Protein AF-A0AAD1SFL9-F1 (afdb_monomer)

Sequence (562 aa):
MEVSSLGTFNTQLDIILHGLECCTQVNVMVIGTYFSQTYTLQKGEMVNVTMPTNTILSGTSTFTAGTILVTSDKNICVISRVSANNGFDSSYVYPTDILGKQYYILTPTSAIPGFAQFAVVNLNTTTSLTVTLKNGPIMFNGSYMSAGSSVTVNLAPYGCAQFQLDGDLSGSTVSANQPVAVLSGHQITQKYPLYNYGYTYEQLIPTSVWGSSFLVPPLSISQRKNDTVEVIAAEKTRVRVYNKSFLLIDVNLAQGEVLQQSVSTYGLRIYTDHDVMVIYLCAGTSTSANLSLQPYMSMVIPTDMFPLSQVVNAPPGLSTRFLMMTYSDKPIIVAVDGVQLNVTWDNNLFMDWKYSWVEISINEGSHYIELLADENIWVMTYSIYGNMMNSSQIAGNNSLSFFGIHSDCSCGLISTNYITMSSVFTTSKTSISKLISNVTSTTVPGDQDDIHLVMTPLSWWDALHYCRHNYSDLLSIPNSKTQELAARVSRNITAQGLWIGLRRHQVWGYLYWTDGEAVNYINWGDGEPSDPVSDMCTIMSQTNNFTWNDACCDTKLGFICY

Mean predicted aligned error: 15.04 Å

Nearest PDB structures (foldseek):
  6inu-assembly2_B  TM=9.314E-01  e=1.088E-05  Homo sapiens
  5xts-assembly1_A  TM=9.290E-01  e=1.143E-05  Homo sapiens
  5xtw-assembly6_F  TM=9.305E-01  e=3.216E-05  Homo sapiens
  6inn-assembly3_C  TM=9.337E-01  e=1.049E-04  Homo sapiens
  5e4k-assembly1_A  TM=6.632E-01  e=4.946E-06  Homo sapiens

Structure (mmCIF, N/CA/C/O backbone):
data_AF-A0AAD1SFL9-F1
#
_entry.id   AF-A0AAD1SFL9-F1
#
loop_
_atom_site.group_PDB
_atom_site.id
_atom_site.type_symbol
_atom_site.label_atom_id
_atom_site.label_alt_id
_atom_site.label_comp_id
_atom_site.label_asym_id
_atom_site.label_entity_id
_atom_site.label_seq_id
_atom_site.pdbx_PDB_ins_code
_atom_site.Cartn_x
_atom_site.Cartn_y
_atom_site.Cartn_z
_atom_site.occupancy
_atom_site.B_iso_or_equiv
_atom_site.auth_seq_id
_atom_site.auth_comp_id
_atom_site.auth_asym_id
_atom_site.auth_atom_id
_atom_site.pdbx_PDB_model_num
ATOM 1 N N . MET A 1 1 ? 14.591 4.142 -3.130 1.00 57.34 1 MET A N 1
ATOM 2 C CA . MET A 1 1 ? 14.963 3.951 -4.549 1.00 57.34 1 MET A CA 1
ATOM 3 C C . MET A 1 1 ? 15.464 5.294 -5.049 1.00 57.34 1 MET A C 1
ATOM 5 O O . MET A 1 1 ? 14.756 6.271 -4.868 1.00 57.34 1 MET A O 1
ATOM 9 N N . GLU A 1 2 ? 16.670 5.400 -5.587 1.00 57.56 2 GLU A N 1
ATOM 10 C CA . GLU A 1 2 ? 17.321 6.692 -5.849 1.00 57.56 2 GLU A CA 1
ATOM 11 C C . GLU A 1 2 ? 18.012 6.719 -7.228 1.00 57.56 2 GLU A C 1
ATOM 13 O O . GLU A 1 2 ? 18.047 5.722 -7.952 1.00 57.56 2 GLU A O 1
ATOM 18 N N . VAL A 1 3 ? 18.541 7.885 -7.600 1.00 46.72 3 VAL A N 1
ATOM 19 C CA . VAL A 1 3 ? 19.575 8.080 -8.625 1.00 46.72 3 VAL A CA 1
ATOM 20 C C . VAL A 1 3 ? 20.539 9.120 -8.068 1.00 46.72 3 VAL A C 1
ATOM 22 O O . VAL A 1 3 ? 20.111 10.161 -7.572 1.00 46.72 3 VAL A O 1
ATOM 25 N N . SER A 1 4 ? 21.840 8.873 -8.194 1.00 38.19 4 SER A N 1
ATOM 26 C CA . SER A 1 4 ? 22.923 9.740 -7.702 1.00 38.19 4 SER A CA 1
ATOM 27 C C . SER A 1 4 ? 23.019 11.128 -8.368 1.00 38.19 4 SER A C 1
ATOM 29 O O . SER A 1 4 ? 23.897 11.918 -8.026 1.00 38.19 4 SER A O 1
ATOM 31 N N . SER A 1 5 ? 22.133 11.448 -9.315 1.00 37.06 5 SER A N 1
ATOM 32 C CA . SER A 1 5 ? 22.151 12.668 -10.131 1.00 37.06 5 SER A CA 1
ATOM 33 C C . SER A 1 5 ? 21.718 13.941 -9.395 1.00 37.06 5 SER A C 1
ATOM 35 O O . SER A 1 5 ? 22.080 15.032 -9.831 1.00 37.06 5 SER A O 1
ATOM 37 N N . LEU A 1 6 ? 20.976 13.830 -8.286 1.00 38.22 6 LEU A N 1
ATOM 38 C CA . LEU A 1 6 ? 20.440 14.980 -7.537 1.00 38.22 6 LEU A CA 1
ATOM 39 C C . LEU A 1 6 ? 21.357 15.485 -6.403 1.00 38.22 6 LEU A C 1
ATOM 41 O O . LEU A 1 6 ? 20.956 16.358 -5.636 1.00 38.22 6 LEU A O 1
ATOM 45 N N . GLY A 1 7 ? 22.587 14.967 -6.281 1.00 41.06 7 GLY A N 1
ATOM 46 C CA . GLY A 1 7 ? 23.553 15.422 -5.266 1.00 41.06 7 GLY A CA 1
ATOM 47 C C . GLY A 1 7 ? 23.124 15.132 -3.821 1.00 41.06 7 GLY A C 1
ATOM 48 O O . GLY A 1 7 ? 23.456 15.881 -2.902 1.00 41.06 7 GLY A O 1
ATOM 49 N N . THR A 1 8 ? 22.353 14.066 -3.616 1.00 46.16 8 THR A N 1
ATOM 50 C CA . THR A 1 8 ? 21.658 13.721 -2.372 1.00 46.16 8 THR A CA 1
ATOM 51 C C . THR A 1 8 ? 22.564 13.076 -1.314 1.00 46.16 8 THR A C 1
ATOM 53 O O . THR A 1 8 ? 22.331 11.970 -0.841 1.00 46.16 8 THR A O 1
ATOM 56 N N . PHE A 1 9 ? 23.578 13.812 -0.850 1.00 48.84 9 PHE A N 1
ATOM 57 C CA . PHE A 1 9 ? 24.485 13.379 0.231 1.00 48.84 9 PHE A CA 1
ATOM 58 C C . PHE A 1 9 ? 23.812 13.164 1.610 1.00 48.84 9 PHE A C 1
ATOM 60 O O . PHE A 1 9 ? 24.492 12.780 2.558 1.00 48.84 9 PHE A O 1
ATOM 67 N N . ASN A 1 10 ? 22.496 13.395 1.719 1.00 63.16 10 ASN A N 1
ATOM 68 C CA . ASN A 1 10 ? 21.718 13.403 2.962 1.00 63.16 10 ASN A CA 1
ATOM 69 C C . ASN A 1 10 ? 20.480 12.475 2.941 1.00 63.16 10 ASN A C 1
ATOM 71 O O . ASN A 1 10 ? 19.648 12.583 3.841 1.00 63.16 10 ASN A O 1
ATOM 75 N N . THR A 1 11 ? 20.281 11.617 1.930 1.00 73.94 11 THR A N 1
ATOM 76 C CA . THR A 1 11 ? 19.116 10.709 1.934 1.00 73.94 11 THR A CA 1
ATOM 77 C C . THR A 1 11 ? 19.293 9.634 3.010 1.00 73.94 11 THR A C 1
ATOM 79 O O . THR A 1 11 ? 20.276 8.894 3.004 1.00 73.94 11 THR A O 1
ATOM 82 N N . GLN A 1 12 ? 18.329 9.535 3.925 1.00 80.94 12 GLN A N 1
ATOM 83 C CA . GLN A 1 12 ? 18.308 8.567 5.018 1.00 80.94 12 GLN A CA 1
ATOM 84 C C . GLN A 1 12 ? 17.114 7.622 4.864 1.00 80.94 12 GLN A C 1
ATOM 86 O O . GLN A 1 12 ? 15.981 8.064 4.681 1.00 80.94 12 GLN A O 1
ATOM 91 N N . LEU A 1 13 ? 17.372 6.319 4.974 1.00 85.88 13 LEU A N 1
ATOM 92 C CA . LEU A 1 13 ? 16.346 5.286 5.078 1.00 85.88 13 LEU A CA 1
ATOM 93 C C . LEU A 1 13 ? 16.281 4.806 6.532 1.00 85.88 13 LEU A C 1
ATOM 95 O O . LEU A 1 13 ? 17.286 4.400 7.113 1.00 85.88 13 LEU A O 1
ATOM 99 N N . ASP A 1 14 ? 15.089 4.872 7.104 1.00 86.44 14 ASP A N 1
ATOM 100 C CA . ASP A 1 14 ? 14.749 4.387 8.435 1.00 86.44 14 ASP A CA 1
ATOM 101 C C . ASP A 1 14 ? 13.739 3.234 8.309 1.00 86.44 14 ASP A C 1
ATOM 103 O O . ASP A 1 14 ? 12.812 3.302 7.497 1.00 86.44 14 ASP A O 1
ATOM 107 N N . ILE A 1 15 ? 13.882 2.199 9.138 1.00 87.94 15 ILE A N 1
ATOM 108 C CA . ILE A 1 15 ? 12.818 1.225 9.408 1.00 87.94 15 ILE A CA 1
ATOM 109 C C . ILE A 1 15 ? 12.281 1.494 10.810 1.00 87.94 15 ILE A C 1
ATOM 111 O O . ILE A 1 15 ? 13.002 1.353 11.796 1.00 87.94 15 ILE A O 1
ATOM 115 N N . ILE A 1 16 ? 11.008 1.862 10.903 1.00 83.75 16 ILE A N 1
ATOM 116 C CA . ILE A 1 16 ? 10.300 2.033 12.167 1.00 83.75 16 ILE A CA 1
ATOM 117 C C . ILE A 1 16 ? 9.598 0.713 12.482 1.00 83.75 16 ILE A C 1
ATOM 119 O O . ILE A 1 16 ? 8.761 0.238 11.713 1.00 83.75 16 ILE A O 1
ATOM 123 N N . LEU A 1 17 ? 9.953 0.127 13.619 1.00 83.94 17 LEU A N 1
ATOM 124 C CA . LEU A 1 17 ? 9.305 -1.048 14.189 1.00 83.94 17 LEU A CA 1
ATOM 125 C C . LEU A 1 17 ? 8.285 -0.601 15.235 1.00 83.94 17 LEU A C 1
ATOM 127 O O . LEU A 1 17 ? 8.576 0.324 15.994 1.00 83.94 17 LEU A O 1
ATOM 131 N N . HIS A 1 18 ? 7.149 -1.290 15.334 1.00 75.44 18 HIS A N 1
ATOM 132 C CA . HIS A 1 18 ? 6.193 -1.108 16.426 1.00 75.44 18 HIS A CA 1
ATOM 133 C C . HIS A 1 18 ? 5.670 -2.449 16.965 1.00 75.44 18 HIS A C 1
ATOM 135 O O . HIS A 1 18 ? 5.102 -3.251 16.216 1.00 75.44 18 HIS A O 1
ATOM 141 N N . GLY A 1 19 ? 5.796 -2.667 18.277 1.00 69.62 19 GLY A N 1
ATOM 142 C CA . GLY A 1 19 ? 5.324 -3.878 18.953 1.00 69.62 19 GLY A CA 1
ATOM 143 C C . GLY A 1 19 ? 3.807 -3.892 19.168 1.00 69.62 19 GLY A C 1
ATOM 144 O O . GLY A 1 19 ? 3.261 -3.018 19.839 1.00 69.62 19 GLY A O 1
ATOM 145 N N . LEU A 1 20 ? 3.106 -4.899 18.634 1.00 68.88 20 LEU A N 1
ATOM 146 C CA . LEU A 1 20 ? 1.668 -5.098 18.895 1.00 68.88 20 LEU A CA 1
ATOM 147 C C . LEU A 1 20 ? 1.420 -5.877 20.202 1.00 68.88 20 LEU A C 1
ATOM 149 O O . LEU A 1 20 ? 0.353 -5.769 20.810 1.00 68.88 20 LEU A O 1
ATOM 153 N N . GLU A 1 21 ? 2.435 -6.601 20.673 1.00 68.12 21 GLU A N 1
ATOM 154 C CA . GLU A 1 21 ? 2.433 -7.419 21.884 1.00 68.12 21 GLU A CA 1
ATOM 155 C C . GLU A 1 21 ? 3.623 -7.099 22.799 1.00 68.12 21 GLU A C 1
ATOM 157 O O . GLU A 1 21 ? 4.655 -6.598 22.349 1.00 68.12 21 GLU A O 1
ATOM 162 N N . CYS A 1 22 ? 3.521 -7.465 24.085 1.00 73.19 22 CYS A N 1
ATOM 163 C CA . CYS A 1 22 ? 4.687 -7.436 24.968 1.00 73.19 22 CYS A CA 1
ATOM 164 C C . CYS A 1 22 ? 5.784 -8.384 24.499 1.00 73.19 22 CYS A C 1
ATOM 166 O O . CYS A 1 22 ? 5.514 -9.518 24.078 1.00 73.19 22 CYS A O 1
ATOM 168 N N . CYS A 1 23 ? 7.008 -7.954 24.805 1.00 85.81 23 CYS A N 1
ATOM 169 C CA . CYS A 1 23 ? 8.165 -8.810 24.962 1.00 85.81 23 CYS A CA 1
ATOM 170 C C . CYS A 1 23 ? 8.651 -9.395 23.618 1.00 85.81 23 CYS A C 1
ATOM 172 O O . CYS A 1 23 ? 9.354 -10.403 23.599 1.00 85.81 23 CYS A O 1
ATOM 174 N N . THR A 1 24 ? 8.252 -8.753 22.518 1.00 79.69 24 THR A N 1
ATOM 175 C CA . THR A 1 24 ? 8.362 -9.212 21.132 1.00 79.69 24 THR A CA 1
ATOM 176 C C . THR A 1 24 ? 9.790 -9.073 20.627 1.00 79.69 24 THR A C 1
ATOM 178 O O . THR A 1 24 ? 10.312 -7.960 20.553 1.00 79.69 24 THR A O 1
ATOM 181 N N . GLN A 1 25 ? 10.433 -10.181 20.270 1.00 87.12 25 GLN A N 1
ATOM 182 C CA . GLN A 1 25 ? 11.770 -10.159 19.688 1.00 87.12 25 GLN A CA 1
ATOM 183 C C . GLN A 1 25 ? 11.688 -9.768 18.216 1.00 87.12 25 GLN A C 1
ATOM 185 O O . GLN A 1 25 ? 10.890 -10.315 17.455 1.00 87.12 25 GLN A O 1
ATOM 190 N N . VAL A 1 26 ? 12.539 -8.834 17.795 1.00 90.56 26 VAL A N 1
ATOM 191 C CA . VAL A 1 26 ? 12.653 -8.409 16.396 1.00 90.56 26 VAL A CA 1
ATOM 192 C C . VAL A 1 26 ? 14.122 -8.336 16.009 1.00 90.56 26 VAL A C 1
ATOM 194 O O . VAL A 1 26 ? 14.885 -7.632 16.667 1.00 90.56 26 VAL A O 1
ATOM 197 N N . ASN A 1 27 ? 14.529 -9.019 14.938 1.00 94.12 27 ASN A N 1
ATOM 198 C CA . ASN A 1 27 ? 15.866 -8.866 14.357 1.00 94.12 27 ASN A CA 1
ATOM 199 C C . ASN A 1 27 ? 15.789 -8.159 13.000 1.00 94.12 27 ASN A C 1
ATOM 201 O O . ASN A 1 27 ? 15.013 -8.564 12.133 1.00 94.12 27 ASN A O 1
ATOM 205 N N . VAL A 1 28 ? 16.621 -7.127 12.829 1.00 94.81 28 VAL A N 1
ATOM 206 C CA . VAL A 1 28 ? 16.754 -6.328 11.607 1.00 94.81 28 VAL A CA 1
ATOM 207 C C . VAL A 1 28 ? 18.170 -6.462 11.047 1.00 94.81 28 VAL A C 1
ATOM 209 O O . VAL A 1 28 ? 19.122 -6.088 11.731 1.00 94.81 28 VAL A O 1
ATOM 212 N N . MET A 1 29 ? 18.347 -6.953 9.816 1.00 93.44 29 MET A N 1
ATOM 213 C CA . MET A 1 29 ? 19.682 -7.174 9.226 1.00 93.44 29 MET A CA 1
ATOM 214 C C . MET A 1 29 ? 19.771 -6.899 7.720 1.00 93.44 29 MET A C 1
ATOM 216 O O . MET A 1 29 ? 18.816 -7.113 6.987 1.00 93.44 29 MET A O 1
ATOM 220 N N . VAL A 1 30 ? 20.930 -6.471 7.213 1.00 92.12 30 VAL A N 1
ATOM 221 C CA . VAL A 1 30 ? 21.108 -6.124 5.786 1.00 92.12 30 VAL A CA 1
ATOM 222 C C . VAL A 1 30 ? 21.968 -7.173 5.072 1.00 92.12 30 VAL A C 1
ATOM 224 O O . VAL A 1 30 ? 23.165 -7.298 5.346 1.00 92.12 30 VAL A O 1
ATOM 227 N N . ILE A 1 31 ? 21.374 -7.920 4.133 1.00 88.94 31 ILE A N 1
ATOM 228 C CA . ILE A 1 31 ? 22.050 -9.006 3.394 1.00 88.94 31 ILE A CA 1
ATOM 229 C C . ILE A 1 31 ? 23.198 -8.444 2.552 1.00 88.94 31 ILE A C 1
ATOM 231 O O . ILE A 1 31 ? 23.116 -7.361 1.969 1.00 88.94 31 ILE A O 1
ATOM 235 N N . GLY A 1 32 ? 24.295 -9.205 2.516 1.00 86.81 32 GLY A N 1
ATOM 236 C CA . GLY A 1 32 ? 25.561 -8.789 1.914 1.00 86.81 32 GLY A CA 1
ATOM 237 C C . GLY A 1 32 ? 26.378 -7.827 2.785 1.00 86.81 32 GLY A C 1
ATOM 238 O O . GLY A 1 32 ? 27.405 -7.334 2.328 1.00 86.81 32 GLY A O 1
ATOM 239 N N . THR A 1 33 ? 25.958 -7.563 4.027 1.00 88.31 33 THR A N 1
ATOM 240 C CA . THR A 1 33 ? 26.675 -6.704 4.984 1.00 88.31 33 THR A CA 1
ATOM 241 C C . THR A 1 33 ? 26.772 -7.360 6.367 1.00 88.31 33 THR A C 1
ATOM 243 O O . THR A 1 33 ? 26.197 -8.419 6.607 1.00 88.31 33 THR A O 1
ATOM 246 N N . TYR A 1 34 ? 27.478 -6.704 7.293 1.00 91.69 34 TYR A N 1
ATOM 247 C CA . TYR A 1 34 ? 27.550 -7.091 8.707 1.00 91.69 34 TYR A CA 1
ATOM 248 C C . TYR A 1 34 ? 26.498 -6.405 9.600 1.00 91.69 34 TYR A C 1
ATOM 250 O O . TYR A 1 34 ? 26.540 -6.570 10.817 1.00 91.69 34 TYR A O 1
ATOM 258 N N . PHE A 1 35 ? 25.579 -5.609 9.042 1.00 94.19 35 PHE A N 1
ATOM 259 C CA . PHE A 1 35 ? 24.543 -4.946 9.835 1.00 94.19 35 PHE A CA 1
ATOM 260 C C . PHE A 1 35 ? 23.488 -5.965 10.279 1.00 94.19 35 PHE A C 1
ATOM 262 O O . PHE A 1 35 ? 22.778 -6.528 9.446 1.00 94.19 35 PHE A O 1
ATOM 269 N N . SER A 1 36 ? 23.383 -6.176 11.589 1.00 95.44 36 SER A N 1
ATOM 270 C CA . SER A 1 36 ? 22.305 -6.905 12.257 1.00 95.44 36 SER A CA 1
ATOM 271 C C . SER A 1 36 ? 22.088 -6.288 13.638 1.00 95.44 36 SER A C 1
ATOM 273 O O . SER A 1 36 ? 23.056 -6.058 14.364 1.00 95.44 36 SER A O 1
ATOM 275 N N . GLN A 1 37 ? 20.841 -5.985 13.987 1.00 96.81 37 GLN A N 1
ATOM 276 C CA . GLN A 1 37 ? 20.431 -5.449 15.285 1.00 96.81 37 GLN A CA 1
ATOM 277 C C . GLN A 1 37 ? 19.197 -6.205 15.782 1.00 96.81 37 GLN A C 1
ATOM 279 O O . GLN A 1 37 ? 18.356 -6.608 14.982 1.00 96.81 37 GLN A O 1
ATOM 284 N N . THR A 1 38 ? 19.080 -6.395 17.096 1.00 96.50 38 THR A N 1
ATOM 285 C CA . THR A 1 38 ? 17.952 -7.105 17.717 1.00 96.50 38 THR A CA 1
ATOM 286 C C . THR A 1 38 ? 17.337 -6.248 18.815 1.00 96.50 38 THR A C 1
ATOM 288 O O . THR A 1 38 ? 18.064 -5.639 19.600 1.00 96.50 38 THR A O 1
ATOM 291 N N . TYR A 1 39 ? 16.009 -6.229 18.872 1.00 95.06 39 TYR A N 1
ATOM 292 C CA . TYR A 1 39 ? 15.201 -5.440 19.798 1.00 95.06 39 TYR A CA 1
ATOM 293 C C . TYR A 1 39 ? 14.172 -6.328 20.503 1.00 95.06 39 TYR A C 1
ATOM 295 O O . TYR A 1 39 ? 13.750 -7.343 19.953 1.00 95.06 39 TYR A O 1
ATOM 303 N N . THR A 1 40 ? 13.741 -5.920 21.697 1.00 94.50 40 THR A N 1
ATOM 304 C CA . THR A 1 40 ? 12.649 -6.561 22.442 1.00 94.50 40 THR A CA 1
ATOM 305 C C . THR A 1 40 ? 11.561 -5.523 22.708 1.00 94.50 40 THR A C 1
ATOM 307 O O . THR A 1 40 ? 11.669 -4.758 23.663 1.00 94.50 40 THR A O 1
ATOM 310 N N . LEU A 1 41 ? 10.538 -5.479 21.855 1.00 81.62 41 LEU A N 1
ATOM 311 C CA . LEU A 1 41 ? 9.498 -4.449 21.875 1.00 81.62 41 LEU A CA 1
ATOM 312 C C . LEU A 1 41 ? 8.393 -4.767 22.891 1.00 81.62 41 LEU A C 1
ATOM 314 O O . LEU A 1 41 ? 7.915 -5.901 22.972 1.00 81.62 41 LEU A O 1
ATOM 318 N N . GLN A 1 42 ? 7.939 -3.758 23.629 1.00 82.75 42 GLN A N 1
ATOM 319 C CA . GLN A 1 42 ? 6.679 -3.792 24.375 1.00 82.75 42 GLN A CA 1
ATOM 320 C C . GLN A 1 42 ? 5.474 -3.512 23.455 1.00 82.75 42 GLN A C 1
ATOM 322 O O . GLN A 1 42 ? 5.626 -2.973 22.356 1.00 82.75 42 GLN A O 1
ATOM 327 N N . LYS A 1 43 ? 4.251 -3.808 23.924 1.00 71.94 43 LYS A N 1
ATOM 328 C CA . LYS A 1 43 ? 3.030 -3.351 23.237 1.00 71.94 43 LYS A CA 1
ATOM 329 C C . LYS A 1 43 ? 3.002 -1.818 23.247 1.00 71.94 43 LYS A C 1
ATOM 331 O O . LYS A 1 43 ? 3.063 -1.227 24.322 1.00 71.94 43 LYS A O 1
ATOM 336 N N . GLY A 1 44 ? 2.885 -1.197 22.074 1.00 68.62 44 GLY A N 1
ATOM 337 C CA . GLY A 1 44 ? 2.913 0.262 21.917 1.00 68.62 44 GLY A CA 1
ATOM 338 C C . GLY A 1 44 ? 4.318 0.864 21.769 1.00 68.62 44 GLY A C 1
ATOM 339 O O . GLY A 1 44 ? 4.448 2.067 21.554 1.00 68.62 44 GLY A O 1
ATOM 340 N N . GLU A 1 45 ? 5.386 0.069 21.896 1.00 76.81 45 GLU A N 1
ATOM 341 C CA . GLU A 1 45 ? 6.753 0.580 21.774 1.00 76.81 45 GLU A CA 1
ATOM 342 C C . GLU A 1 45 ? 7.160 0.734 20.307 1.00 76.81 45 GLU A C 1
ATOM 344 O O . GLU A 1 45 ? 7.028 -0.205 19.518 1.00 76.81 45 GLU A O 1
ATOM 349 N N . MET A 1 46 ? 7.722 1.900 19.970 1.00 77.06 46 MET A N 1
ATOM 350 C CA . MET A 1 46 ? 8.388 2.138 18.691 1.00 77.06 46 MET A CA 1
ATOM 351 C C . MET A 1 46 ? 9.904 2.163 18.828 1.00 77.06 46 MET A C 1
ATOM 353 O O . MET A 1 46 ? 10.447 2.840 19.700 1.00 77.06 46 MET A O 1
ATOM 357 N N . VAL A 1 47 ? 10.585 1.543 17.866 1.00 86.12 47 VAL A N 1
ATOM 358 C CA . VAL A 1 47 ? 12.032 1.682 17.667 1.00 86.12 47 VAL A CA 1
ATOM 359 C C . VAL A 1 47 ? 12.293 2.169 16.246 1.00 86.12 47 VAL A C 1
ATOM 361 O O . VAL A 1 47 ? 11.850 1.549 15.281 1.00 86.12 47 VAL A O 1
ATOM 364 N N . ASN A 1 48 ? 13.038 3.269 16.114 1.00 88.50 48 ASN A N 1
ATOM 365 C CA . ASN A 1 48 ? 13.543 3.732 14.823 1.00 88.50 48 ASN A CA 1
ATOM 366 C C . ASN A 1 48 ? 14.916 3.109 14.544 1.00 88.50 48 ASN A C 1
ATOM 368 O O . ASN A 1 48 ? 15.869 3.357 15.284 1.00 88.50 48 ASN A O 1
ATOM 372 N N . VAL A 1 49 ? 15.025 2.331 13.470 1.00 92.69 49 VAL A N 1
ATOM 373 C CA . VAL A 1 49 ? 16.256 1.662 13.048 1.00 92.69 49 VAL A CA 1
ATOM 374 C C . VAL A 1 49 ? 16.792 2.354 11.797 1.00 92.69 49 VAL A C 1
ATOM 376 O O . VAL A 1 49 ? 16.329 2.106 10.684 1.00 92.69 49 VAL A O 1
ATOM 379 N N . THR A 1 50 ? 17.784 3.226 11.968 1.00 91.50 50 THR A N 1
ATOM 380 C CA . THR A 1 50 ? 18.446 3.902 10.842 1.00 91.50 50 THR A CA 1
ATOM 381 C C . THR A 1 50 ? 19.344 2.945 10.067 1.00 91.50 50 THR A C 1
ATOM 383 O O . THR A 1 50 ? 20.129 2.191 10.650 1.00 91.50 50 THR A O 1
ATOM 386 N N . MET A 1 51 ? 19.227 2.975 8.739 1.00 90.25 51 MET A N 1
ATOM 387 C CA . MET A 1 51 ? 19.900 2.036 7.849 1.00 90.25 51 MET A CA 1
ATOM 388 C C . MET A 1 51 ? 21.273 2.513 7.368 1.00 90.25 51 MET A C 1
ATOM 390 O O . MET A 1 51 ? 21.500 3.714 7.208 1.00 90.25 51 MET A O 1
ATOM 394 N N . PRO A 1 52 ? 22.190 1.579 7.045 1.00 86.50 52 PRO A N 1
ATOM 395 C CA . PRO A 1 52 ? 23.392 1.888 6.280 1.00 86.50 52 PRO A CA 1
ATOM 396 C C . PRO A 1 52 ? 23.046 2.549 4.941 1.00 86.50 52 PRO A C 1
ATOM 398 O O . PRO A 1 52 ? 22.116 2.127 4.252 1.00 86.50 52 PRO A O 1
ATOM 401 N N . THR A 1 53 ? 23.829 3.541 4.517 1.00 76.06 53 THR A N 1
ATOM 402 C CA . THR A 1 53 ? 23.575 4.299 3.275 1.00 76.06 53 THR A CA 1
ATOM 403 C C . THR A 1 53 ? 23.587 3.431 2.012 1.00 76.06 53 THR A C 1
ATOM 405 O O . THR A 1 53 ? 22.909 3.746 1.040 1.00 76.06 53 THR A O 1
ATOM 408 N N . ASN A 1 54 ? 24.279 2.287 2.030 1.00 73.00 54 ASN A N 1
ATOM 409 C CA . ASN A 1 54 ? 24.307 1.323 0.926 1.00 73.00 54 ASN A CA 1
ATOM 410 C C . ASN A 1 54 ? 23.052 0.425 0.821 1.00 73.00 54 ASN A C 1
ATOM 412 O O . ASN A 1 54 ? 23.068 -0.543 0.062 1.00 73.00 54 ASN A O 1
ATOM 416 N N . THR A 1 55 ? 21.993 0.707 1.588 1.00 80.50 55 THR A N 1
ATOM 417 C CA . THR A 1 55 ? 20.677 0.050 1.452 1.00 80.50 55 THR A CA 1
ATOM 418 C C . THR A 1 55 ? 19.792 0.691 0.381 1.00 80.50 55 THR A C 1
ATOM 420 O O . THR A 1 55 ? 18.853 0.069 -0.116 1.00 80.50 55 THR A O 1
ATOM 423 N N . ILE A 1 56 ? 20.093 1.931 -0.016 1.00 82.25 56 ILE A N 1
ATOM 424 C CA . ILE A 1 56 ? 19.302 2.666 -1.000 1.00 82.25 56 ILE A CA 1
ATOM 425 C C . ILE A 1 56 ? 19.732 2.243 -2.412 1.00 82.25 56 ILE A C 1
ATOM 427 O O . ILE A 1 56 ? 20.813 2.591 -2.884 1.00 82.25 56 ILE A O 1
ATOM 431 N N . LEU A 1 57 ? 18.869 1.479 -3.092 1.00 82.62 57 LEU A N 1
ATOM 432 C CA . LEU A 1 57 ? 19.074 1.075 -4.490 1.00 82.62 57 LEU A CA 1
ATOM 433 C C . LEU A 1 57 ? 19.188 2.307 -5.404 1.00 82.62 57 LEU A C 1
ATOM 435 O O . LEU A 1 57 ? 18.403 3.249 -5.252 1.00 82.62 57 LEU A O 1
ATOM 439 N N . SER A 1 58 ? 20.131 2.285 -6.352 1.00 81.56 58 SER A N 1
ATOM 440 C CA . SER A 1 58 ? 20.403 3.398 -7.269 1.00 81.56 58 SER A CA 1
ATOM 441 C C . SER A 1 58 ? 20.715 2.910 -8.688 1.00 81.56 58 SER A C 1
ATOM 443 O O . SER A 1 58 ? 21.595 2.067 -8.876 1.00 81.56 58 SER A O 1
ATOM 445 N N . GLY A 1 59 ? 20.019 3.465 -9.685 1.00 81.75 59 GLY A N 1
ATOM 446 C CA . GLY A 1 59 ? 20.144 3.094 -11.101 1.00 81.75 59 GLY A CA 1
ATOM 447 C C . GLY A 1 59 ? 19.221 1.949 -11.546 1.00 81.75 59 GLY A C 1
ATOM 448 O O . GLY A 1 59 ? 18.271 1.583 -10.858 1.00 81.75 59 GLY A O 1
ATOM 449 N N . THR A 1 60 ? 19.494 1.382 -12.727 1.00 88.75 60 THR A N 1
ATOM 450 C CA . THR A 1 60 ? 18.623 0.389 -13.383 1.00 88.75 60 THR A CA 1
ATOM 451 C C . THR A 1 60 ? 19.301 -0.960 -13.613 1.00 88.75 60 THR A C 1
ATOM 453 O O . THR A 1 60 ? 19.713 -1.320 -14.722 1.00 88.75 60 THR A O 1
ATOM 456 N N . SER A 1 61 ? 19.430 -1.736 -12.542 1.00 91.75 61 SER A N 1
ATOM 457 C CA . SER A 1 61 ? 20.094 -3.038 -12.578 1.00 91.75 61 SER A CA 1
ATOM 458 C C . SER A 1 61 ? 19.498 -4.050 -11.601 1.00 91.75 61 SER A C 1
ATOM 460 O O . SER A 1 61 ? 18.575 -3.763 -10.834 1.00 91.75 61 SER A O 1
ATOM 462 N N . THR A 1 62 ? 20.032 -5.270 -11.653 1.00 94.44 62 THR A N 1
ATOM 463 C CA . THR A 1 62 ? 19.875 -6.282 -10.604 1.00 94.44 62 THR A CA 1
ATOM 464 C C . THR A 1 62 ? 20.904 -6.104 -9.487 1.00 94.44 62 THR A C 1
ATOM 466 O O . THR A 1 62 ? 22.084 -5.891 -9.767 1.00 94.44 62 THR A O 1
ATOM 469 N N . PHE A 1 63 ? 20.480 -6.290 -8.237 1.00 91.44 63 PHE A N 1
ATOM 470 C CA . PHE A 1 63 ? 21.305 -6.206 -7.025 1.00 91.44 63 PHE A CA 1
ATOM 471 C C . PHE A 1 63 ? 21.193 -7.507 -6.217 1.00 91.44 63 PHE A C 1
ATOM 473 O O . PHE A 1 63 ? 20.186 -8.202 -6.319 1.00 91.44 63 PHE A O 1
ATOM 480 N N . THR A 1 64 ? 22.200 -7.835 -5.402 1.00 89.69 64 THR A N 1
ATOM 481 C CA . THR A 1 64 ? 22.242 -9.060 -4.566 1.00 89.69 64 THR A CA 1
ATOM 482 C C . THR A 1 64 ? 22.587 -8.777 -3.094 1.00 89.69 64 THR A C 1
ATOM 484 O O . THR A 1 64 ? 23.061 -9.662 -2.384 1.00 89.69 64 THR A O 1
ATOM 487 N N . ALA A 1 65 ? 22.448 -7.520 -2.666 1.00 84.00 65 ALA A N 1
ATOM 488 C CA . ALA A 1 65 ? 22.784 -7.007 -1.337 1.00 84.00 65 ALA A CA 1
ATOM 489 C C . ALA A 1 65 ? 22.107 -5.638 -1.120 1.00 84.00 65 ALA A C 1
ATOM 491 O O . ALA A 1 65 ? 21.640 -5.026 -2.082 1.00 84.00 65 ALA A O 1
ATOM 492 N N . GLY A 1 66 ? 22.097 -5.137 0.121 1.00 81.38 66 GLY A N 1
ATOM 493 C CA . GLY A 1 66 ? 21.526 -3.824 0.490 1.00 81.38 66 GLY A CA 1
ATOM 494 C C . GLY A 1 66 ? 20.042 -3.867 0.885 1.00 81.38 66 GLY A C 1
ATOM 495 O O . GLY A 1 66 ? 19.549 -2.993 1.588 1.00 81.38 66 GLY A O 1
ATOM 496 N N . THR A 1 67 ? 19.358 -4.942 0.524 1.00 89.44 67 THR A N 1
ATOM 497 C CA . THR A 1 67 ? 18.089 -5.428 1.072 1.00 89.44 67 THR A CA 1
ATOM 498 C C . THR A 1 67 ? 18.119 -5.466 2.638 1.00 89.44 67 THR A C 1
ATOM 500 O O . THR A 1 67 ? 19.069 -6.013 3.196 1.00 89.44 67 THR A O 1
ATOM 503 N N . ILE A 1 68 ? 17.104 -4.926 3.361 1.00 91.06 68 ILE A N 1
ATOM 504 C CA . ILE A 1 68 ? 16.952 -4.841 4.864 1.00 91.06 68 ILE A CA 1
ATOM 505 C C . ILE A 1 68 ? 15.921 -5.818 5.546 1.00 91.06 68 ILE A C 1
ATOM 507 O O . ILE A 1 68 ? 14.741 -5.510 5.609 1.00 91.06 68 ILE A O 1
ATOM 511 N N . LEU A 1 69 ? 16.297 -7.012 6.026 1.00 90.12 69 LEU A N 1
ATOM 512 C CA . LEU A 1 69 ? 15.431 -8.071 6.605 1.00 90.12 69 LEU A CA 1
ATOM 513 C C . LEU A 1 69 ? 14.874 -7.658 7.961 1.00 90.12 69 LEU A C 1
ATOM 515 O O . LEU A 1 69 ? 15.656 -7.217 8.789 1.00 90.12 69 LEU A O 1
ATOM 519 N N . VAL A 1 70 ? 13.587 -7.917 8.210 1.00 88.88 70 VAL A N 1
ATOM 520 C CA . VAL A 1 70 ? 12.954 -7.893 9.535 1.00 88.88 70 VAL A CA 1
ATOM 521 C C . VAL A 1 70 ? 12.320 -9.261 9.834 1.00 88.88 70 VAL A C 1
ATOM 523 O O . VAL A 1 70 ? 11.447 -9.720 9.104 1.00 88.88 70 VAL A O 1
ATOM 526 N N . THR A 1 71 ? 12.736 -9.918 10.918 1.00 87.31 71 THR A N 1
ATOM 527 C CA . THR A 1 71 ? 12.066 -11.116 11.474 1.00 87.31 71 THR A CA 1
ATOM 528 C C . THR A 1 71 ? 11.506 -10.812 12.854 1.00 87.31 71 THR A C 1
ATOM 530 O O . THR A 1 71 ? 12.089 -9.995 13.568 1.00 87.31 71 THR A O 1
ATOM 533 N N . SER A 1 72 ? 10.426 -11.486 13.251 1.00 83.06 72 SER A N 1
ATOM 534 C CA . SER A 1 72 ? 9.926 -11.444 14.625 1.00 83.06 72 SER A CA 1
ATOM 535 C C . SER A 1 72 ? 9.422 -12.812 15.095 1.00 83.06 72 SER A C 1
ATOM 537 O O . SER A 1 72 ? 9.172 -13.707 14.287 1.00 83.06 72 SER A O 1
ATOM 539 N N . ASP A 1 73 ? 9.315 -12.983 16.413 1.00 77.19 73 ASP A N 1
ATOM 540 C CA . ASP A 1 73 ? 8.655 -14.125 17.050 1.00 77.19 73 ASP A CA 1
ATOM 541 C C . ASP A 1 73 ? 7.139 -13.925 17.236 1.00 77.19 73 ASP A C 1
ATOM 543 O O . ASP A 1 73 ? 6.445 -14.877 17.596 1.00 77.19 73 ASP A O 1
ATOM 547 N N . LYS A 1 74 ? 6.628 -12.710 16.986 1.00 77.38 74 LYS A N 1
ATOM 548 C CA . LYS A 1 74 ? 5.220 -12.315 17.152 1.00 77.38 74 LYS A CA 1
ATOM 549 C C . LYS A 1 74 ? 4.775 -11.313 16.081 1.00 77.38 74 LYS A C 1
ATOM 551 O O . LYS A 1 74 ? 5.513 -11.006 15.142 1.00 77.38 74 LYS A O 1
ATOM 556 N N . ASN A 1 75 ? 3.558 -10.791 16.222 1.00 71.00 75 ASN A N 1
ATOM 557 C CA . ASN A 1 75 ? 3.030 -9.760 15.340 1.00 71.00 75 ASN A CA 1
ATOM 558 C C . ASN A 1 75 ? 3.595 -8.364 15.679 1.00 71.00 75 ASN A C 1
ATOM 560 O O . ASN A 1 75 ? 3.524 -7.883 16.812 1.00 71.00 75 ASN A O 1
ATOM 564 N N . ILE A 1 76 ? 4.116 -7.685 14.657 1.00 73.38 76 ILE A N 1
ATOM 565 C CA . ILE A 1 76 ? 4.593 -6.297 14.688 1.00 73.38 76 ILE A CA 1
ATOM 566 C C . ILE A 1 76 ? 4.024 -5.491 13.516 1.00 73.38 76 ILE A C 1
ATOM 568 O O . ILE A 1 76 ? 3.581 -6.039 12.508 1.00 73.38 76 ILE A O 1
ATOM 572 N N . CYS A 1 77 ? 4.074 -4.168 13.636 1.00 75.31 77 CYS A N 1
ATOM 573 C CA . CYS A 1 77 ? 3.952 -3.256 12.504 1.00 75.31 77 CYS A CA 1
ATOM 574 C C . CYS A 1 77 ? 5.360 -2.810 12.072 1.00 75.31 77 CYS A C 1
ATOM 576 O O . CYS A 1 77 ? 6.233 -2.585 12.916 1.00 75.31 77 CYS A O 1
ATOM 578 N N . VAL A 1 78 ? 5.585 -2.703 10.760 1.00 81.38 78 VAL A N 1
ATOM 579 C CA . VAL A 1 78 ? 6.855 -2.270 10.165 1.00 81.38 78 VAL A CA 1
ATOM 580 C C . VAL A 1 78 ? 6.558 -1.207 9.108 1.00 81.38 78 VAL A C 1
ATOM 582 O O . VAL A 1 78 ? 5.767 -1.432 8.192 1.00 81.38 78 VAL A O 1
ATOM 585 N N . ILE A 1 79 ? 7.203 -0.050 9.236 1.00 80.50 79 ILE A N 1
ATOM 586 C CA . ILE A 1 79 ? 7.073 1.089 8.320 1.00 80.50 79 ILE A CA 1
ATOM 587 C C . ILE A 1 79 ? 8.470 1.432 7.808 1.00 80.50 79 ILE A C 1
ATOM 589 O O . ILE A 1 79 ? 9.387 1.642 8.604 1.00 80.50 79 ILE A O 1
ATOM 593 N N . SER A 1 80 ? 8.652 1.525 6.493 1.00 85.06 80 SER A N 1
ATOM 594 C CA . SER A 1 80 ? 9.853 2.139 5.923 1.00 85.06 80 SER A CA 1
ATOM 595 C C . SER A 1 80 ? 9.624 3.635 5.727 1.00 85.06 80 SER A C 1
ATOM 597 O O . SER A 1 80 ? 8.573 4.048 5.237 1.00 85.06 80 SER A O 1
ATOM 599 N N . ARG A 1 81 ? 10.616 4.464 6.058 1.00 83.12 81 ARG A N 1
ATOM 600 C CA . ARG A 1 81 ? 10.587 5.915 5.837 1.00 83.12 81 ARG A CA 1
ATOM 601 C C . ARG A 1 81 ? 11.847 6.358 5.106 1.00 83.12 81 ARG A C 1
ATOM 603 O O . ARG A 1 81 ? 12.955 6.088 5.562 1.00 83.12 81 ARG A O 1
ATOM 610 N N . VAL A 1 82 ? 11.676 7.072 3.996 1.00 79.25 82 VAL A N 1
ATOM 611 C CA . VAL A 1 82 ? 12.776 7.723 3.273 1.00 79.25 82 VAL A CA 1
ATOM 612 C C . VAL A 1 82 ? 12.709 9.215 3.560 1.00 79.25 82 VAL A C 1
ATOM 614 O O . VAL A 1 82 ? 11.749 9.868 3.164 1.00 79.25 82 VAL A O 1
ATOM 617 N N . SER A 1 83 ? 13.736 9.748 4.215 1.00 74.69 83 SER A N 1
ATOM 618 C CA . SER A 1 83 ? 13.903 11.176 4.494 1.00 74.69 83 SER A CA 1
ATOM 619 C C . SER A 1 83 ? 14.962 11.773 3.570 1.00 74.69 83 SER A C 1
ATOM 621 O O . SER A 1 83 ? 16.069 11.245 3.468 1.00 74.69 83 SER A O 1
ATOM 623 N N . ALA A 1 84 ? 14.653 12.895 2.923 1.00 69.69 84 ALA A N 1
ATOM 624 C CA . ALA A 1 84 ? 15.575 13.647 2.074 1.00 69.69 84 ALA A CA 1
ATOM 625 C C . ALA A 1 84 ? 15.419 15.161 2.309 1.00 69.69 84 ALA A C 1
ATOM 627 O O . ALA A 1 84 ? 14.436 15.612 2.890 1.00 69.69 84 ALA A O 1
ATOM 628 N N . ASN A 1 85 ? 16.356 15.972 1.801 1.00 64.06 85 ASN A N 1
ATOM 629 C CA . ASN A 1 85 ? 16.405 17.431 2.025 1.00 64.06 85 ASN A CA 1
ATOM 630 C C . ASN A 1 85 ? 15.103 18.207 1.708 1.00 64.06 85 ASN A C 1
ATOM 632 O O . ASN A 1 85 ? 14.947 19.329 2.178 1.00 64.06 85 ASN A O 1
ATOM 636 N N . ASN A 1 86 ? 14.200 17.648 0.893 1.00 61.72 86 ASN A N 1
ATOM 637 C CA . ASN A 1 86 ? 12.994 18.329 0.404 1.00 61.72 86 ASN A CA 1
ATOM 638 C C . ASN A 1 86 ? 11.684 17.763 0.987 1.00 61.72 86 ASN A C 1
ATOM 640 O O . ASN A 1 86 ? 10.649 18.415 0.906 1.00 61.72 86 ASN A O 1
ATOM 644 N N . GLY A 1 87 ? 11.707 16.556 1.553 1.00 64.50 87 GLY A N 1
ATOM 645 C CA . GLY A 1 87 ? 10.514 15.771 1.871 1.00 64.50 87 GLY A CA 1
ATOM 646 C C . GLY A 1 87 ? 10.895 14.455 2.540 1.00 64.50 87 GLY A C 1
ATOM 647 O O . GLY A 1 87 ? 12.010 13.964 2.347 1.00 64.50 87 GLY A O 1
ATOM 648 N N . PHE A 1 88 ? 9.975 13.879 3.306 1.00 72.81 88 PHE A N 1
ATOM 649 C CA . PHE A 1 88 ? 10.020 12.457 3.617 1.00 72.81 88 PHE A CA 1
ATOM 650 C C . PHE A 1 88 ? 8.748 11.808 3.088 1.00 72.81 88 PHE A C 1
ATOM 652 O O . PHE A 1 88 ? 7.716 12.469 2.984 1.00 72.81 88 PHE A O 1
ATOM 659 N N . ASP A 1 89 ? 8.831 10.526 2.772 1.00 75.69 89 ASP A N 1
ATOM 660 C CA . ASP A 1 89 ? 7.651 9.711 2.509 1.00 75.69 89 ASP A CA 1
ATOM 661 C C . ASP A 1 89 ? 7.790 8.381 3.244 1.00 75.69 89 ASP A C 1
ATOM 663 O O . ASP A 1 89 ? 8.902 7.946 3.584 1.00 75.69 89 ASP A O 1
ATOM 667 N N . SER A 1 90 ? 6.656 7.751 3.511 1.00 79.06 90 SER A N 1
ATOM 668 C CA . SER A 1 90 ? 6.574 6.509 4.274 1.00 79.06 90 SER A CA 1
ATOM 669 C C . SER A 1 90 ? 5.851 5.443 3.460 1.00 79.06 90 SER A C 1
ATOM 671 O O . SER A 1 90 ? 5.120 5.747 2.528 1.00 79.06 90 SER A O 1
ATOM 673 N N . SER A 1 91 ? 6.049 4.182 3.809 1.00 79.44 91 SER A N 1
ATOM 674 C CA . SER A 1 91 ? 5.347 3.057 3.196 1.00 79.44 91 SER A CA 1
ATOM 675 C C . SER A 1 91 ? 5.179 1.973 4.240 1.00 79.44 91 SER A C 1
ATOM 677 O O . SER A 1 91 ? 6.074 1.768 5.072 1.00 79.44 91 SER A O 1
ATOM 679 N N . TYR A 1 92 ? 4.078 1.228 4.165 1.00 75.62 92 TYR A N 1
ATOM 680 C CA . TYR A 1 92 ? 4.041 -0.047 4.868 1.00 75.62 92 TYR A CA 1
ATOM 681 C C . TYR A 1 92 ? 5.080 -0.987 4.298 1.00 75.62 92 TYR A C 1
ATOM 683 O O . TYR A 1 92 ? 5.348 -1.010 3.097 1.00 75.62 92 TYR A O 1
ATOM 691 N N . VAL A 1 93 ? 5.609 -1.802 5.195 1.00 81.06 93 VAL A N 1
ATOM 692 C CA . VAL A 1 93 ? 6.227 -3.061 4.842 1.00 81.06 93 VAL A CA 1
ATOM 693 C C . VAL A 1 93 ? 5.164 -4.136 4.991 1.00 81.06 93 VAL A C 1
ATOM 695 O O . VAL A 1 93 ? 4.731 -4.434 6.107 1.00 81.06 93 VAL A O 1
ATOM 698 N N . TYR A 1 94 ? 4.742 -4.725 3.874 1.00 77.56 94 TYR A N 1
ATOM 699 C CA . TYR A 1 94 ? 3.772 -5.814 3.930 1.00 77.56 94 TYR A CA 1
ATOM 700 C C . TYR A 1 94 ? 4.420 -7.139 4.383 1.00 77.56 94 TYR A C 1
ATOM 702 O O . TYR A 1 94 ? 5.551 -7.446 3.980 1.00 77.56 94 TYR A O 1
ATOM 710 N N . PRO A 1 95 ? 3.736 -7.931 5.233 1.00 74.69 95 PRO A N 1
ATOM 711 C CA . PRO A 1 95 ? 4.181 -9.272 5.622 1.00 74.69 95 PRO A CA 1
ATOM 712 C C . PRO A 1 95 ? 4.269 -10.258 4.444 1.00 74.69 95 PRO A C 1
ATOM 714 O O . PRO A 1 95 ? 3.858 -9.960 3.327 1.00 74.69 95 PRO A O 1
ATOM 717 N N . THR A 1 96 ? 4.884 -11.418 4.691 1.00 75.75 96 THR A N 1
ATOM 718 C CA . THR A 1 96 ? 5.267 -12.440 3.688 1.00 75.75 96 THR A CA 1
ATOM 719 C C . THR A 1 96 ? 4.120 -13.010 2.864 1.00 75.75 96 THR A C 1
ATOM 721 O O . THR A 1 96 ? 4.271 -13.278 1.673 1.00 75.75 96 THR A O 1
ATOM 724 N N . ASP A 1 97 ? 3.030 -13.279 3.557 1.00 69.88 97 ASP A N 1
ATOM 725 C CA . ASP A 1 97 ? 1.864 -14.071 3.188 1.00 69.88 97 ASP A CA 1
ATOM 726 C C . ASP A 1 97 ? 0.920 -13.336 2.231 1.00 69.88 97 ASP A C 1
ATOM 728 O O . ASP A 1 97 ? 0.400 -13.955 1.305 1.00 69.88 97 ASP A O 1
ATOM 732 N N . ILE A 1 98 ? 0.775 -12.015 2.378 1.00 72.31 98 ILE A N 1
ATOM 733 C CA . ILE A 1 98 ? 0.008 -11.173 1.440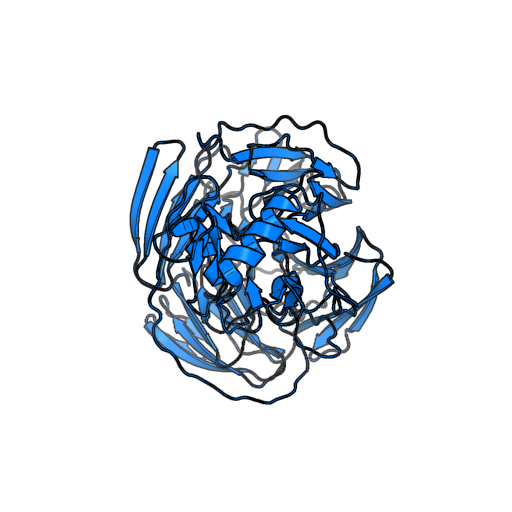 1.00 72.31 98 ILE A CA 1
ATOM 734 C C . ILE A 1 98 ? 0.799 -10.732 0.197 1.00 72.31 98 ILE A C 1
ATOM 736 O O . ILE A 1 98 ? 0.273 -9.999 -0.644 1.00 72.31 98 ILE A O 1
ATOM 740 N N . LEU A 1 99 ? 2.052 -11.170 0.032 1.00 83.00 99 LEU A N 1
ATOM 741 C CA . LEU A 1 99 ? 2.796 -10.944 -1.210 1.00 83.00 99 LEU A CA 1
ATOM 742 C C . LEU A 1 99 ? 2.336 -11.909 -2.296 1.00 83.00 99 LEU A C 1
ATOM 744 O O . LEU A 1 99 ? 2.081 -13.089 -2.060 1.00 83.00 99 LEU A O 1
ATOM 748 N N . GLY A 1 100 ? 2.270 -11.412 -3.528 1.00 85.75 100 GLY A N 1
ATOM 749 C CA . GLY A 1 100 ? 1.702 -12.150 -4.647 1.00 85.75 100 GLY A CA 1
ATOM 750 C C . GLY A 1 100 ? 2.646 -12.267 -5.830 1.00 85.75 100 GLY A C 1
ATOM 751 O O . GLY A 1 100 ? 3.829 -11.939 -5.772 1.00 85.75 100 GLY A O 1
ATOM 752 N N . LYS A 1 101 ? 2.101 -12.791 -6.928 1.00 95.75 101 LYS A N 1
ATOM 753 C CA . LYS A 1 101 ? 2.858 -13.132 -8.142 1.00 95.75 101 LYS A CA 1
ATOM 754 C C . LYS A 1 101 ? 2.599 -12.194 -9.317 1.00 95.75 101 LYS A C 1
ATOM 756 O O . LYS A 1 101 ? 3.286 -12.306 -10.325 1.00 95.75 101 LYS A O 1
ATOM 761 N N . GLN A 1 102 ? 1.602 -11.319 -9.203 1.00 97.31 102 GLN A N 1
ATOM 762 C CA . GLN A 1 102 ? 1.138 -10.426 -10.260 1.00 97.31 102 GLN A CA 1
ATOM 763 C C . GLN A 1 102 ? 0.928 -9.030 -9.680 1.00 97.31 102 GLN A C 1
ATOM 765 O O . GLN A 1 102 ? 0.181 -8.868 -8.714 1.00 97.31 102 GLN A O 1
ATOM 770 N N . TYR A 1 103 ? 1.586 -8.040 -10.276 1.00 98.31 103 TYR A N 1
ATOM 771 C CA . TYR A 1 103 ? 1.485 -6.630 -9.906 1.00 98.31 103 TYR A CA 1
ATOM 772 C C . TYR A 1 103 ? 1.360 -5.764 -11.155 1.00 98.31 103 TYR A C 1
ATOM 774 O O . TYR A 1 103 ? 2.017 -6.022 -12.169 1.00 98.31 103 TYR A O 1
ATOM 782 N N . TYR A 1 104 ? 0.588 -4.688 -11.038 1.00 97.94 104 TYR A N 1
ATOM 783 C CA . TYR A 1 104 ? 0.621 -3.570 -11.973 1.00 97.94 104 TYR A CA 1
ATOM 784 C C . TYR A 1 104 ? 1.358 -2.403 -11.329 1.00 97.94 104 TYR A C 1
ATOM 786 O O . TYR A 1 104 ? 1.117 -2.072 -10.172 1.00 97.94 104 TYR A O 1
ATOM 794 N N . ILE A 1 105 ? 2.253 -1.786 -12.088 1.00 97.50 105 ILE A N 1
ATOM 795 C CA . ILE A 1 105 ? 3.004 -0.605 -11.681 1.00 97.50 105 ILE A CA 1
ATOM 796 C C . ILE A 1 105 ? 2.113 0.631 -11.802 1.00 97.50 105 ILE A C 1
ATOM 798 O O . ILE A 1 105 ? 1.346 0.761 -12.757 1.00 97.50 105 ILE A O 1
ATOM 802 N N . LEU A 1 106 ? 2.254 1.551 -10.852 1.00 94.88 106 LEU A N 1
ATOM 803 C CA . LEU A 1 106 ? 1.648 2.879 -10.864 1.00 94.88 106 LEU A CA 1
ATOM 804 C C . LEU A 1 106 ? 2.672 3.857 -10.278 1.00 94.88 106 LEU A C 1
ATOM 806 O O . LEU A 1 106 ? 3.197 3.622 -9.187 1.00 94.88 106 LEU A O 1
ATOM 810 N N . THR A 1 107 ? 3.018 4.902 -11.025 1.00 92.81 107 THR A N 1
ATOM 811 C CA . THR A 1 107 ? 4.071 5.869 -10.682 1.00 92.81 107 THR A CA 1
ATOM 812 C C . THR A 1 107 ? 3.553 7.296 -10.853 1.00 92.81 107 THR A C 1
ATOM 814 O O . THR A 1 107 ? 3.158 7.640 -11.967 1.00 92.81 107 THR A O 1
ATOM 817 N N . PRO A 1 108 ? 3.586 8.149 -9.813 1.00 87.50 108 PRO A N 1
ATOM 818 C CA . PRO A 1 108 ? 3.076 9.511 -9.916 1.00 87.50 108 PRO A CA 1
ATOM 819 C C . PRO A 1 108 ? 3.860 10.337 -10.940 1.00 87.50 108 PRO A C 1
ATOM 821 O O . PRO A 1 108 ? 5.090 10.382 -10.920 1.00 87.50 108 PRO A O 1
ATOM 824 N N . THR A 1 109 ? 3.134 11.037 -11.812 1.00 83.62 109 THR A N 1
ATOM 825 C CA . THR A 1 109 ? 3.712 11.969 -12.790 1.00 83.62 109 THR A CA 1
ATOM 826 C C . THR A 1 109 ? 4.252 13.228 -12.111 1.00 83.62 109 THR A C 1
ATOM 828 O O . THR A 1 109 ? 3.577 13.788 -11.242 1.00 83.62 109 THR A O 1
ATOM 831 N N . SER A 1 110 ? 5.392 13.749 -12.570 1.00 86.00 110 SER A N 1
ATOM 832 C CA . SER A 1 110 ? 5.964 15.008 -12.074 1.00 86.00 110 SER A CA 1
ATOM 833 C C . SER A 1 110 ? 6.041 16.100 -13.140 1.00 86.00 110 SER A C 1
ATOM 835 O O . SER A 1 110 ? 6.239 15.828 -14.322 1.00 86.00 110 SER A O 1
ATOM 837 N N . ALA A 1 111 ? 5.915 17.358 -12.711 1.00 85.69 111 ALA A N 1
ATOM 838 C CA . ALA A 1 111 ? 6.106 18.538 -13.556 1.00 85.69 111 ALA A CA 1
ATOM 839 C C . ALA A 1 111 ? 7.583 18.961 -13.727 1.00 85.69 111 ALA A C 1
ATOM 841 O O . ALA A 1 111 ? 7.858 19.899 -14.477 1.00 85.69 111 ALA A O 1
ATOM 842 N N . ILE A 1 112 ? 8.524 18.310 -13.029 1.00 82.06 112 ILE A N 1
ATOM 843 C CA . ILE A 1 112 ? 9.964 18.619 -13.061 1.00 82.06 112 ILE A CA 1
ATOM 844 C C . ILE A 1 112 ? 10.808 17.354 -13.296 1.00 82.06 112 ILE A C 1
ATOM 846 O O . ILE A 1 112 ? 10.371 16.272 -12.900 1.00 82.06 112 ILE A O 1
ATOM 850 N N . PRO A 1 113 ? 12.002 17.467 -13.922 1.00 85.50 113 PRO A N 1
ATOM 851 C CA . PRO A 1 113 ? 12.796 16.308 -14.328 1.00 85.50 113 PRO A CA 1
ATOM 852 C C . PRO A 1 113 ? 13.149 15.373 -13.170 1.00 85.50 113 PRO A C 1
ATOM 854 O O . PRO A 1 113 ? 13.649 15.802 -12.127 1.00 85.50 113 PRO A O 1
ATOM 857 N N . GLY A 1 114 ? 12.925 14.083 -13.388 1.00 83.88 114 GLY A N 1
ATOM 858 C CA . GLY A 1 114 ? 13.127 13.021 -12.415 1.00 83.88 114 GLY A CA 1
ATOM 859 C C . GLY A 1 114 ? 12.600 11.704 -12.970 1.00 83.88 114 GLY A C 1
ATOM 860 O O . GLY A 1 114 ? 11.887 11.692 -13.968 1.00 83.88 114 GLY A O 1
ATOM 861 N N . PHE A 1 115 ? 12.968 10.593 -12.339 1.00 88.94 115 PHE A N 1
ATOM 862 C CA . PHE A 1 115 ? 12.579 9.279 -12.834 1.00 88.94 115 PHE A CA 1
ATOM 863 C C . PHE A 1 115 ? 11.374 8.718 -12.065 1.00 88.94 115 PHE A C 1
ATOM 865 O O . PHE A 1 115 ? 11.416 8.580 -10.834 1.00 88.94 115 PHE A O 1
ATOM 872 N N . ALA A 1 116 ? 10.340 8.319 -12.810 1.00 92.75 116 ALA A N 1
ATOM 873 C CA . ALA A 1 116 ? 9.388 7.300 -12.382 1.00 92.75 116 ALA A CA 1
ATOM 874 C C . ALA A 1 116 ? 10.151 5.994 -12.179 1.00 92.75 116 ALA A C 1
ATOM 876 O O . ALA A 1 116 ? 11.049 5.665 -12.960 1.00 92.75 116 ALA A O 1
ATOM 877 N N . GLN A 1 117 ? 9.833 5.256 -11.119 1.00 92.94 117 GLN A N 1
ATOM 878 C CA . GLN A 1 117 ? 10.630 4.100 -10.732 1.00 92.94 117 GLN A CA 1
ATOM 879 C C . GLN A 1 117 ? 9.838 3.049 -9.967 1.00 92.94 117 GLN A C 1
ATOM 881 O O . GLN A 1 117 ? 8.950 3.367 -9.179 1.00 92.94 117 GLN A O 1
ATOM 886 N N . PHE A 1 118 ? 10.235 1.793 -10.142 1.00 96.00 118 PHE A N 1
ATOM 887 C CA . PHE A 1 118 ? 9.826 0.708 -9.260 1.00 96.00 118 PHE A CA 1
ATOM 888 C C . PHE A 1 118 ? 10.986 -0.254 -9.003 1.00 96.00 118 PHE A C 1
ATOM 890 O O . PHE A 1 118 ? 11.909 -0.388 -9.813 1.00 96.00 118 PHE A O 1
ATOM 897 N N . ALA A 1 119 ? 10.927 -0.935 -7.865 1.00 96.06 119 ALA A N 1
ATOM 898 C CA . ALA A 1 119 ? 11.823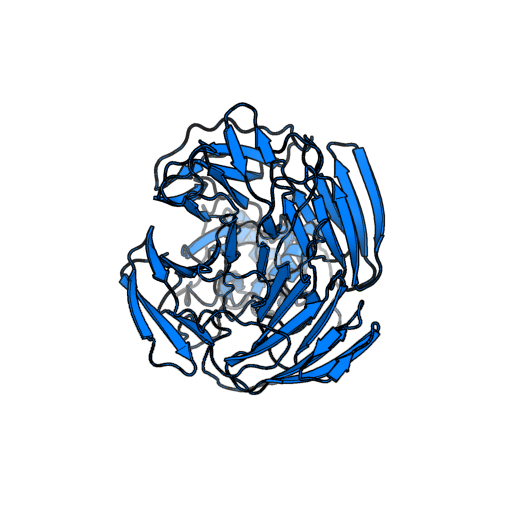 -2.017 -7.504 1.00 96.06 119 ALA A CA 1
ATOM 899 C C . ALA A 1 119 ? 11.005 -3.284 -7.257 1.00 96.06 119 ALA A C 1
ATOM 901 O O . ALA A 1 119 ? 10.067 -3.278 -6.462 1.00 96.06 119 ALA A O 1
ATOM 902 N N . VAL A 1 120 ? 11.383 -4.372 -7.924 1.00 97.44 120 VAL A N 1
ATOM 903 C CA . VAL A 1 120 ? 10.895 -5.720 -7.619 1.00 97.44 120 VAL A CA 1
ATOM 904 C C . VAL A 1 120 ? 11.952 -6.402 -6.774 1.00 97.44 120 VAL A C 1
ATOM 906 O O . VAL A 1 120 ? 13.134 -6.373 -7.125 1.00 97.44 120 VAL A O 1
ATOM 909 N N . VAL A 1 121 ? 11.551 -7.013 -5.666 1.00 94.69 121 VAL A N 1
ATOM 910 C CA . VAL A 1 121 ? 12.496 -7.605 -4.723 1.00 94.69 121 VAL A CA 1
ATOM 911 C C . VAL A 1 121 ? 12.043 -9.007 -4.337 1.00 94.69 121 VAL A C 1
ATOM 913 O O . VAL A 1 121 ? 10.878 -9.264 -4.029 1.00 94.69 121 VAL A O 1
ATOM 916 N N . ASN A 1 122 ? 12.990 -9.934 -4.417 1.00 94.88 122 ASN A N 1
ATOM 917 C CA . ASN A 1 122 ? 12.761 -11.362 -4.306 1.00 94.88 122 ASN A CA 1
ATOM 918 C C . ASN A 1 122 ? 12.941 -11.874 -2.877 1.00 94.88 122 ASN A C 1
ATOM 920 O O . ASN A 1 122 ? 13.857 -11.440 -2.193 1.00 94.88 122 ASN A O 1
ATOM 924 N N . LEU A 1 123 ? 12.130 -12.864 -2.501 1.00 89.44 123 LEU A N 1
ATOM 925 C CA . LEU A 1 123 ? 12.188 -13.572 -1.226 1.00 89.44 123 LEU A CA 1
ATOM 926 C C . LEU A 1 123 ? 13.365 -14.582 -1.174 1.00 89.44 123 LEU A C 1
ATOM 928 O O . LEU A 1 123 ? 14.401 -14.423 -1.820 1.00 89.44 123 LEU A O 1
ATOM 932 N N . ASN A 1 124 ? 13.186 -15.664 -0.413 1.00 84.50 124 ASN A N 1
ATOM 933 C CA . ASN A 1 124 ? 14.183 -16.688 -0.084 1.00 84.50 124 ASN A CA 1
ATOM 934 C C . ASN A 1 124 ? 14.482 -17.767 -1.137 1.00 84.50 124 ASN A C 1
ATOM 936 O O . ASN A 1 124 ? 15.433 -18.535 -0.977 1.00 84.50 124 ASN A O 1
ATOM 940 N N . THR A 1 125 ? 13.720 -17.828 -2.224 1.00 88.38 125 THR A N 1
ATOM 941 C CA . THR A 1 125 ? 13.944 -18.759 -3.339 1.00 88.38 125 THR A CA 1
ATOM 942 C C . THR A 1 125 ? 14.690 -18.096 -4.494 1.00 88.38 125 THR A C 1
ATOM 944 O O . THR A 1 125 ? 14.783 -16.879 -4.568 1.00 88.38 125 THR A O 1
ATOM 947 N N . THR A 1 126 ? 15.210 -18.877 -5.446 1.00 94.31 126 THR A N 1
ATOM 948 C CA . THR A 1 126 ? 15.582 -18.310 -6.757 1.00 94.31 126 THR A CA 1
ATOM 949 C C . THR A 1 126 ? 14.308 -18.091 -7.566 1.00 94.31 126 THR A C 1
ATOM 951 O O . THR A 1 126 ? 13.562 -19.045 -7.800 1.00 94.31 126 THR A O 1
ATOM 954 N N . THR A 1 127 ? 14.066 -16.855 -7.990 1.00 96.44 127 THR A N 1
ATOM 955 C CA . THR A 1 127 ? 12.801 -16.436 -8.607 1.00 96.44 127 THR A CA 1
ATOM 956 C C . THR A 1 127 ? 13.057 -15.894 -10.000 1.00 96.44 127 THR A C 1
ATOM 958 O O . THR A 1 127 ? 13.992 -15.128 -10.227 1.00 96.44 127 THR A O 1
ATOM 961 N N . SER A 1 128 ? 12.211 -16.300 -10.940 1.00 97.88 128 SER A N 1
ATOM 962 C CA . SER A 1 128 ? 12.191 -15.774 -12.299 1.00 97.88 128 SER A CA 1
ATOM 963 C C . SER A 1 128 ? 10.952 -14.904 -12.442 1.00 97.88 128 SER A C 1
ATOM 965 O O . SER A 1 128 ? 9.841 -15.355 -12.143 1.00 97.88 128 SER A O 1
ATOM 967 N N . LEU A 1 129 ? 11.150 -13.655 -12.853 1.00 96.75 129 LEU A N 1
ATOM 968 C CA . LEU A 1 129 ? 10.083 -12.682 -13.040 1.00 96.75 129 LEU A CA 1
ATOM 969 C C . LEU A 1 129 ? 10.165 -12.054 -14.426 1.00 96.75 129 LEU A C 1
ATOM 971 O O . LEU A 1 129 ? 11.244 -11.732 -14.919 1.00 96.75 129 LEU A O 1
ATOM 975 N N . THR A 1 130 ? 9.010 -11.860 -15.045 1.00 98.44 130 THR A N 1
ATOM 976 C CA . THR A 1 130 ? 8.858 -11.144 -16.303 1.00 98.44 130 THR A CA 1
ATOM 977 C C . THR A 1 130 ? 8.300 -9.759 -16.008 1.00 98.44 130 THR A C 1
ATOM 979 O O . THR A 1 130 ? 7.202 -9.633 -15.466 1.00 98.44 130 THR A O 1
ATOM 982 N N . VAL A 1 131 ? 9.053 -8.723 -16.372 1.00 98.12 131 VAL A N 1
ATOM 983 C CA . VAL A 1 131 ? 8.551 -7.347 -16.434 1.00 98.12 131 VAL A CA 1
ATOM 984 C C . VAL A 1 131 ? 8.129 -7.069 -17.866 1.00 98.12 131 VAL A C 1
ATOM 986 O O . VAL A 1 131 ? 8.939 -7.266 -18.770 1.00 98.12 131 VAL A O 1
ATOM 989 N N . THR A 1 132 ? 6.909 -6.579 -18.073 1.00 97.50 132 THR A N 1
ATOM 990 C CA . THR A 1 132 ? 6.444 -6.058 -19.368 1.00 97.50 132 THR A CA 1
ATOM 991 C C . THR A 1 132 ? 6.190 -4.568 -19.232 1.00 97.50 132 THR A C 1
ATOM 993 O O . THR A 1 132 ? 5.410 -4.143 -18.380 1.00 97.50 132 THR A O 1
ATOM 996 N N . LEU A 1 133 ? 6.858 -3.769 -20.059 1.00 96.44 133 LEU A N 1
ATOM 997 C CA . LEU A 1 133 ? 6.734 -2.317 -20.028 1.00 96.44 133 LEU A CA 1
ATOM 998 C C . LEU A 1 133 ? 5.548 -1.854 -20.865 1.00 96.44 133 LEU A C 1
ATOM 1000 O O . LEU A 1 133 ? 5.452 -2.201 -22.042 1.00 96.44 133 LEU A O 1
ATOM 1004 N N . LYS A 1 134 ? 4.701 -0.989 -20.306 1.00 95.06 134 LYS A N 1
ATOM 1005 C CA . LYS A 1 134 ? 3.695 -0.270 -21.098 1.00 95.06 134 LYS A CA 1
ATOM 1006 C C . LYS A 1 134 ? 4.318 0.913 -21.846 1.00 95.06 134 LYS A C 1
ATOM 1008 O O . LYS A 1 134 ? 4.069 1.082 -23.035 1.00 95.06 134 LYS A O 1
ATOM 1013 N N . ASN A 1 135 ? 5.196 1.655 -21.172 1.00 93.25 135 ASN A N 1
ATOM 1014 C CA . ASN A 1 135 ? 5.864 2.860 -21.671 1.00 93.25 135 ASN A CA 1
ATOM 1015 C C . ASN A 1 135 ? 7.396 2.687 -21.695 1.00 93.25 135 ASN A C 1
ATOM 1017 O O . ASN A 1 135 ? 7.939 1.762 -21.097 1.00 93.25 135 ASN A O 1
ATOM 1021 N N . GLY A 1 136 ? 8.114 3.574 -22.385 1.00 89.06 136 GLY A N 1
ATOM 1022 C CA . GLY A 1 136 ? 9.575 3.527 -22.494 1.00 89.06 136 GLY A CA 1
ATOM 1023 C C . GLY A 1 136 ? 10.111 4.458 -23.592 1.00 89.06 136 GLY A C 1
ATOM 1024 O O . GLY A 1 136 ? 9.344 5.263 -24.120 1.00 89.06 136 GLY A O 1
ATOM 1025 N N . PRO A 1 137 ? 11.389 4.329 -23.997 1.00 92.75 137 PRO A N 1
ATOM 1026 C CA . PRO A 1 137 ? 12.317 3.260 -23.629 1.00 92.75 137 PRO A CA 1
ATOM 1027 C C . PRO A 1 137 ? 13.005 3.469 -22.273 1.00 92.75 137 PRO A C 1
ATOM 1029 O O . PRO A 1 137 ? 13.225 4.600 -21.854 1.00 92.75 137 PRO A O 1
ATOM 1032 N N . ILE A 1 138 ? 13.427 2.373 -21.640 1.00 92.88 138 ILE A N 1
ATOM 1033 C CA . ILE A 1 138 ? 14.338 2.398 -20.482 1.00 92.88 138 ILE A CA 1
ATOM 1034 C C . ILE A 1 138 ? 15.678 1.747 -20.830 1.00 92.88 138 ILE A C 1
ATOM 1036 O O . ILE A 1 138 ? 15.789 0.982 -21.791 1.00 92.88 138 ILE A O 1
ATOM 1040 N N . MET A 1 139 ? 16.680 2.005 -19.995 1.00 92.38 139 MET A N 1
ATOM 1041 C CA . MET A 1 139 ? 17.878 1.172 -19.884 1.00 92.38 139 MET A CA 1
ATOM 1042 C C . MET A 1 139 ? 17.730 0.250 -18.677 1.00 92.38 139 MET A C 1
ATOM 1044 O O . MET A 1 139 ? 17.368 0.731 -17.607 1.00 92.38 139 MET A O 1
ATOM 1048 N N . PHE A 1 140 ? 18.053 -1.035 -18.814 1.00 94.00 140 PHE A N 1
ATOM 1049 C CA . PHE A 1 140 ? 18.114 -1.993 -17.705 1.00 94.00 140 PHE A CA 1
ATOM 1050 C C . PHE A 1 140 ? 19.264 -2.986 -17.915 1.00 94.00 140 PHE A C 1
ATOM 1052 O O . PHE A 1 140 ? 19.402 -3.549 -19.001 1.00 94.00 140 PHE A O 1
ATOM 1059 N N . ASN A 1 141 ? 20.121 -3.184 -16.904 1.00 92.31 141 ASN A N 1
ATOM 1060 C CA . ASN A 1 141 ? 21.336 -4.015 -16.993 1.00 92.31 141 ASN A CA 1
ATOM 1061 C C . ASN A 1 141 ? 22.174 -3.724 -18.269 1.00 92.31 141 ASN A C 1
ATOM 1063 O O . ASN A 1 141 ? 22.674 -4.627 -18.939 1.00 92.31 141 ASN A O 1
ATOM 1067 N N . GLY A 1 142 ? 22.297 -2.442 -18.637 1.00 89.81 142 GLY A N 1
ATOM 1068 C CA . GLY A 1 142 ? 23.042 -1.989 -19.821 1.00 89.81 142 GLY A CA 1
ATOM 1069 C C . GLY A 1 142 ? 22.359 -2.229 -21.178 1.00 89.81 142 GLY A C 1
ATOM 1070 O O . GLY A 1 142 ? 22.953 -1.913 -22.205 1.00 89.81 142 GLY A O 1
ATOM 1071 N N . SER A 1 143 ? 21.133 -2.760 -21.200 1.00 91.25 143 SER A N 1
ATOM 1072 C CA . SER A 1 143 ? 20.354 -3.028 -22.416 1.00 91.25 143 SER A CA 1
ATOM 1073 C C . SER A 1 143 ? 19.170 -2.068 -22.549 1.00 91.25 143 SER A C 1
ATOM 1075 O O . SER A 1 143 ? 18.501 -1.768 -21.560 1.00 91.25 143 SER A O 1
ATOM 1077 N N . TYR A 1 144 ? 18.875 -1.621 -23.772 1.00 92.69 144 TYR A N 1
ATOM 1078 C CA . TYR A 1 144 ? 17.668 -0.841 -24.063 1.00 92.69 144 TYR A CA 1
ATOM 1079 C C . TYR A 1 144 ? 16.429 -1.742 -24.128 1.00 92.69 144 TYR A C 1
ATOM 1081 O O . TYR A 1 144 ? 16.445 -2.784 -24.781 1.00 92.69 144 TYR A O 1
ATOM 1089 N N . MET A 1 145 ? 15.337 -1.294 -23.512 1.00 92.62 145 MET A N 1
ATOM 1090 C CA . MET A 1 145 ? 14.007 -1.901 -23.589 1.00 92.62 145 MET A CA 1
ATOM 1091 C C . MET A 1 145 ? 12.998 -0.874 -24.102 1.00 92.62 145 MET A C 1
ATOM 1093 O O . MET A 1 145 ? 12.985 0.263 -23.636 1.00 92.62 145 MET A O 1
ATOM 1097 N N . SER A 1 146 ? 12.139 -1.260 -25.044 1.00 95.00 146 SER A N 1
ATOM 1098 C CA . SER A 1 146 ? 11.103 -0.390 -25.621 1.00 95.00 146 SER A CA 1
ATOM 1099 C C . SER A 1 146 ? 9.746 -0.560 -24.925 1.00 95.00 146 SER A C 1
ATOM 1101 O O . SER A 1 146 ? 9.497 -1.573 -24.269 1.00 95.00 146 SER A O 1
ATOM 1103 N N . ALA A 1 147 ? 8.840 0.402 -25.122 1.00 95.50 147 ALA A N 1
ATOM 1104 C CA . ALA A 1 147 ? 7.422 0.228 -24.802 1.00 95.50 147 ALA A CA 1
ATOM 1105 C C . ALA A 1 147 ? 6.862 -1.045 -25.473 1.00 95.50 147 ALA A C 1
ATOM 1107 O O . ALA A 1 147 ? 7.225 -1.361 -26.608 1.00 95.50 147 ALA A O 1
ATOM 1108 N N . GLY A 1 148 ? 6.020 -1.796 -24.762 1.00 94.38 148 GLY A N 1
ATOM 1109 C CA . GLY A 1 148 ? 5.479 -3.086 -25.197 1.00 94.38 148 GLY A CA 1
ATOM 1110 C C . GLY A 1 148 ? 6.459 -4.268 -25.149 1.00 94.38 148 GLY A C 1
ATOM 1111 O O . GLY A 1 148 ? 6.068 -5.377 -25.502 1.00 94.38 148 GLY A O 1
ATOM 1112 N N . SER A 1 149 ? 7.718 -4.070 -24.733 1.00 95.50 149 SER A N 1
ATOM 1113 C CA . SER A 1 149 ? 8.691 -5.165 -24.594 1.00 95.50 149 SER A CA 1
ATOM 1114 C C . SER A 1 149 ? 8.688 -5.783 -23.193 1.00 95.50 149 SER A C 1
ATOM 1116 O O . SER A 1 149 ? 8.388 -5.116 -22.198 1.00 95.50 149 SER A O 1
ATOM 1118 N N . SER A 1 150 ? 9.065 -7.062 -23.122 1.00 96.00 150 SER A N 1
ATOM 1119 C CA . SER A 1 150 ? 9.215 -7.808 -21.871 1.00 96.00 150 SER A CA 1
ATOM 1120 C C . SER A 1 150 ? 10.664 -8.236 -21.641 1.00 96.00 150 SER A C 1
ATOM 1122 O O . SER A 1 150 ? 11.340 -8.669 -22.573 1.00 96.00 150 SER A O 1
ATOM 1124 N N . VAL A 1 151 ? 11.120 -8.199 -20.387 1.00 95.31 151 VAL A N 1
ATOM 1125 C CA . VAL A 1 151 ? 12.390 -8.799 -19.946 1.00 95.31 151 VAL A CA 1
ATOM 1126 C C . VAL A 1 151 ? 12.123 -9.856 -18.886 1.00 95.31 151 VAL A C 1
ATOM 1128 O O . VAL A 1 151 ? 11.285 -9.664 -18.008 1.00 95.31 151 VAL A O 1
ATOM 1131 N N . THR A 1 152 ? 12.848 -10.972 -18.952 1.00 96.81 152 THR A N 1
ATOM 1132 C CA . THR A 1 152 ? 12.878 -11.960 -17.866 1.00 96.81 152 THR A CA 1
ATOM 1133 C C . THR A 1 152 ? 14.118 -11.724 -17.017 1.00 96.81 152 THR A C 1
ATOM 1135 O O . THR A 1 152 ? 15.236 -11.743 -17.530 1.00 96.81 152 THR A O 1
ATOM 1138 N N . VAL A 1 153 ? 13.919 -11.507 -15.721 1.00 96.62 153 VAL A N 1
ATOM 1139 C CA . VAL A 1 153 ? 14.972 -11.292 -14.730 1.00 96.62 153 VAL A CA 1
ATOM 1140 C C . VAL A 1 153 ? 14.983 -12.473 -13.770 1.00 96.62 153 VAL A C 1
ATOM 1142 O O . VAL A 1 153 ? 13.954 -12.843 -13.208 1.00 96.62 153 VAL A O 1
ATOM 1145 N N . ASN A 1 154 ? 16.158 -13.067 -13.577 1.00 97.00 154 ASN A N 1
ATOM 1146 C CA . ASN A 1 154 ? 16.363 -14.126 -12.597 1.00 97.00 154 ASN A CA 1
ATOM 1147 C C . ASN A 1 154 ? 17.031 -13.518 -11.366 1.00 97.00 154 ASN A C 1
ATOM 1149 O O . ASN A 1 154 ? 18.175 -13.068 -11.442 1.00 97.00 154 ASN A O 1
ATOM 1153 N N . LEU A 1 155 ? 16.313 -13.494 -10.248 1.00 96.44 155 LEU A N 1
ATOM 1154 C CA . LEU A 1 155 ? 16.814 -13.008 -8.971 1.00 96.44 155 LEU A CA 1
ATOM 1155 C C . LEU A 1 155 ? 17.254 -14.192 -8.106 1.00 96.44 155 LEU A C 1
ATOM 1157 O O . LEU A 1 155 ? 16.512 -15.154 -7.895 1.00 96.44 155 LEU A O 1
ATOM 1161 N N . ALA A 1 156 ? 18.476 -14.097 -7.583 1.00 95.62 156 ALA A N 1
ATOM 1162 C CA . ALA A 1 156 ? 18.913 -14.901 -6.447 1.00 95.62 156 ALA A CA 1
ATOM 1163 C C . ALA A 1 156 ? 18.058 -14.560 -5.205 1.00 95.62 156 ALA A C 1
ATOM 1165 O O . ALA A 1 156 ? 17.401 -13.509 -5.203 1.00 95.62 156 ALA A O 1
ATOM 1166 N N . PRO A 1 157 ? 18.060 -15.395 -4.149 1.00 94.38 157 PRO A N 1
ATOM 1167 C CA . PRO A 1 157 ? 17.453 -15.030 -2.872 1.00 94.38 157 PRO A CA 1
ATOM 1168 C C . PRO A 1 157 ? 17.904 -13.634 -2.421 1.00 94.38 157 PRO A C 1
ATOM 1170 O O . PRO A 1 157 ? 19.099 -13.334 -2.471 1.00 94.38 157 PRO A O 1
ATOM 1173 N N . TYR A 1 158 ? 16.955 -12.780 -2.031 1.00 91.75 158 TYR A N 1
ATOM 1174 C CA . TYR A 1 158 ? 17.182 -11.387 -1.582 1.00 91.75 158 TYR A CA 1
ATOM 1175 C C . TYR A 1 158 ? 17.727 -10.441 -2.654 1.00 91.75 158 TYR A C 1
ATOM 1177 O O . TYR A 1 158 ? 18.180 -9.332 -2.350 1.00 91.75 158 TYR A O 1
ATOM 1185 N N . GLY A 1 159 ? 17.688 -10.874 -3.915 1.00 93.88 159 GLY A N 1
ATOM 1186 C CA . GLY A 1 159 ? 17.996 -10.031 -5.052 1.00 93.88 159 GLY A CA 1
ATOM 1187 C C . GLY A 1 159 ? 16.911 -8.983 -5.298 1.00 93.88 159 GLY A C 1
ATOM 1188 O O . GLY A 1 159 ? 15.721 -9.250 -5.124 1.00 93.88 159 GLY A O 1
ATOM 1189 N N . CYS A 1 160 ? 17.325 -7.809 -5.764 1.00 93.75 160 CYS A N 1
ATOM 1190 C CA . CYS A 1 160 ? 16.442 -6.747 -6.248 1.00 93.75 160 CYS A CA 1
ATOM 1191 C C . CYS A 1 160 ? 16.604 -6.576 -7.761 1.00 93.75 160 CYS A C 1
ATOM 1193 O O . CYS A 1 160 ? 17.676 -6.845 -8.303 1.00 93.75 160 CYS A O 1
ATOM 1195 N N . ALA A 1 161 ? 15.601 -6.007 -8.419 1.00 95.50 161 ALA A N 1
ATOM 1196 C CA . ALA A 1 161 ? 15.725 -5.354 -9.717 1.00 95.50 161 ALA A CA 1
ATOM 1197 C C . ALA A 1 161 ? 15.064 -3.972 -9.649 1.00 95.50 161 ALA A C 1
ATOM 1199 O O . ALA A 1 161 ? 13.903 -3.882 -9.254 1.00 95.50 161 ALA A O 1
ATOM 1200 N N . GLN A 1 162 ? 15.782 -2.914 -10.030 1.00 95.19 162 GLN A N 1
ATOM 1201 C CA . GLN A 1 162 ? 15.245 -1.549 -10.105 1.00 95.19 162 GLN A CA 1
ATOM 1202 C C . GLN A 1 162 ? 15.071 -1.128 -11.569 1.00 95.19 162 GLN A C 1
ATOM 1204 O O . GLN A 1 162 ? 15.950 -1.348 -12.402 1.00 95.19 162 GLN A O 1
ATOM 1209 N N . PHE A 1 163 ? 13.935 -0.504 -11.870 1.00 94.75 163 PHE A N 1
ATOM 1210 C CA . PHE A 1 163 ? 13.560 -0.009 -13.192 1.00 94.75 163 PHE A CA 1
ATOM 1211 C C . PHE A 1 163 ? 13.196 1.471 -13.078 1.00 94.75 163 PHE A C 1
ATOM 1213 O O . PHE A 1 163 ? 12.546 1.870 -12.111 1.00 94.75 163 PHE A O 1
ATOM 1220 N N . GLN A 1 164 ? 13.638 2.289 -14.036 1.00 93.88 164 GLN A N 1
ATOM 1221 C CA . GLN A 1 164 ? 13.490 3.747 -13.996 1.00 93.88 164 GLN A CA 1
ATOM 1222 C C . GLN A 1 164 ? 13.250 4.311 -15.403 1.00 93.88 164 GLN A C 1
ATOM 1224 O O . GLN A 1 164 ? 13.850 3.832 -16.367 1.00 93.88 164 GLN A O 1
ATOM 1229 N N . LEU A 1 165 ? 12.402 5.335 -15.508 1.00 92.31 165 LEU A N 1
ATOM 1230 C CA . LEU A 1 165 ? 12.060 6.047 -16.743 1.00 92.31 165 LEU A CA 1
ATOM 1231 C C . LEU A 1 165 ? 11.880 7.543 -16.459 1.00 92.31 165 LEU A C 1
ATOM 1233 O O . LEU A 1 165 ? 11.190 7.908 -15.513 1.00 92.31 165 LEU A O 1
ATOM 1237 N N . ASP A 1 166 ? 12.462 8.396 -17.299 1.00 90.25 166 ASP A N 1
ATOM 1238 C CA . ASP A 1 166 ? 12.118 9.820 -17.380 1.00 90.25 166 ASP A CA 1
ATOM 1239 C C . ASP A 1 166 ? 10.777 9.923 -18.132 1.00 90.25 166 ASP A C 1
ATOM 1241 O O . ASP A 1 166 ? 10.726 9.782 -19.357 1.00 90.25 166 ASP A O 1
ATOM 1245 N N . GLY A 1 167 ? 9.671 9.974 -17.381 1.00 89.56 167 GLY A N 1
ATOM 1246 C CA . GLY A 1 167 ? 8.316 9.751 -17.891 1.00 89.56 167 GLY A CA 1
ATOM 1247 C C . GLY A 1 167 ? 7.417 9.017 -16.889 1.00 89.56 167 GLY A C 1
ATOM 1248 O O . GLY A 1 167 ? 7.482 9.271 -15.693 1.00 89.56 167 GLY A O 1
ATOM 1249 N N . ASP A 1 168 ? 6.569 8.111 -17.382 1.00 91.81 168 ASP A N 1
ATOM 1250 C CA . ASP A 1 168 ? 5.576 7.360 -16.597 1.00 91.81 168 ASP A CA 1
ATOM 1251 C C . ASP A 1 168 ? 5.725 5.847 -16.827 1.00 91.81 168 ASP A C 1
ATOM 1253 O O . ASP A 1 168 ? 5.756 5.412 -17.976 1.00 91.81 168 ASP A O 1
ATOM 1257 N N . LEU A 1 169 ? 5.779 5.032 -15.767 1.00 95.12 169 LEU A N 1
ATOM 1258 C CA . LEU A 1 169 ? 5.823 3.561 -15.849 1.00 95.12 169 LEU A CA 1
ATOM 1259 C C . LEU A 1 169 ? 4.458 2.893 -15.605 1.00 95.12 169 LEU A C 1
ATOM 1261 O O . LEU A 1 169 ? 4.363 1.663 -15.702 1.00 95.12 169 LEU A O 1
ATOM 1265 N N . SER A 1 170 ? 3.414 3.666 -15.305 1.00 96.06 170 SER A N 1
ATOM 1266 C CA . SER A 1 170 ? 2.102 3.163 -14.896 1.00 96.06 170 SER A CA 1
ATOM 1267 C C . SER A 1 170 ? 1.457 2.260 -15.946 1.00 96.06 170 SER A C 1
ATOM 1269 O O . SER A 1 170 ? 1.501 2.529 -17.145 1.00 96.06 170 SER A O 1
ATOM 1271 N N . GLY A 1 171 ? 0.845 1.161 -15.503 1.00 96.25 171 GLY A N 1
ATOM 1272 C CA . GLY A 1 171 ? 0.293 0.120 -16.373 1.00 96.25 171 GLY A CA 1
ATOM 1273 C C . GLY A 1 171 ? 1.311 -0.894 -16.904 1.00 96.25 171 GLY A C 1
ATOM 1274 O O . GLY A 1 171 ? 0.910 -1.834 -17.585 1.00 96.25 171 GLY A O 1
ATOM 1275 N N . SER A 1 172 ? 2.603 -0.753 -16.589 1.00 97.56 172 SER A N 1
ATOM 1276 C CA . SER A 1 172 ? 3.577 -1.847 -16.752 1.00 97.56 172 SER A CA 1
ATOM 1277 C C . SER A 1 172 ? 3.274 -2.979 -15.760 1.00 97.56 172 SER A C 1
ATOM 1279 O O . SER A 1 172 ? 2.711 -2.729 -14.696 1.00 97.56 172 SER A O 1
ATOM 1281 N N . THR A 1 173 ? 3.656 -4.220 -16.068 1.00 98.25 173 THR A N 1
ATOM 1282 C CA . THR A 1 173 ? 3.316 -5.399 -15.245 1.00 98.25 173 THR A CA 1
ATOM 1283 C C . THR A 1 173 ? 4.541 -6.158 -14.758 1.00 98.25 173 THR A C 1
ATOM 1285 O O . THR A 1 173 ? 5.529 -6.277 -15.485 1.00 98.25 173 THR A O 1
ATOM 1288 N N . VAL A 1 174 ? 4.432 -6.764 -13.575 1.00 98.56 174 VAL A N 1
ATOM 1289 C CA . VAL A 1 174 ? 5.415 -7.693 -13.002 1.00 98.56 174 VAL A CA 1
ATOM 1290 C C . VAL A 1 174 ? 4.734 -9.035 -12.737 1.00 98.56 174 VAL A C 1
ATOM 1292 O O . VAL A 1 174 ? 3.807 -9.108 -11.934 1.00 98.56 174 VAL A O 1
ATOM 1295 N N . SER A 1 175 ? 5.220 -10.092 -13.391 1.00 98.25 175 SER A N 1
ATOM 1296 C CA . SER A 1 175 ? 4.726 -11.470 -13.272 1.00 98.25 175 SER A CA 1
ATOM 1297 C C . SER A 1 175 ? 5.848 -12.394 -12.797 1.00 98.25 175 SER A C 1
ATOM 1299 O O . SER A 1 175 ? 6.792 -12.634 -13.547 1.00 98.25 175 SER A O 1
ATOM 1301 N N . ALA A 1 176 ? 5.760 -12.947 -11.588 1.00 97.50 176 ALA A N 1
ATOM 1302 C CA . ALA A 1 176 ? 6.805 -13.773 -10.974 1.00 97.50 176 ALA A CA 1
ATOM 1303 C C . ALA A 1 176 ? 6.376 -15.238 -10.762 1.00 97.50 176 ALA A C 1
ATOM 1305 O O . ALA A 1 176 ? 5.208 -15.543 -10.524 1.00 97.50 176 ALA A O 1
ATOM 1306 N N . ASN A 1 177 ? 7.325 -16.182 -10.827 1.00 96.19 177 ASN A N 1
ATOM 1307 C CA . ASN A 1 177 ? 7.032 -17.600 -10.568 1.00 96.19 177 ASN A CA 1
ATOM 1308 C C . ASN A 1 177 ? 6.849 -17.921 -9.068 1.00 96.19 177 ASN A C 1
ATOM 1310 O O . ASN A 1 177 ? 6.173 -18.895 -8.725 1.00 96.19 177 ASN A O 1
ATOM 1314 N N . GLN A 1 178 ? 7.390 -17.085 -8.183 1.00 94.44 178 GLN A N 1
ATOM 1315 C CA . GLN A 1 178 ? 7.185 -17.079 -6.731 1.00 94.44 178 GLN A CA 1
ATOM 1316 C C . GLN A 1 178 ? 6.667 -15.709 -6.287 1.00 94.44 178 GLN A C 1
ATOM 1318 O O . GLN A 1 178 ? 6.718 -14.779 -7.093 1.00 94.44 178 GLN A O 1
ATOM 1323 N N . PRO A 1 179 ? 6.131 -15.564 -5.062 1.00 93.81 179 PRO A N 1
ATOM 1324 C CA . PRO A 1 179 ? 5.738 -14.250 -4.584 1.00 93.81 179 PRO A CA 1
ATOM 1325 C C . PRO A 1 179 ? 6.946 -13.307 -4.511 1.00 93.81 179 PRO A C 1
ATOM 1327 O O . PRO A 1 179 ? 8.078 -13.763 -4.355 1.00 93.81 179 PRO A O 1
ATOM 1330 N N . VAL A 1 180 ? 6.716 -12.007 -4.666 1.00 96.12 180 VAL A N 1
ATOM 1331 C CA . VAL A 1 180 ? 7.736 -10.942 -4.618 1.00 96.12 180 VAL A CA 1
ATOM 1332 C C . VAL A 1 180 ? 7.125 -9.699 -3.983 1.00 96.12 180 VAL A C 1
ATOM 1334 O O . VAL A 1 180 ? 5.914 -9.527 -4.054 1.00 96.12 180 VAL A O 1
ATOM 1337 N N . ALA A 1 181 ? 7.933 -8.805 -3.416 1.00 95.06 181 ALA A N 1
ATOM 1338 C CA . ALA A 1 181 ? 7.456 -7.454 -3.129 1.00 95.06 181 ALA A CA 1
ATOM 1339 C C . ALA A 1 181 ? 7.721 -6.535 -4.327 1.00 95.06 181 ALA A C 1
ATOM 1341 O O . ALA A 1 181 ? 8.709 -6.703 -5.053 1.00 95.06 181 ALA A O 1
ATOM 1342 N N . VAL A 1 182 ? 6.865 -5.530 -4.502 1.00 96.56 182 VAL A N 1
ATOM 1343 C CA . VAL A 1 182 ? 7.043 -4.462 -5.488 1.00 96.56 182 VAL A CA 1
ATOM 1344 C C . VAL A 1 182 ? 6.855 -3.126 -4.785 1.00 96.56 182 VAL A C 1
ATOM 1346 O O . VAL A 1 182 ? 5.810 -2.893 -4.190 1.00 96.56 182 VAL A O 1
ATOM 1349 N N . LEU A 1 183 ? 7.849 -2.245 -4.862 1.00 93.88 183 LEU A N 1
ATOM 1350 C CA . LEU A 1 183 ? 7.737 -0.855 -4.422 1.00 93.88 183 LEU A CA 1
ATOM 1351 C C . LEU A 1 183 ? 7.733 0.039 -5.656 1.00 93.88 183 LEU A C 1
ATOM 1353 O O . LEU A 1 183 ? 8.532 -0.183 -6.563 1.00 93.88 183 LEU A O 1
ATOM 1357 N N . SER A 1 184 ? 6.868 1.046 -5.695 1.00 94.31 184 SER A N 1
ATOM 1358 C CA . SER A 1 184 ? 6.699 1.943 -6.843 1.00 94.31 184 SER A CA 1
ATOM 1359 C C . SER A 1 184 ? 6.668 3.398 -6.395 1.00 94.31 184 SER A C 1
ATOM 1361 O O . SER A 1 184 ? 6.359 3.681 -5.241 1.00 94.31 184 SER A O 1
ATOM 1363 N N . GLY A 1 185 ? 7.026 4.329 -7.276 1.00 91.38 185 GLY A N 1
ATOM 1364 C CA . GLY A 1 185 ? 7.078 5.746 -6.938 1.00 91.38 185 GLY A CA 1
ATOM 1365 C C . GLY A 1 185 ? 7.767 6.616 -7.985 1.00 91.38 185 GLY A C 1
ATOM 1366 O O . GLY A 1 185 ? 7.919 6.249 -9.149 1.00 91.38 185 GLY A O 1
ATOM 1367 N N . HIS A 1 186 ? 8.212 7.791 -7.551 1.00 88.50 186 HIS A N 1
ATOM 1368 C CA . HIS A 1 186 ? 8.913 8.767 -8.380 1.00 88.50 186 HIS A CA 1
ATOM 1369 C C . HIS A 1 186 ? 9.947 9.505 -7.523 1.00 88.50 186 HIS A C 1
ATOM 1371 O O . HIS A 1 186 ? 9.704 9.805 -6.353 1.00 88.50 186 HIS A O 1
ATOM 1377 N N . GLN A 1 187 ? 11.128 9.781 -8.080 1.00 83.94 187 GLN A N 1
ATOM 1378 C CA . GLN A 1 187 ? 12.227 10.393 -7.318 1.00 83.94 187 GLN A CA 1
ATOM 1379 C C . GLN A 1 187 ? 11.903 11.776 -6.742 1.00 83.94 187 GLN A C 1
ATOM 1381 O O . GLN A 1 187 ? 12.426 12.157 -5.698 1.00 83.94 187 GLN A O 1
ATOM 1386 N N . ILE A 1 188 ? 11.122 12.552 -7.488 1.00 81.06 188 ILE A N 1
ATOM 1387 C CA . ILE A 1 188 ? 10.796 13.943 -7.186 1.00 81.06 188 ILE A CA 1
ATOM 1388 C C . ILE A 1 188 ? 9.446 14.282 -7.819 1.00 81.06 188 ILE A C 1
ATOM 1390 O O . ILE A 1 188 ? 9.360 14.654 -8.985 1.00 81.06 188 ILE A O 1
ATOM 1394 N N . THR A 1 189 ? 8.368 14.066 -7.080 1.00 82.88 189 THR A N 1
ATOM 1395 C CA . THR A 1 189 ? 7.002 14.407 -7.486 1.00 82.88 189 THR A CA 1
ATOM 1396 C C . THR A 1 189 ? 6.750 15.879 -7.202 1.00 82.88 189 THR A C 1
ATOM 1398 O O . THR A 1 189 ? 6.896 16.334 -6.067 1.00 82.88 189 THR A O 1
ATOM 1401 N N . GLN A 1 190 ? 6.345 16.625 -8.228 1.00 82.00 190 GLN A N 1
ATOM 1402 C CA . GLN A 1 190 ? 5.813 17.976 -8.104 1.00 82.00 190 GLN A CA 1
ATOM 1403 C C . GLN A 1 190 ? 4.505 18.093 -8.876 1.00 82.00 190 GLN A C 1
ATOM 1405 O O . GLN A 1 190 ? 4.434 17.769 -10.064 1.00 82.00 190 GLN A O 1
ATOM 1410 N N . LYS A 1 191 ? 3.501 18.657 -8.207 1.00 76.75 191 LYS A N 1
ATOM 1411 C CA . LYS A 1 191 ? 2.228 19.068 -8.793 1.00 76.75 191 LYS A CA 1
ATOM 1412 C C . LYS A 1 191 ? 1.980 20.543 -8.466 1.00 76.75 191 LYS A C 1
ATOM 1414 O O . LYS A 1 191 ? 2.696 21.143 -7.672 1.00 76.75 191 LYS A O 1
ATOM 1419 N N . TYR A 1 192 ? 1.024 21.170 -9.144 1.00 65.81 192 TYR A N 1
ATOM 1420 C CA . TYR A 1 192 ? 0.828 22.624 -9.071 1.00 65.81 192 TYR A CA 1
ATOM 1421 C C . TYR A 1 192 ? 0.447 23.081 -7.640 1.00 65.81 192 TYR A C 1
ATOM 1423 O O . TYR A 1 192 ? -0.409 22.437 -7.032 1.00 65.81 192 TYR A O 1
ATOM 1431 N N . PRO A 1 193 ? 0.956 24.214 -7.110 1.00 59.72 193 PRO A N 1
ATOM 1432 C CA . PRO A 1 193 ? 1.944 25.128 -7.688 1.00 59.72 193 PRO A CA 1
ATOM 1433 C C . PRO A 1 193 ? 3.392 24.629 -7.540 1.00 59.72 193 PRO A C 1
ATOM 1435 O O . PRO A 1 193 ? 3.717 23.902 -6.608 1.00 59.72 193 PRO A O 1
ATOM 1438 N N . LEU A 1 194 ? 4.271 25.107 -8.427 1.00 62.78 194 LEU A N 1
ATOM 1439 C CA . LEU A 1 194 ? 5.642 24.619 -8.667 1.00 62.78 194 LEU A CA 1
ATOM 1440 C C . LEU A 1 194 ? 6.681 24.902 -7.547 1.00 62.78 194 LEU A C 1
ATOM 1442 O O . LEU A 1 194 ? 7.857 25.124 -7.826 1.00 62.78 194 LEU A O 1
ATOM 1446 N N . TYR A 1 195 ? 6.264 24.915 -6.280 1.00 66.50 195 TYR A N 1
ATOM 1447 C CA . TYR A 1 195 ? 7.120 25.181 -5.114 1.00 66.50 195 TYR A CA 1
ATOM 1448 C C . TYR A 1 195 ? 7.125 24.053 -4.075 1.00 66.50 195 TYR A C 1
ATOM 1450 O O . TYR A 1 195 ? 8.072 23.961 -3.301 1.00 66.50 195 TYR A O 1
ATOM 1458 N N . ASN A 1 196 ? 6.118 23.175 -4.081 1.00 72.25 196 ASN A N 1
ATOM 1459 C CA . ASN A 1 196 ? 6.089 21.977 -3.239 1.00 72.25 196 ASN A CA 1
ATOM 1460 C C . ASN A 1 196 ? 6.626 20.802 -4.073 1.00 72.25 196 ASN A C 1
ATOM 1462 O O . ASN A 1 196 ? 6.253 20.664 -5.240 1.00 72.25 196 ASN A O 1
ATOM 1466 N N . TYR A 1 197 ? 7.532 19.991 -3.530 1.00 77.31 197 TYR A N 1
ATOM 1467 C CA . TYR A 1 197 ? 8.092 18.826 -4.222 1.00 77.31 197 TYR A CA 1
ATOM 1468 C C . TYR A 1 197 ? 8.701 17.838 -3.225 1.00 77.31 197 TYR A C 1
ATOM 1470 O O . TYR A 1 197 ? 9.397 18.235 -2.293 1.00 77.31 197 TYR A O 1
ATOM 1478 N N . GLY A 1 198 ? 8.442 16.547 -3.427 1.00 76.19 198 GLY A N 1
ATOM 1479 C CA . GLY A 1 198 ? 8.841 15.484 -2.505 1.00 76.19 198 GLY A CA 1
ATOM 1480 C C . GLY A 1 198 ? 9.316 14.237 -3.240 1.00 76.19 198 GLY A C 1
ATOM 1481 O O . GLY A 1 198 ? 8.909 13.981 -4.371 1.00 76.19 198 GLY A O 1
ATOM 1482 N N . TYR A 1 199 ? 10.184 13.456 -2.602 1.00 79.75 199 TYR A N 1
ATOM 1483 C CA . TYR A 1 199 ? 10.365 12.052 -2.975 1.00 79.75 199 TYR A CA 1
ATOM 1484 C C . TYR A 1 199 ? 9.081 11.298 -2.619 1.00 79.75 199 TYR A C 1
ATOM 1486 O O . TYR A 1 199 ? 8.556 11.552 -1.540 1.00 79.75 199 TYR A O 1
ATOM 1494 N N . THR A 1 200 ? 8.579 10.402 -3.477 1.00 83.00 200 THR A N 1
ATOM 1495 C CA . THR A 1 200 ? 7.330 9.671 -3.185 1.00 83.00 200 THR A CA 1
ATOM 1496 C C . THR A 1 200 ? 7.403 8.197 -3.555 1.00 83.00 200 THR A C 1
ATOM 1498 O O . THR A 1 200 ? 7.865 7.879 -4.657 1.00 83.00 200 THR A O 1
ATOM 1501 N N . TYR A 1 201 ? 6.918 7.304 -2.691 1.00 87.38 201 TYR A N 1
ATOM 1502 C CA . TYR A 1 201 ? 6.874 5.858 -2.948 1.00 87.38 201 TYR A CA 1
ATOM 1503 C C . TYR A 1 201 ? 5.872 5.121 -2.050 1.00 87.38 201 TYR A C 1
ATOM 1505 O O . TYR A 1 201 ? 5.580 5.565 -0.950 1.00 87.38 201 TYR A O 1
ATOM 1513 N N . GLU A 1 202 ? 5.414 3.956 -2.502 1.00 87.94 202 GLU A N 1
ATOM 1514 C CA . GLU A 1 202 ? 4.551 3.042 -1.745 1.00 87.94 202 GLU A CA 1
ATOM 1515 C C . GLU A 1 202 ? 4.894 1.588 -2.125 1.00 87.94 202 GLU A C 1
ATOM 1517 O O . GLU A 1 202 ? 5.265 1.302 -3.275 1.00 87.94 202 GLU A O 1
ATOM 1522 N N . GLN A 1 203 ? 4.780 0.652 -1.182 1.00 89.81 203 GLN A N 1
ATOM 1523 C CA . GLN A 1 203 ? 4.794 -0.780 -1.480 1.00 89.81 203 GLN A CA 1
ATOM 1524 C C . GLN A 1 203 ? 3.437 -1.164 -2.076 1.00 89.81 203 GLN A C 1
ATOM 1526 O O . GLN A 1 203 ? 2.393 -0.970 -1.465 1.00 89.81 203 GLN A O 1
ATOM 1531 N N . LEU A 1 204 ? 3.433 -1.707 -3.290 1.00 91.50 204 LEU A N 1
ATOM 1532 C CA . LEU A 1 204 ? 2.206 -2.088 -3.979 1.00 91.50 204 LEU A CA 1
ATOM 1533 C C . LEU A 1 204 ? 1.664 -3.423 -3.453 1.00 91.50 204 LEU A C 1
ATOM 1535 O O . LEU A 1 204 ? 2.423 -4.294 -3.019 1.00 91.50 204 LEU A O 1
ATOM 1539 N N . ILE A 1 205 ? 0.347 -3.600 -3.570 1.00 85.25 205 ILE A N 1
ATOM 1540 C CA . ILE A 1 205 ? -0.354 -4.867 -3.327 1.00 85.25 205 ILE A CA 1
ATOM 1541 C C . ILE A 1 205 ? -0.509 -5.684 -4.620 1.00 85.25 205 ILE A C 1
ATOM 1543 O O . ILE A 1 205 ? -0.708 -5.108 -5.698 1.00 85.25 205 ILE A O 1
ATOM 1547 N N . PRO A 1 206 ? -0.437 -7.026 -4.545 1.00 89.88 206 PRO A N 1
ATOM 1548 C CA . PRO A 1 206 ? -0.672 -7.887 -5.698 1.00 89.88 206 PRO A CA 1
ATOM 1549 C C . PRO A 1 206 ? -2.146 -7.885 -6.098 1.00 89.88 206 PRO A C 1
ATOM 1551 O O . PRO A 1 206 ? -3.020 -7.658 -5.264 1.00 89.88 206 PRO A O 1
ATOM 1554 N N . THR A 1 207 ? -2.437 -8.259 -7.346 1.00 88.44 207 THR A N 1
ATOM 1555 C CA . THR A 1 207 ? -3.817 -8.315 -7.878 1.00 88.44 207 THR A CA 1
ATOM 1556 C C . THR A 1 207 ? -4.752 -9.274 -7.131 1.00 88.44 207 THR A C 1
ATOM 1558 O O . THR A 1 207 ? -5.945 -9.280 -7.395 1.00 88.44 207 THR A O 1
ATOM 1561 N N . SER A 1 208 ? -4.223 -10.112 -6.235 1.00 81.56 208 SER A N 1
ATOM 1562 C CA . SER A 1 208 ? -4.975 -11.055 -5.401 1.00 81.56 208 SER A CA 1
ATOM 1563 C C . SER A 1 208 ? -5.522 -10.465 -4.096 1.00 81.56 208 SER A C 1
ATOM 1565 O O . SER A 1 208 ? -6.236 -11.173 -3.398 1.00 81.56 208 SER A O 1
ATOM 1567 N N . VAL A 1 209 ? -5.177 -9.218 -3.747 1.00 78.69 209 VAL A N 1
ATOM 1568 C CA . VAL A 1 209 ? -5.731 -8.485 -2.582 1.00 78.69 209 VAL A CA 1
ATOM 1569 C C . VAL A 1 209 ? -6.204 -7.075 -2.975 1.00 78.69 209 VAL A C 1
ATOM 1571 O O . VAL A 1 209 ? -6.190 -6.136 -2.184 1.00 78.69 209 VAL A O 1
ATOM 1574 N N . TRP A 1 210 ? -6.578 -6.915 -4.245 1.00 85.69 210 TRP A N 1
ATOM 1575 C CA . TRP A 1 210 ? -7.286 -5.738 -4.752 1.00 85.69 210 TRP A CA 1
ATOM 1576 C C . TRP A 1 210 ? -8.763 -5.790 -4.318 1.00 85.69 210 TRP A C 1
ATOM 1578 O O . TRP A 1 210 ? -9.214 -6.808 -3.801 1.00 85.69 210 TRP A O 1
ATOM 1588 N N . GLY A 1 211 ? -9.518 -4.707 -4.515 1.00 82.44 211 GLY A N 1
ATOM 1589 C CA . GLY A 1 211 ? -10.946 -4.673 -4.173 1.00 82.44 211 GLY A CA 1
ATOM 1590 C C . GLY A 1 211 ? -11.750 -3.747 -5.079 1.00 82.44 211 GLY A C 1
ATOM 1591 O O . GLY A 1 211 ? -11.195 -3.115 -5.982 1.00 82.44 211 GLY A O 1
ATOM 1592 N N . SER A 1 212 ? -13.060 -3.658 -4.847 1.00 89.12 212 SER A N 1
ATOM 1593 C CA . SER A 1 212 ? -14.000 -3.063 -5.812 1.00 89.12 212 SER A CA 1
ATOM 1594 C C . SER A 1 212 ? -14.853 -1.894 -5.294 1.00 89.12 212 SER A C 1
ATOM 1596 O O . SER A 1 212 ? -15.575 -1.271 -6.085 1.00 89.12 212 SER A O 1
ATOM 1598 N N . SER A 1 213 ? -14.727 -1.532 -4.013 1.00 88.81 213 SER A N 1
ATOM 1599 C CA . SER A 1 213 ? -15.432 -0.417 -3.360 1.00 88.81 213 SER A CA 1
ATOM 1600 C C . SER A 1 213 ? -14.470 0.422 -2.514 1.00 88.81 213 SER A C 1
ATOM 1602 O O . SER A 1 213 ? -13.795 -0.111 -1.639 1.00 88.81 213 SER A O 1
ATOM 1604 N N . PHE A 1 214 ? -14.411 1.738 -2.749 1.00 89.44 214 PHE A N 1
ATOM 1605 C CA . PHE A 1 214 ? -13.478 2.646 -2.068 1.00 89.44 214 PHE A CA 1
ATOM 1606 C C . PHE A 1 214 ? -14.146 3.958 -1.654 1.00 89.44 214 PHE A C 1
ATOM 1608 O O . PHE A 1 214 ? -14.911 4.562 -2.415 1.00 89.44 214 PHE A O 1
ATOM 1615 N N . LEU A 1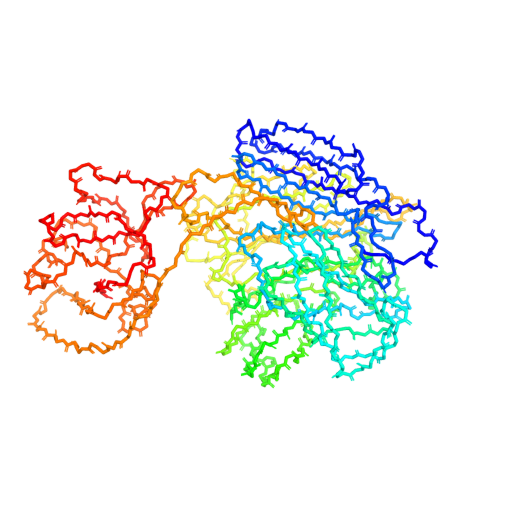 215 ? -13.760 4.456 -0.480 1.00 87.62 215 LEU A N 1
ATOM 1616 C CA . LEU A 1 215 ? -14.007 5.827 -0.039 1.00 87.62 215 LEU A CA 1
ATOM 1617 C C . LEU A 1 215 ? -12.705 6.619 -0.134 1.00 87.62 215 LEU A C 1
ATOM 1619 O O . LEU A 1 215 ? -11.650 6.125 0.248 1.00 87.62 215 LEU A O 1
ATOM 1623 N N . VAL A 1 216 ? -12.776 7.858 -0.611 1.00 89.31 216 VAL A N 1
ATOM 1624 C CA . VAL A 1 216 ? -11.613 8.742 -0.743 1.00 89.31 216 VAL A CA 1
ATOM 1625 C C . VAL A 1 216 ? -11.937 10.068 -0.060 1.00 89.31 216 VAL A C 1
ATOM 1627 O O . VAL A 1 216 ? -12.725 10.845 -0.607 1.00 89.31 216 VAL A O 1
ATOM 1630 N N . PRO A 1 217 ? -11.381 10.358 1.123 1.00 83.88 217 PRO A N 1
ATOM 1631 C CA . PRO A 1 217 ? -11.646 11.603 1.823 1.00 83.88 217 PRO A CA 1
ATOM 1632 C C . PRO A 1 217 ? -10.789 12.755 1.263 1.00 83.88 217 PRO A C 1
ATOM 1634 O O . PRO A 1 217 ? -9.737 12.514 0.669 1.00 83.88 217 PRO A O 1
ATOM 1637 N N . PRO A 1 218 ? -11.207 14.020 1.442 1.00 83.94 218 PRO A N 1
ATOM 1638 C CA . PRO A 1 218 ? -10.340 15.174 1.243 1.00 83.94 218 PRO A CA 1
ATOM 1639 C C . PRO A 1 218 ? -9.514 15.464 2.501 1.00 83.94 218 PRO A C 1
ATOM 1641 O O . PRO A 1 218 ? -10.013 15.334 3.615 1.00 83.94 218 PRO A O 1
ATOM 1644 N N . LEU A 1 219 ? -8.291 15.967 2.331 1.00 81.31 219 LEU A N 1
ATOM 1645 C CA . LEU A 1 219 ? -7.498 16.510 3.441 1.00 81.31 219 LEU A CA 1
ATOM 1646 C C . LEU A 1 219 ? -7.968 17.938 3.761 1.00 81.31 219 LEU A C 1
ATOM 1648 O O . LEU A 1 219 ? -8.029 18.774 2.852 1.00 81.31 219 LEU A O 1
ATOM 1652 N N . SER A 1 220 ? -8.223 18.277 5.030 1.00 79.25 220 SER A N 1
ATOM 1653 C CA . SER A 1 220 ? -8.720 19.613 5.415 1.00 79.25 220 SER A CA 1
ATOM 1654 C C . SER A 1 220 ? -7.789 20.766 5.011 1.00 79.25 220 SER A C 1
ATOM 1656 O O . SER A 1 220 ? -8.254 21.886 4.779 1.00 79.25 220 SER A O 1
ATOM 1658 N N . ILE A 1 221 ? -6.484 20.495 4.881 1.00 74.44 221 ILE A N 1
ATOM 1659 C CA . ILE A 1 221 ? -5.460 21.450 4.431 1.00 74.44 221 ILE A CA 1
ATOM 1660 C C . ILE A 1 221 ? -5.396 21.590 2.897 1.00 74.44 221 ILE A C 1
ATOM 1662 O O . ILE A 1 221 ? -4.982 22.633 2.381 1.00 74.44 221 ILE A O 1
ATOM 1666 N N . SER A 1 222 ? -5.824 20.570 2.144 1.00 67.00 222 SER A N 1
ATOM 1667 C CA . SER A 1 222 ? -5.659 20.480 0.683 1.00 67.00 222 SER A CA 1
ATOM 1668 C C . SER A 1 222 ? -6.878 21.026 -0.075 1.00 67.00 222 SER A C 1
ATOM 1670 O O . SER A 1 222 ? -7.369 20.463 -1.048 1.00 67.00 222 SER A O 1
ATOM 1672 N N . GLN A 1 223 ? -7.380 22.194 0.343 1.00 61.00 223 GLN A N 1
ATOM 1673 C CA . GLN A 1 223 ? -8.561 22.843 -0.261 1.00 61.00 223 GLN A CA 1
ATOM 1674 C C . GLN A 1 223 ? -8.306 23.411 -1.679 1.00 61.00 223 GLN A C 1
ATOM 1676 O O . GLN A 1 223 ? -9.154 24.103 -2.248 1.00 61.00 223 GLN A O 1
ATOM 1681 N N . ARG A 1 224 ? -7.137 23.131 -2.272 1.00 56.00 224 ARG A N 1
ATOM 1682 C CA . ARG A 1 224 ? -6.792 23.426 -3.670 1.00 56.00 224 ARG A CA 1
ATOM 1683 C C . ARG A 1 224 ? -6.909 22.119 -4.463 1.00 56.00 224 ARG A C 1
ATOM 1685 O O . ARG A 1 224 ? -6.317 21.124 -4.076 1.00 56.00 224 ARG A O 1
ATOM 1692 N N . LYS A 1 225 ? -7.663 22.132 -5.569 1.00 63.59 225 LYS A N 1
ATOM 1693 C CA . LYS A 1 225 ? -8.215 20.956 -6.290 1.00 63.59 225 LYS A CA 1
ATOM 1694 C C . LYS A 1 225 ? -7.198 20.061 -7.041 1.00 63.59 225 LYS A C 1
ATOM 1696 O O . LYS A 1 225 ? -7.478 19.632 -8.159 1.00 63.59 225 LYS A O 1
ATOM 1701 N N . ASN A 1 226 ? -6.015 19.829 -6.481 1.00 79.19 226 ASN A N 1
ATOM 1702 C CA . ASN A 1 226 ? -4.876 19.268 -7.208 1.00 79.19 226 ASN A CA 1
ATOM 1703 C C . A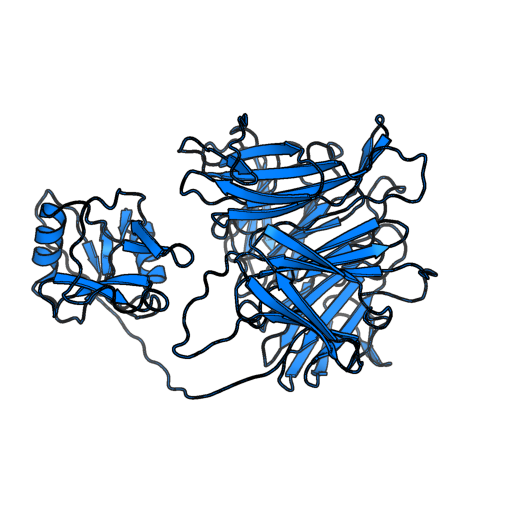SN A 1 226 ? -4.539 17.828 -6.792 1.00 79.19 226 ASN A C 1
ATOM 1705 O O . ASN A 1 226 ? -3.946 17.103 -7.596 1.00 79.19 226 ASN A O 1
ATOM 1709 N N . ASP A 1 227 ? -4.947 17.398 -5.596 1.00 88.00 227 ASP A N 1
ATOM 1710 C CA . ASP A 1 227 ? -4.875 15.996 -5.173 1.00 88.00 227 ASP A CA 1
ATOM 1711 C C . ASP A 1 227 ? -5.696 15.113 -6.130 1.00 88.00 227 ASP A C 1
ATOM 1713 O O . ASP A 1 227 ? -6.748 15.518 -6.639 1.00 88.00 227 ASP A O 1
ATOM 1717 N N . THR A 1 228 ? -5.207 13.910 -6.413 1.00 91.19 228 THR A N 1
ATOM 1718 C CA . THR A 1 228 ? -5.848 12.950 -7.328 1.00 91.19 228 THR A CA 1
ATOM 1719 C C . THR A 1 228 ? -5.834 11.556 -6.743 1.00 91.19 228 THR A C 1
ATOM 1721 O O . THR A 1 228 ? -4.902 11.195 -6.033 1.00 91.19 228 THR A O 1
ATOM 1724 N N . VAL A 1 229 ? -6.814 10.750 -7.129 1.00 93.69 229 VAL A N 1
ATOM 1725 C CA . VAL A 1 229 ? -6.679 9.295 -7.104 1.00 93.69 229 VAL A CA 1
ATOM 1726 C C . VAL A 1 229 ? -6.366 8.771 -8.491 1.00 93.69 229 VAL A C 1
ATOM 1728 O O . VAL A 1 229 ? -6.813 9.336 -9.493 1.00 93.69 229 VAL A O 1
ATOM 1731 N N . GLU A 1 230 ? -5.614 7.682 -8.532 1.00 95.62 230 GLU A N 1
ATOM 1732 C CA . GLU A 1 230 ? -5.339 6.912 -9.736 1.00 95.62 230 GLU A CA 1
ATOM 1733 C C . GLU A 1 230 ? -5.837 5.479 -9.536 1.00 95.62 230 GLU A C 1
ATOM 1735 O O . GLU A 1 230 ? -5.513 4.831 -8.541 1.00 95.62 230 GLU A O 1
ATOM 1740 N N . VAL A 1 231 ? -6.685 5.023 -10.461 1.00 97.75 231 VAL A N 1
ATOM 1741 C CA . VAL A 1 231 ? -7.357 3.716 -10.433 1.00 97.75 231 VAL A CA 1
ATOM 1742 C C . VAL A 1 231 ? -6.831 2.875 -11.586 1.00 97.75 231 VAL A C 1
ATOM 1744 O O . VAL A 1 231 ? -6.910 3.317 -12.733 1.00 97.75 231 VAL A O 1
ATOM 1747 N N . ILE A 1 232 ? -6.327 1.674 -11.303 1.00 97.31 232 ILE A N 1
ATOM 1748 C CA . ILE A 1 232 ? -5.748 0.768 -12.303 1.00 97.31 232 ILE A CA 1
ATOM 1749 C C . ILE A 1 232 ? -6.441 -0.599 -12.297 1.00 97.31 232 ILE A C 1
ATOM 1751 O O . ILE A 1 232 ? -6.663 -1.189 -11.240 1.00 97.31 232 ILE A O 1
ATOM 1755 N N . ALA A 1 233 ? -6.780 -1.102 -13.488 1.00 95.81 233 ALA A N 1
ATOM 1756 C CA . ALA A 1 233 ? -7.507 -2.358 -13.677 1.00 95.81 233 ALA A CA 1
ATOM 1757 C C . ALA A 1 233 ? -6.607 -3.487 -14.212 1.00 95.81 233 ALA A C 1
ATOM 1759 O O . ALA A 1 233 ? -5.807 -3.282 -15.129 1.00 95.81 233 ALA A O 1
ATOM 1760 N N . ALA A 1 234 ? -6.762 -4.696 -13.663 1.00 93.06 234 ALA A N 1
ATOM 1761 C CA . ALA A 1 234 ? -6.021 -5.887 -14.090 1.00 93.06 234 ALA A CA 1
ATOM 1762 C C . ALA A 1 234 ? -6.670 -6.597 -15.291 1.00 93.06 234 ALA A C 1
ATOM 1764 O O . ALA A 1 234 ? -6.021 -7.394 -15.969 1.00 93.06 234 ALA A O 1
ATOM 1765 N N . GLU A 1 235 ? -7.934 -6.284 -15.572 1.00 93.56 235 GLU A N 1
ATOM 1766 C CA . GLU A 1 235 ? -8.715 -6.764 -16.710 1.00 93.56 235 GLU A CA 1
ATOM 1767 C C . GLU A 1 235 ? -9.672 -5.664 -17.206 1.00 93.56 235 GLU A C 1
ATOM 1769 O O . GLU A 1 235 ? -9.424 -4.480 -16.969 1.00 93.56 235 GLU A O 1
ATOM 1774 N N . LYS A 1 236 ? -10.726 -6.009 -17.960 1.00 96.62 236 LYS A N 1
ATOM 1775 C CA . LYS A 1 236 ? -11.675 -5.009 -18.469 1.00 96.62 236 LYS A CA 1
ATOM 1776 C C . LYS A 1 236 ? -12.723 -4.661 -17.406 1.00 96.62 236 LYS A C 1
ATOM 1778 O O . LYS A 1 236 ? -13.757 -5.322 -17.313 1.00 96.62 236 LYS A O 1
ATOM 1783 N N . THR A 1 237 ? -12.509 -3.554 -16.706 1.00 96.00 237 THR A N 1
ATOM 1784 C CA . THR A 1 237 ? -13.326 -3.144 -15.558 1.00 96.00 237 THR A CA 1
ATOM 1785 C C . THR A 1 237 ? -14.083 -1.849 -15.835 1.00 96.00 237 THR A C 1
ATOM 1787 O O . THR A 1 237 ? -13.500 -0.844 -16.243 1.00 96.00 237 THR A O 1
ATOM 1790 N N . ARG A 1 238 ? -15.394 -1.821 -15.566 1.00 97.75 238 ARG A N 1
ATOM 1791 C CA . ARG A 1 238 ? -16.147 -0.560 -15.501 1.00 97.75 238 ARG A CA 1
ATOM 1792 C C . ARG A 1 238 ? -15.875 0.127 -14.164 1.00 97.75 238 ARG A C 1
ATOM 1794 O O . ARG A 1 238 ? -15.975 -0.512 -13.121 1.00 97.75 238 ARG A O 1
ATOM 1801 N N . VAL A 1 239 ? -15.567 1.421 -14.202 1.00 98.25 239 VAL A N 1
ATOM 1802 C CA . VAL A 1 239 ? -15.262 2.256 -13.035 1.00 98.25 239 VAL A CA 1
ATOM 1803 C C . VAL A 1 239 ? -16.256 3.409 -12.961 1.00 98.25 239 VAL A C 1
ATOM 1805 O O . VAL A 1 239 ? -16.405 4.178 -13.914 1.00 98.25 239 VAL A O 1
ATOM 1808 N N . ARG A 1 240 ? -16.933 3.521 -11.816 1.00 97.62 240 ARG A N 1
ATOM 1809 C CA . ARG A 1 240 ? -17.949 4.534 -11.516 1.00 97.62 240 ARG A CA 1
ATOM 1810 C 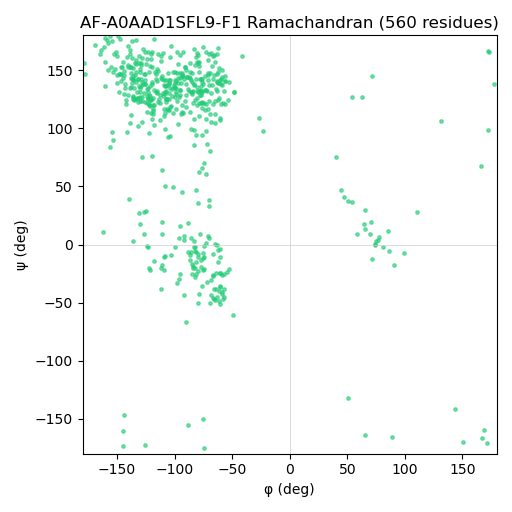C . ARG A 1 240 ? -17.484 5.370 -10.327 1.00 97.62 240 ARG A C 1
ATOM 1812 O O . ARG A 1 240 ? -17.410 4.861 -9.210 1.00 97.62 240 ARG A O 1
ATOM 1819 N N . VAL A 1 241 ? -17.175 6.647 -10.559 1.00 96.00 241 VAL A N 1
ATOM 1820 C CA . VAL A 1 241 ? -16.750 7.582 -9.503 1.00 96.00 241 VAL A CA 1
ATOM 1821 C C . VAL A 1 241 ? -17.857 8.583 -9.215 1.00 96.00 241 VAL A C 1
ATOM 1823 O O . VAL A 1 241 ? -18.313 9.295 -10.112 1.00 96.00 241 VAL A O 1
ATOM 1826 N N . TYR A 1 242 ? -18.250 8.677 -7.950 1.00 92.00 242 TYR A N 1
ATOM 1827 C CA . TYR A 1 242 ? -19.258 9.605 -7.456 1.00 92.00 242 TYR A CA 1
ATOM 1828 C C . TYR A 1 242 ? -18.627 10.673 -6.565 1.00 92.00 242 TYR A C 1
ATOM 1830 O O . TYR A 1 242 ? -17.733 10.391 -5.768 1.00 92.00 242 TYR A O 1
ATOM 1838 N N . ASN A 1 243 ? -19.164 11.887 -6.627 1.00 89.31 243 ASN A N 1
ATOM 1839 C CA . ASN A 1 243 ? -19.013 12.877 -5.574 1.00 89.31 243 ASN A CA 1
ATOM 1840 C C . ASN A 1 243 ? -20.389 13.241 -5.019 1.00 89.31 243 ASN A C 1
ATOM 1842 O O . ASN A 1 243 ? -21.259 13.709 -5.755 1.00 89.31 243 ASN A O 1
ATOM 1846 N N . LYS A 1 244 ? -20.596 13.014 -3.717 1.00 85.19 244 LYS A N 1
ATOM 1847 C CA . LYS A 1 244 ? -21.937 13.029 -3.120 1.00 85.19 244 LYS A CA 1
ATOM 1848 C C . LYS A 1 244 ? -22.878 12.135 -3.942 1.00 85.19 244 LYS A C 1
ATOM 1850 O O . LYS A 1 244 ? -22.492 11.018 -4.291 1.00 85.19 244 LYS A O 1
ATOM 1855 N N . SER A 1 245 ? -24.073 12.605 -4.287 1.00 84.50 245 SER A N 1
ATOM 1856 C CA . SER A 1 245 ? -25.022 11.887 -5.152 1.00 84.50 245 SER A CA 1
ATOM 1857 C C . SER A 1 245 ? -24.740 12.040 -6.657 1.00 84.50 245 SER A C 1
ATOM 1859 O O . SER A 1 245 ? -25.470 11.471 -7.465 1.00 84.50 245 SER A O 1
ATOM 1861 N N . PHE A 1 246 ? -23.722 12.810 -7.060 1.00 88.88 246 PHE A N 1
ATOM 1862 C CA . PHE A 1 246 ? -23.406 13.065 -8.467 1.00 88.88 246 PHE A CA 1
ATOM 1863 C C . PHE A 1 246 ? -22.409 12.037 -9.005 1.00 88.88 246 PHE A C 1
ATOM 1865 O O . PHE A 1 246 ? -21.302 11.907 -8.488 1.00 88.88 246 PHE A O 1
ATOM 1872 N N . LEU A 1 247 ? -22.780 11.344 -10.080 1.00 93.06 247 LEU A N 1
ATOM 1873 C CA . LEU A 1 247 ? -21.863 10.536 -10.882 1.00 93.06 247 LEU A CA 1
ATOM 1874 C C . LEU A 1 247 ? -20.933 11.479 -11.667 1.00 93.06 247 LEU A C 1
ATOM 1876 O O . LEU A 1 247 ? -21.412 12.269 -12.479 1.00 93.06 247 LEU A O 1
ATOM 1880 N N . LEU A 1 248 ? -19.627 11.424 -11.397 1.00 93.50 248 LEU A N 1
ATOM 1881 C CA . LEU A 1 248 ? -18.608 12.224 -12.088 1.00 93.50 248 LEU A CA 1
ATOM 1882 C C . LEU A 1 248 ? -18.027 11.490 -13.299 1.00 93.50 248 LEU A C 1
ATOM 1884 O O . LEU A 1 248 ? -17.830 12.098 -14.347 1.00 93.50 248 LEU A O 1
ATOM 1888 N N . ILE A 1 249 ? -17.741 10.196 -13.136 1.00 95.62 249 ILE A N 1
ATOM 1889 C CA . ILE A 1 249 ? -17.081 9.346 -14.131 1.00 95.62 249 ILE A CA 1
ATOM 1890 C C . ILE A 1 249 ? -17.828 8.017 -14.216 1.00 95.62 249 ILE A C 1
ATOM 1892 O O . ILE A 1 249 ? -18.120 7.411 -13.187 1.00 95.62 249 ILE A O 1
ATOM 1896 N N . ASP A 1 250 ? -18.085 7.552 -15.436 1.00 97.62 250 ASP A N 1
ATOM 1897 C CA . ASP A 1 250 ? -18.587 6.212 -15.748 1.00 97.62 250 ASP A CA 1
ATOM 1898 C C . ASP A 1 250 ? -17.886 5.730 -17.026 1.00 97.62 250 ASP A C 1
ATOM 1900 O O . ASP A 1 250 ? -18.227 6.147 -18.134 1.00 97.62 250 ASP A O 1
ATOM 1904 N N . VAL A 1 251 ? -16.824 4.937 -16.864 1.00 98.25 251 VAL A N 1
ATOM 1905 C CA . VAL A 1 251 ? -15.929 4.510 -17.956 1.00 98.25 251 VAL A CA 1
ATOM 1906 C C . VAL A 1 251 ? -15.651 3.014 -17.888 1.00 98.25 251 VAL A C 1
ATOM 1908 O O . VAL A 1 251 ? -15.793 2.393 -16.841 1.00 98.25 251 VAL A O 1
ATOM 1911 N N . ASN A 1 252 ? -15.242 2.423 -19.009 1.00 97.94 252 ASN A N 1
ATOM 1912 C CA . ASN A 1 252 ? -14.662 1.081 -19.042 1.00 97.94 252 ASN A CA 1
ATOM 1913 C C . ASN A 1 252 ? -13.152 1.241 -19.217 1.00 97.94 252 ASN A C 1
ATOM 1915 O O . ASN A 1 252 ? -12.739 1.771 -20.244 1.00 97.94 252 ASN A O 1
ATOM 1919 N N . LEU A 1 253 ? -12.368 0.778 -18.247 1.00 97.88 253 LEU A N 1
ATOM 1920 C CA . LEU A 1 253 ? -10.918 0.675 -18.360 1.00 97.88 253 LEU A CA 1
ATOM 1921 C C . LEU A 1 253 ? -10.538 -0.662 -18.998 1.00 97.88 253 LEU A C 1
ATOM 1923 O O . LEU A 1 253 ? -11.175 -1.690 -18.749 1.00 97.88 253 LEU A O 1
ATOM 1927 N N . ALA A 1 254 ? -9.499 -0.646 -19.821 1.00 96.25 254 ALA A N 1
ATOM 1928 C CA . ALA A 1 254 ? -8.804 -1.836 -20.280 1.00 96.25 254 ALA A CA 1
ATOM 1929 C C . ALA A 1 254 ? -7.752 -2.310 -19.258 1.00 96.25 254 ALA A C 1
ATOM 1931 O O . ALA A 1 254 ? -7.357 -1.589 -18.341 1.00 96.25 254 ALA A O 1
ATOM 1932 N N . GLN A 1 255 ? -7.244 -3.525 -19.470 1.00 93.31 255 GLN A N 1
ATOM 1933 C CA . GLN A 1 255 ? -6.125 -4.084 -18.713 1.00 93.31 255 GLN A CA 1
ATOM 1934 C C . GLN A 1 255 ? -4.905 -3.143 -18.739 1.00 93.31 255 GLN A C 1
ATOM 1936 O O . GLN A 1 255 ? -4.416 -2.777 -19.809 1.00 93.31 255 GLN A O 1
ATOM 1941 N N . GLY A 1 256 ? -4.407 -2.760 -17.561 1.00 92.12 256 GLY A N 1
ATOM 1942 C CA . GLY A 1 256 ? -3.286 -1.829 -17.404 1.00 92.12 256 GLY A CA 1
ATOM 1943 C C . GLY A 1 256 ? -3.599 -0.375 -17.784 1.00 92.12 256 GLY A C 1
ATOM 1944 O O . GLY A 1 256 ? -2.681 0.445 -17.875 1.00 92.12 256 GLY A O 1
ATOM 1945 N N . GLU A 1 257 ? -4.861 -0.020 -18.033 1.00 95.06 257 GLU A N 1
ATOM 1946 C CA . GLU A 1 257 ? -5.299 1.371 -18.172 1.00 95.06 257 GLU A CA 1
ATOM 1947 C C . GLU A 1 257 ? -5.453 2.031 -16.793 1.00 95.06 257 GLU A C 1
ATOM 1949 O O . GLU A 1 257 ? -5.757 1.363 -15.804 1.00 95.06 257 GLU A O 1
ATOM 1954 N N . VAL A 1 258 ? -5.202 3.343 -16.730 1.00 95.88 258 VAL A N 1
ATOM 1955 C CA . VAL A 1 258 ? -5.211 4.125 -15.487 1.00 95.88 258 VAL A CA 1
ATOM 1956 C C . VAL A 1 258 ? -6.161 5.306 -15.634 1.00 95.88 258 VAL A C 1
ATOM 1958 O O . VAL A 1 258 ? -5.984 6.142 -16.519 1.00 95.88 258 VAL A O 1
ATOM 1961 N N . LEU A 1 259 ? -7.145 5.394 -14.742 1.00 96.88 259 LEU A N 1
ATOM 1962 C CA . LEU A 1 259 ? -7.999 6.568 -14.576 1.00 96.88 259 LEU A CA 1
ATOM 1963 C C . LEU A 1 259 ? -7.399 7.476 -13.502 1.00 96.88 259 LEU A C 1
ATOM 1965 O O . LEU A 1 259 ? -7.422 7.117 -12.328 1.00 96.88 259 LEU A O 1
ATOM 1969 N N . GLN A 1 260 ? -6.940 8.669 -13.881 1.00 94.94 260 GLN A N 1
ATOM 1970 C CA . GLN A 1 260 ? -6.637 9.744 -12.931 1.00 94.94 260 GLN A CA 1
ATOM 1971 C C . GLN A 1 260 ? -7.889 10.614 -12.720 1.00 94.94 260 GLN A C 1
ATOM 1973 O O . GLN A 1 260 ? -8.481 11.099 -13.683 1.00 94.94 260 GLN A O 1
ATOM 1978 N N . GLN A 1 261 ? -8.283 10.842 -11.465 1.00 93.94 261 GLN A N 1
ATOM 1979 C CA . GLN A 1 261 ? -9.447 11.655 -11.094 1.00 93.94 261 GLN A CA 1
ATOM 1980 C C . GLN A 1 261 ? -9.112 12.584 -9.919 1.00 93.94 261 GLN A C 1
ATOM 1982 O O . GLN A 1 261 ? -8.633 12.141 -8.877 1.00 93.94 261 GLN A O 1
ATOM 1987 N N . SER A 1 262 ? -9.387 13.885 -10.059 1.00 91.94 262 SER A N 1
ATOM 1988 C CA . SER A 1 262 ? -9.182 14.874 -8.989 1.00 91.94 262 SER A CA 1
ATOM 1989 C C . SER A 1 262 ? -10.072 14.600 -7.777 1.00 91.94 262 SER A C 1
ATOM 1991 O O . SER A 1 262 ? -11.283 14.402 -7.923 1.00 91.94 262 SER A O 1
ATOM 1993 N N . VAL A 1 263 ? -9.490 14.659 -6.581 1.00 89.19 263 VAL A N 1
ATOM 1994 C CA . VAL A 1 263 ? -10.227 14.576 -5.316 1.00 89.19 263 VAL A CA 1
ATOM 1995 C C . VAL A 1 263 ? -10.968 15.894 -5.093 1.00 89.19 263 VAL A C 1
ATOM 1997 O O . VAL A 1 263 ? -10.428 16.985 -5.286 1.00 89.19 263 VAL A O 1
ATOM 2000 N N . SER A 1 264 ? -12.249 15.803 -4.739 1.00 81.88 264 SER A N 1
ATOM 2001 C CA . SER A 1 264 ? -13.095 16.976 -4.510 1.00 81.88 264 SER A CA 1
ATOM 2002 C C . SER A 1 264 ? -13.089 17.402 -3.038 1.00 81.88 264 SER A C 1
ATOM 2004 O O . SER A 1 264 ? -12.780 16.607 -2.157 1.00 81.88 264 SER A O 1
ATOM 2006 N N . THR A 1 265 ? -13.579 18.609 -2.745 1.00 79.06 265 THR A N 1
ATOM 2007 C CA . THR A 1 265 ? -13.819 19.095 -1.370 1.00 79.06 265 THR A CA 1
ATOM 2008 C C . THR A 1 265 ? -14.860 18.294 -0.576 1.00 79.06 265 THR A C 1
ATOM 2010 O O . THR A 1 265 ? -15.088 18.601 0.588 1.00 79.06 265 THR A O 1
ATOM 2013 N N . TYR A 1 266 ? -15.523 17.307 -1.187 1.00 79.44 266 TYR A N 1
ATOM 2014 C CA . TYR A 1 266 ? -16.419 16.370 -0.505 1.00 79.44 266 TYR A CA 1
ATOM 2015 C C . TYR A 1 266 ? -16.023 14.902 -0.756 1.00 79.44 266 TYR A C 1
ATOM 2017 O O . TYR A 1 266 ? -16.881 14.023 -0.816 1.00 79.44 266 TYR A O 1
ATOM 2025 N N . GLY A 1 267 ? -14.730 14.652 -0.991 1.00 87.69 267 GLY A N 1
ATOM 2026 C CA . GLY A 1 267 ? -14.197 13.323 -1.274 1.00 87.69 267 GLY A CA 1
ATOM 2027 C C . GLY A 1 267 ? -14.696 12.715 -2.589 1.00 87.69 267 GLY A C 1
ATOM 2028 O O . GLY A 1 267 ? -15.234 13.416 -3.457 1.00 87.69 267 GLY A O 1
ATOM 2029 N N . LEU A 1 268 ? -14.511 11.404 -2.733 1.00 91.25 268 LEU A N 1
ATOM 2030 C CA . LEU A 1 268 ? -15.038 10.562 -3.809 1.00 91.25 268 LEU A CA 1
ATOM 2031 C C . LEU A 1 268 ? -15.525 9.221 -3.227 1.00 91.25 268 LEU A C 1
ATOM 2033 O O . LEU A 1 268 ? -14.990 8.748 -2.226 1.00 91.25 268 LEU A O 1
ATOM 2037 N N . ARG A 1 269 ? -16.494 8.587 -3.891 1.00 92.38 269 ARG A N 1
ATOM 2038 C CA . ARG A 1 269 ? -16.805 7.154 -3.744 1.00 92.38 269 ARG A CA 1
ATOM 2039 C C . ARG A 1 269 ? -16.509 6.468 -5.073 1.00 92.38 269 ARG A C 1
ATOM 2041 O O . ARG A 1 269 ? -16.931 6.982 -6.110 1.00 92.38 269 ARG A O 1
ATOM 2048 N N . ILE A 1 270 ? -15.793 5.349 -5.062 1.00 94.31 270 ILE A N 1
ATOM 2049 C CA . ILE A 1 270 ? -15.426 4.597 -6.269 1.00 94.31 270 ILE A CA 1
ATOM 2050 C C . ILE A 1 270 ? -16.040 3.207 -6.167 1.00 94.31 270 ILE A C 1
ATOM 2052 O O . ILE A 1 270 ? -15.802 2.502 -5.191 1.00 94.31 270 ILE A O 1
ATOM 2056 N N . TYR A 1 271 ? -16.795 2.818 -7.190 1.00 94.50 271 TYR A N 1
ATOM 2057 C CA . TYR A 1 271 ? -17.336 1.471 -7.336 1.00 94.50 271 TYR A CA 1
ATOM 2058 C C . TYR A 1 271 ? -16.924 0.903 -8.687 1.00 94.50 271 TYR A C 1
ATOM 2060 O O . TYR A 1 271 ? -16.978 1.596 -9.708 1.00 94.50 271 TYR A O 1
ATOM 2068 N N . THR A 1 272 ? -16.533 -0.363 -8.697 1.00 93.44 272 THR A N 1
ATOM 2069 C CA . THR A 1 272 ? -16.046 -1.050 -9.894 1.00 93.44 272 THR A CA 1
ATOM 2070 C C . THR A 1 272 ? -16.745 -2.390 -10.082 1.00 93.44 272 THR A C 1
ATOM 2072 O O . THR A 1 272 ? -17.314 -2.935 -9.140 1.00 93.44 272 THR A O 1
ATOM 2075 N N . ASP A 1 273 ? -16.773 -2.882 -11.320 1.00 86.94 273 ASP A N 1
ATOM 2076 C CA . ASP A 1 273 ? -17.471 -4.133 -11.655 1.00 86.94 273 ASP A CA 1
ATOM 2077 C C . ASP A 1 273 ? -16.582 -5.387 -11.447 1.00 86.94 273 ASP A C 1
ATOM 2079 O O . ASP A 1 273 ? -17.104 -6.494 -11.484 1.00 86.94 273 ASP A O 1
ATOM 2083 N N . HIS A 1 274 ? -15.265 -5.207 -11.271 1.00 90.06 274 HIS A N 1
ATOM 2084 C CA . HIS A 1 274 ? -14.221 -6.194 -10.923 1.00 90.06 274 HIS A CA 1
ATOM 2085 C C . HIS A 1 274 ? -13.127 -5.447 -10.134 1.00 90.06 274 HIS A C 1
ATOM 2087 O O . HIS A 1 274 ? -13.050 -4.222 -10.235 1.00 90.06 274 HIS A O 1
ATOM 2093 N N . ASP A 1 275 ? -12.262 -6.147 -9.403 1.00 90.75 275 ASP A N 1
ATOM 2094 C CA . ASP A 1 275 ? -11.321 -5.512 -8.473 1.00 90.75 275 ASP A CA 1
ATOM 2095 C C . ASP A 1 275 ? -10.201 -4.687 -9.142 1.00 90.75 275 ASP A C 1
ATOM 2097 O O . ASP A 1 275 ? -9.714 -4.976 -10.242 1.00 90.75 275 ASP A O 1
ATOM 2101 N N . VAL A 1 276 ? -9.787 -3.623 -8.450 1.00 95.50 276 VAL A N 1
ATOM 2102 C CA . VAL A 1 276 ? -8.802 -2.621 -8.887 1.00 95.50 276 VAL A CA 1
ATOM 2103 C C . VAL A 1 276 ? -7.862 -2.239 -7.740 1.00 95.50 276 VAL A C 1
ATOM 2105 O O . VAL A 1 276 ? -8.166 -2.454 -6.568 1.00 95.50 276 VAL A O 1
ATOM 2108 N N . MET A 1 277 ? -6.735 -1.607 -8.065 1.00 94.44 277 MET A N 1
ATOM 2109 C CA . MET A 1 277 ? -5.939 -0.863 -7.084 1.00 94.44 277 MET A CA 1
ATOM 2110 C C . MET A 1 277 ? -6.222 0.634 -7.223 1.00 94.44 277 MET A C 1
ATOM 2112 O O . MET A 1 277 ? -6.294 1.159 -8.337 1.00 94.44 277 MET A O 1
ATOM 2116 N N . VAL A 1 278 ? -6.363 1.317 -6.084 1.00 94.69 278 VAL A N 1
ATOM 2117 C CA . VAL A 1 278 ? -6.561 2.769 -5.998 1.00 94.69 278 VAL A CA 1
ATOM 2118 C C . VAL A 1 278 ? -5.449 3.378 -5.153 1.00 94.69 278 VAL A C 1
ATOM 2120 O O . VAL A 1 278 ? -5.185 2.933 -4.036 1.00 94.69 278 VAL A O 1
ATOM 2123 N N . ILE A 1 279 ? -4.801 4.412 -5.685 1.00 91.44 279 ILE A N 1
ATOM 2124 C CA . ILE A 1 279 ? -3.722 5.141 -5.011 1.00 91.44 279 ILE A CA 1
ATOM 2125 C C . ILE A 1 279 ? -4.083 6.623 -4.923 1.00 91.44 279 ILE A C 1
ATOM 2127 O O . ILE A 1 279 ? -4.481 7.235 -5.912 1.00 91.44 279 ILE A O 1
ATOM 2131 N N . TYR A 1 280 ? -3.946 7.195 -3.728 1.00 90.25 280 TYR A N 1
ATOM 2132 C CA . TYR A 1 280 ? -4.050 8.622 -3.450 1.00 90.25 280 TYR A CA 1
ATOM 2133 C C . TYR A 1 280 ? -2.706 9.299 -3.714 1.00 90.25 280 TYR A C 1
ATOM 2135 O O . TYR A 1 280 ? -1.668 8.864 -3.214 1.00 90.25 280 TYR A O 1
ATOM 2143 N N . LEU A 1 281 ? -2.735 10.405 -4.451 1.00 88.62 281 LEU A N 1
ATOM 2144 C CA . LEU A 1 281 ? -1.591 11.266 -4.713 1.00 88.62 281 LEU A CA 1
ATOM 2145 C C . LEU A 1 281 ? -1.885 12.667 -4.176 1.00 88.62 281 LEU A C 1
ATOM 2147 O O . LEU A 1 281 ? -2.683 13.414 -4.757 1.00 88.62 281 LEU A O 1
ATOM 2151 N N . CYS A 1 282 ? -1.217 13.037 -3.083 1.00 86.44 282 CYS A N 1
ATOM 2152 C CA . CYS A 1 282 ? -1.256 14.406 -2.587 1.00 86.44 282 CYS A CA 1
ATOM 2153 C C . CYS A 1 282 ? -0.365 15.296 -3.460 1.00 86.44 282 CYS A C 1
ATOM 2155 O O . CYS A 1 282 ? 0.793 14.977 -3.727 1.00 86.44 282 CYS A O 1
ATOM 2157 N N . ALA A 1 283 ? -0.894 16.443 -3.880 1.00 83.75 283 ALA A N 1
ATOM 2158 C CA . ALA A 1 283 ? -0.189 17.451 -4.663 1.00 83.75 283 ALA A CA 1
ATOM 2159 C C . ALA A 1 283 ? 0.819 18.274 -3.843 1.00 83.75 283 ALA A C 1
ATOM 2161 O O . ALA A 1 283 ? 1.587 19.040 -4.425 1.00 83.75 283 ALA A O 1
ATOM 2162 N N . GLY A 1 284 ? 0.785 18.150 -2.512 1.00 80.00 284 GLY A N 1
ATOM 2163 C CA . GLY A 1 284 ? 1.446 19.053 -1.576 1.00 80.00 284 GLY A CA 1
ATOM 2164 C C . GLY A 1 284 ? 0.761 20.424 -1.516 1.00 80.00 284 GLY A C 1
ATOM 2165 O O . GLY A 1 284 ? 0.275 20.961 -2.513 1.00 80.00 284 GLY A O 1
ATOM 2166 N N . THR A 1 285 ? 0.736 21.050 -0.344 1.00 78.06 285 THR A N 1
ATOM 2167 C CA . THR A 1 285 ? 0.081 22.351 -0.149 1.00 78.06 285 THR A CA 1
ATOM 2168 C C . THR A 1 285 ? 0.843 23.229 0.834 1.00 78.06 285 THR A C 1
ATOM 2170 O O . THR A 1 285 ? 1.421 22.757 1.809 1.00 78.06 285 THR A O 1
ATOM 2173 N N . SER A 1 286 ? 0.817 24.534 0.575 1.00 74.00 286 SER A N 1
ATOM 2174 C CA . SER A 1 286 ? 1.352 25.566 1.458 1.00 74.00 286 SER A CA 1
ATOM 2175 C C . SER A 1 286 ? 0.306 26.663 1.682 1.00 74.00 286 SER A C 1
ATOM 2177 O O . SER A 1 286 ? -0.433 27.086 0.775 1.00 74.00 286 SER A O 1
ATOM 2179 N N . THR A 1 287 ? 0.191 27.079 2.943 1.00 69.62 287 THR A N 1
ATOM 2180 C CA . THR A 1 287 ? -0.866 27.972 3.441 1.00 69.62 287 THR A CA 1
ATOM 2181 C C . THR A 1 287 ? -0.311 29.337 3.851 1.00 69.62 287 THR A C 1
ATOM 2183 O O . THR A 1 287 ? 0.873 29.488 4.145 1.00 69.62 287 THR A O 1
ATOM 2186 N N . SER A 1 288 ? -1.188 30.337 3.960 1.00 63.75 288 SER A N 1
ATOM 2187 C CA . SER A 1 288 ? -0.851 31.655 4.518 1.00 63.75 288 SER A CA 1
ATOM 2188 C C . SER A 1 288 ? -0.514 31.637 6.017 1.00 63.75 288 SER A C 1
ATOM 2190 O O . SER A 1 288 ? -0.070 32.652 6.543 1.00 63.75 288 SER A O 1
ATOM 2192 N N . ALA A 1 289 ? -0.711 30.507 6.704 1.00 61.72 289 ALA A N 1
ATOM 2193 C CA . ALA A 1 289 ? -0.351 30.301 8.107 1.00 61.72 289 ALA A CA 1
ATOM 2194 C C . ALA A 1 289 ? 1.032 29.634 8.274 1.00 61.72 289 ALA A C 1
ATOM 2196 O O . ALA A 1 289 ? 1.320 29.086 9.332 1.00 61.72 289 ALA A O 1
ATOM 2197 N N . ASN A 1 290 ? 1.865 29.625 7.223 1.00 65.31 290 ASN A N 1
ATOM 2198 C CA . ASN A 1 290 ? 3.148 28.910 7.135 1.00 65.31 290 ASN A CA 1
ATOM 2199 C C . ASN A 1 290 ? 3.076 27.383 7.339 1.00 65.31 290 ASN A C 1
ATOM 2201 O O . ASN A 1 290 ? 4.123 26.735 7.380 1.00 65.31 290 ASN A O 1
ATOM 2205 N N . LEU A 1 291 ? 1.870 26.802 7.393 1.00 71.69 291 LEU A N 1
ATOM 2206 C CA . LEU A 1 291 ? 1.682 25.354 7.336 1.00 71.69 291 LEU A CA 1
ATOM 2207 C C . LEU A 1 291 ? 2.057 24.841 5.943 1.00 71.69 291 LEU A C 1
ATOM 2209 O O . LEU A 1 291 ? 1.557 25.382 4.947 1.00 71.69 291 LEU A O 1
ATOM 2213 N N . SER A 1 292 ? 2.885 23.797 5.895 1.00 74.69 292 SER A N 1
ATOM 2214 C CA . SER A 1 292 ? 3.341 23.135 4.670 1.00 74.69 292 SER A CA 1
ATOM 2215 C C . SER A 1 292 ? 3.201 21.612 4.759 1.00 74.69 292 SER A C 1
ATOM 2217 O O . SER A 1 292 ? 3.440 21.017 5.812 1.00 74.69 292 SER A O 1
ATOM 2219 N N . LEU A 1 293 ? 2.830 21.001 3.636 1.00 78.62 293 LEU A N 1
ATOM 2220 C CA . LEU A 1 293 ? 2.707 19.564 3.400 1.00 78.62 293 LEU A CA 1
ATOM 2221 C C . LEU A 1 293 ? 3.322 19.265 2.027 1.00 78.62 293 LEU A C 1
ATOM 2223 O O . LEU A 1 293 ? 2.936 19.900 1.043 1.00 78.62 293 LEU A O 1
ATOM 2227 N N . GLN A 1 294 ? 4.264 18.325 1.946 1.00 79.88 294 GLN A N 1
ATOM 2228 C CA . GLN A 1 294 ? 4.871 17.943 0.666 1.00 79.88 294 GLN A CA 1
ATOM 2229 C C . GLN A 1 294 ? 3.993 16.951 -0.114 1.00 79.88 294 GLN A C 1
ATOM 2231 O O . GLN A 1 294 ? 3.105 16.333 0.477 1.00 79.88 294 GLN A O 1
ATOM 2236 N N . PRO A 1 295 ? 4.208 16.802 -1.436 1.00 81.94 295 PRO A N 1
ATOM 2237 C CA . PRO A 1 295 ? 3.563 15.759 -2.225 1.00 81.94 295 PRO A CA 1
ATOM 2238 C C . PRO A 1 295 ? 3.901 14.372 -1.682 1.00 81.94 295 PRO A C 1
ATOM 2240 O O . PRO A 1 295 ? 5.031 14.145 -1.251 1.00 81.94 295 PRO A O 1
ATOM 2243 N N . TYR A 1 296 ? 2.937 13.456 -1.738 1.00 82.12 296 TYR A N 1
ATOM 2244 C CA . TYR A 1 296 ? 3.108 12.084 -1.265 1.00 82.12 296 TYR A CA 1
ATOM 2245 C C . TYR A 1 296 ? 2.202 11.091 -1.993 1.00 82.12 296 TYR A C 1
ATOM 2247 O O . TYR A 1 296 ? 1.221 11.478 -2.637 1.00 82.12 296 TYR A O 1
ATOM 2255 N N . MET A 1 297 ? 2.536 9.810 -1.860 1.00 85.06 297 MET A N 1
ATOM 2256 C CA . MET A 1 297 ? 1.789 8.669 -2.386 1.00 85.06 297 MET A CA 1
ATOM 2257 C C . MET A 1 297 ? 1.194 7.872 -1.215 1.00 85.06 297 MET A C 1
ATOM 2259 O O . MET A 1 297 ? 1.797 7.801 -0.149 1.00 85.06 297 MET A O 1
ATOM 2263 N N . SER A 1 298 ? -0.013 7.330 -1.373 1.00 84.56 298 SER A N 1
ATOM 2264 C CA . SER A 1 298 ? -0.649 6.473 -0.363 1.00 84.56 298 SER A CA 1
ATOM 2265 C C . SER A 1 298 ? -1.575 5.472 -1.032 1.00 84.56 298 SER A C 1
ATOM 2267 O O . SER A 1 298 ? -2.345 5.843 -1.919 1.00 84.56 298 SER A O 1
ATOM 2269 N N . MET A 1 299 ? -1.587 4.228 -0.578 1.00 84.38 299 MET A N 1
ATOM 2270 C CA . MET A 1 299 ? -2.646 3.290 -0.942 1.00 84.38 299 MET A CA 1
ATOM 2271 C C . MET A 1 299 ? -4.005 3.736 -0.375 1.00 84.38 299 MET A C 1
ATOM 2273 O O . MET A 1 299 ? -4.073 4.305 0.715 1.00 84.38 299 MET A O 1
ATOM 2277 N N . VAL A 1 300 ? -5.092 3.469 -1.107 1.00 85.75 300 VAL A N 1
ATOM 2278 C CA . VAL A 1 300 ? -6.468 3.549 -0.592 1.00 85.75 300 VAL A CA 1
ATOM 2279 C C . VAL A 1 300 ? -6.967 2.120 -0.403 1.00 85.75 300 VAL A C 1
ATOM 2281 O O . VAL A 1 300 ? -7.083 1.378 -1.378 1.00 85.75 300 VAL A O 1
ATOM 2284 N N . ILE A 1 301 ? -7.251 1.724 0.839 1.00 76.75 301 ILE A N 1
ATOM 2285 C CA . ILE A 1 301 ? -7.755 0.376 1.137 1.00 76.75 301 ILE A CA 1
ATOM 2286 C C . ILE A 1 301 ? -9.248 0.256 0.740 1.00 76.75 301 ILE A C 1
ATOM 2288 O O . ILE A 1 301 ? -10.020 1.187 0.993 1.00 76.75 301 ILE A O 1
ATOM 2292 N N . PRO A 1 302 ? -9.675 -0.868 0.125 1.00 81.25 302 PRO A N 1
ATOM 2293 C CA . PRO A 1 302 ? -11.085 -1.192 -0.109 1.00 81.25 302 PRO A CA 1
ATOM 2294 C C . PRO A 1 302 ? -11.941 -1.210 1.170 1.00 81.25 302 PRO A C 1
ATOM 2296 O O . PRO A 1 302 ? -11.485 -1.628 2.232 1.00 81.25 302 PRO A O 1
ATOM 2299 N N . THR A 1 303 ? -13.205 -0.785 1.083 1.00 77.38 303 THR A N 1
ATOM 2300 C CA . THR A 1 303 ? -14.111 -0.610 2.244 1.00 77.38 303 THR A CA 1
ATOM 2301 C C . THR A 1 303 ? -14.383 -1.878 3.055 1.00 77.38 303 THR A C 1
ATOM 2303 O O . THR A 1 303 ? -14.738 -1.806 4.226 1.00 77.38 303 THR A O 1
ATOM 2306 N N . ASP A 1 304 ? -14.241 -3.029 2.415 1.00 66.31 304 ASP A N 1
ATOM 2307 C CA . ASP A 1 304 ? -14.395 -4.381 2.946 1.00 66.31 304 ASP A CA 1
ATOM 2308 C C . ASP A 1 304 ? -13.147 -4.884 3.697 1.00 66.31 304 ASP A C 1
ATOM 2310 O O . ASP A 1 304 ? -13.251 -5.817 4.488 1.00 66.31 304 ASP A O 1
ATOM 2314 N N . MET A 1 305 ? -11.994 -4.223 3.529 1.00 68.75 305 MET A N 1
ATOM 2315 C CA . MET A 1 305 ? -10.722 -4.547 4.196 1.00 68.75 305 MET A CA 1
ATOM 2316 C C . MET A 1 305 ? -10.284 -3.490 5.228 1.00 68.75 305 MET A C 1
ATOM 2318 O O . MET A 1 305 ? -9.120 -3.431 5.626 1.00 68.75 305 MET A O 1
ATOM 2322 N N . PHE A 1 306 ? -11.218 -2.659 5.698 1.00 68.44 306 PHE A N 1
ATOM 2323 C CA . PHE A 1 306 ? -11.008 -1.770 6.844 1.00 68.44 306 PHE A CA 1
ATOM 2324 C C . PHE A 1 306 ? -10.779 -2.615 8.128 1.00 68.44 306 PHE A C 1
ATOM 2326 O O . PHE A 1 306 ? -11.637 -3.432 8.457 1.00 68.44 306 PHE A O 1
ATOM 2333 N N . PRO A 1 307 ? -9.666 -2.457 8.874 1.00 57.50 307 PRO A N 1
ATOM 2334 C CA . PRO A 1 307 ? -9.399 -3.214 10.109 1.00 57.50 307 PRO A CA 1
ATOM 2335 C C . PRO A 1 307 ? -10.156 -2.655 11.330 1.00 57.50 307 PRO A C 1
ATOM 2337 O O . PRO A 1 307 ? -10.544 -1.495 11.342 1.00 57.50 307 PRO A O 1
ATOM 2340 N N . LEU A 1 308 ? -10.280 -3.428 12.414 1.00 49.06 308 LEU A N 1
ATOM 2341 C CA . LEU A 1 308 ? -10.925 -2.985 13.670 1.00 49.06 308 LEU A CA 1
ATOM 2342 C C . LEU A 1 308 ? -10.046 -2.061 14.550 1.00 49.06 308 LEU A C 1
ATOM 2344 O O . LEU A 1 308 ? -10.550 -1.354 15.420 1.00 49.06 308 LEU A O 1
ATOM 2348 N N . SER A 1 309 ? -8.722 -2.054 14.354 1.00 54.34 309 SER A N 1
ATOM 2349 C CA . SER A 1 309 ? -7.784 -1.176 15.080 1.00 54.34 309 SER A CA 1
ATOM 2350 C C . SER A 1 309 ? -6.544 -0.871 14.236 1.00 54.34 309 SER A C 1
ATOM 2352 O O . SER A 1 309 ? -6.154 -1.693 13.404 1.00 54.34 309 SER A O 1
ATOM 2354 N N . GLN A 1 310 ? -5.919 0.295 14.439 1.00 63.12 310 GLN A N 1
ATOM 2355 C CA . GLN A 1 310 ? -4.721 0.730 13.708 1.00 63.12 310 GLN A CA 1
ATOM 2356 C C . GLN A 1 310 ? -3.682 1.389 14.628 1.00 63.12 310 GLN A C 1
ATOM 2358 O O . GLN A 1 310 ? -4.013 2.071 15.593 1.00 63.12 310 GLN A O 1
ATOM 2363 N N . VAL A 1 311 ? -2.401 1.213 14.302 1.00 62.16 311 VAL A N 1
ATOM 2364 C CA . VAL A 1 311 ? -1.264 1.845 14.993 1.00 62.16 311 VAL A CA 1
ATOM 2365 C C . VAL A 1 311 ? -0.817 3.065 14.210 1.00 62.16 311 VAL A C 1
ATOM 2367 O O . VAL A 1 311 ? -0.326 2.903 13.100 1.00 62.16 311 VAL A O 1
ATOM 2370 N N . VAL A 1 312 ? -0.915 4.258 14.789 1.00 66.94 312 VAL A N 1
ATOM 2371 C CA . VAL A 1 312 ? -0.514 5.519 14.158 1.00 66.94 312 VAL A CA 1
ATOM 2372 C C . VAL A 1 312 ? 0.868 5.991 14.628 1.00 66.94 312 VAL A C 1
ATOM 2374 O O . VAL A 1 312 ? 1.202 5.910 15.808 1.00 66.94 312 VAL A O 1
ATOM 2377 N N . ASN A 1 313 ? 1.666 6.546 13.710 1.00 68.44 313 ASN A N 1
ATOM 2378 C CA . ASN A 1 313 ? 2.903 7.270 14.010 1.00 68.44 313 ASN A CA 1
ATOM 2379 C C . ASN A 1 313 ? 2.700 8.774 13.766 1.00 68.44 313 ASN A C 1
ATOM 2381 O O . ASN A 1 313 ? 2.253 9.177 12.692 1.00 68.44 313 ASN A O 1
ATOM 2385 N N . ALA A 1 314 ? 3.068 9.592 14.750 1.00 72.50 314 ALA A N 1
ATOM 2386 C CA . ALA A 1 314 ? 3.179 11.037 14.625 1.00 72.50 314 ALA A CA 1
ATOM 2387 C C . ALA A 1 314 ? 4.642 11.460 14.874 1.00 72.50 314 ALA A C 1
ATOM 2389 O O . ALA A 1 314 ? 5.075 11.505 16.031 1.00 72.50 314 ALA A O 1
ATOM 2390 N N . PRO A 1 315 ? 5.424 11.768 13.821 1.00 66.94 315 PRO A N 1
ATOM 2391 C CA . PRO A 1 315 ? 6.837 12.101 13.963 1.00 66.94 315 PRO A CA 1
ATOM 2392 C C . PRO A 1 315 ? 7.082 13.347 14.837 1.00 66.94 315 PRO A C 1
ATOM 2394 O O . PRO A 1 315 ? 6.347 14.332 14.705 1.00 66.94 315 PRO A O 1
ATOM 2397 N N . PRO A 1 316 ? 8.139 13.352 15.676 1.00 68.06 316 PRO A N 1
ATOM 2398 C CA . PRO A 1 316 ? 8.471 14.491 16.527 1.00 68.06 316 PRO A CA 1
ATOM 2399 C C . PRO A 1 316 ? 8.667 15.810 15.772 1.00 68.06 316 PRO A C 1
ATOM 2401 O O . PRO A 1 316 ? 9.274 15.854 14.700 1.00 68.06 316 PRO A O 1
ATOM 2404 N N . GLY A 1 317 ? 8.185 16.901 16.364 1.00 68.06 317 GLY A N 1
ATOM 2405 C CA . GLY A 1 317 ? 8.273 18.258 15.825 1.00 68.06 317 GLY A CA 1
ATOM 2406 C C . GLY A 1 317 ? 7.289 18.591 14.696 1.00 68.06 317 GLY A C 1
ATOM 2407 O O . GLY A 1 317 ? 7.366 19.699 14.157 1.00 68.06 317 GLY A O 1
ATOM 2408 N N . LEU A 1 318 ? 6.372 17.684 14.332 1.00 72.44 318 LEU A N 1
ATOM 2409 C CA . LEU A 1 318 ? 5.374 17.889 13.274 1.00 72.44 318 LEU A CA 1
ATOM 2410 C C . LEU A 1 318 ? 3.941 17.882 13.820 1.00 72.44 318 LEU A C 1
ATOM 2412 O O . LEU A 1 318 ? 3.609 17.145 14.744 1.00 72.44 318 LEU A O 1
ATOM 2416 N N . SER A 1 319 ? 3.055 18.672 13.209 1.00 76.69 319 SER A N 1
ATOM 2417 C CA . SER A 1 319 ? 1.625 18.637 13.524 1.00 76.69 319 SER A CA 1
ATOM 2418 C C . SER A 1 319 ? 0.960 17.539 12.701 1.00 76.69 319 SER A C 1
ATOM 2420 O O . SER A 1 319 ? 0.679 17.720 11.516 1.00 76.69 319 SER A O 1
ATOM 2422 N N . THR A 1 320 ? 0.737 16.380 13.317 1.00 77.81 320 THR A N 1
ATOM 2423 C CA . THR A 1 320 ? 0.153 15.226 12.626 1.00 77.81 320 THR A CA 1
ATOM 2424 C C . THR A 1 320 ? -1.372 15.259 12.695 1.00 77.81 320 THR A C 1
ATOM 2426 O O . THR A 1 320 ? -1.972 15.522 13.742 1.00 77.81 320 THR A O 1
ATOM 2429 N N . ARG A 1 321 ? -1.998 15.022 11.541 1.00 78.75 321 ARG A N 1
ATOM 2430 C CA . ARG A 1 321 ? -3.440 14.853 11.364 1.00 78.75 321 ARG A CA 1
ATOM 2431 C C . ARG A 1 321 ? -3.725 13.398 11.061 1.00 78.75 321 ARG A C 1
ATOM 2433 O O . ARG A 1 321 ? -3.047 12.811 10.222 1.00 78.75 321 ARG A O 1
ATOM 2440 N N . PHE A 1 322 ? -4.750 12.851 11.694 1.00 79.44 322 PHE A N 1
ATOM 2441 C CA . PHE A 1 322 ? -5.333 11.573 11.315 1.00 79.44 322 PHE A CA 1
ATOM 2442 C C . PHE A 1 322 ? -6.792 11.775 10.935 1.00 79.44 322 PHE A C 1
ATOM 2444 O O . PHE A 1 322 ? -7.522 12.551 11.558 1.00 79.44 322 PHE A O 1
ATOM 2451 N N . LEU A 1 323 ? -7.174 11.096 9.865 1.00 79.81 323 LEU A N 1
ATOM 2452 C CA . LEU A 1 323 ? -8.481 11.119 9.252 1.00 79.81 323 LEU A CA 1
ATOM 2453 C C . LEU A 1 323 ? -9.029 9.700 9.333 1.00 79.81 323 LEU A C 1
ATOM 2455 O O . LEU A 1 323 ? -8.447 8.765 8.787 1.00 79.81 323 LEU A O 1
ATOM 2459 N N . MET A 1 324 ? -10.129 9.552 10.059 1.00 79.62 324 MET A N 1
ATOM 2460 C CA . MET A 1 324 ? -10.777 8.273 10.315 1.00 79.62 324 MET A CA 1
ATOM 2461 C C . MET A 1 324 ? -12.071 8.177 9.520 1.00 79.62 324 MET A C 1
ATOM 2463 O O . MET A 1 324 ? -12.808 9.161 9.427 1.00 79.62 324 MET A O 1
ATOM 2467 N N . MET A 1 325 ? -12.366 6.991 8.994 1.00 81.00 325 MET A N 1
ATOM 2468 C CA . MET A 1 325 ? -13.645 6.653 8.374 1.00 81.00 325 MET A CA 1
ATOM 2469 C C . MET A 1 325 ? -14.106 5.266 8.809 1.00 81.00 325 MET A C 1
ATOM 2471 O O . MET A 1 325 ? -13.307 4.336 8.890 1.00 81.00 325 MET A O 1
ATOM 2475 N N . THR A 1 326 ? -15.400 5.133 9.081 1.00 78.50 326 THR A N 1
ATOM 2476 C CA . THR A 1 326 ? -16.022 3.889 9.555 1.00 78.50 326 THR A CA 1
ATOM 2477 C C . THR A 1 326 ? -17.524 3.894 9.248 1.00 78.50 326 THR A C 1
ATOM 2479 O O . THR A 1 326 ? -18.054 4.897 8.751 1.00 78.50 326 THR A O 1
ATOM 2482 N N . TYR A 1 327 ? -18.200 2.773 9.494 1.00 77.12 327 TYR A N 1
ATOM 2483 C CA . TYR A 1 327 ? -19.642 2.640 9.314 1.00 77.12 327 TYR A CA 1
ATOM 2484 C C . TYR A 1 327 ? -20.408 3.430 10.392 1.00 77.12 327 TYR A C 1
ATOM 2486 O O . TYR A 1 327 ? -19.914 3.610 11.504 1.00 77.12 327 TYR A O 1
ATOM 2494 N N . SER A 1 328 ? -21.584 3.971 10.057 1.00 67.88 328 SER A N 1
ATOM 2495 C CA . SER A 1 328 ? -22.243 5.019 10.863 1.00 67.88 328 SER A CA 1
ATOM 2496 C C . SER A 1 328 ? -23.685 4.741 11.288 1.00 67.88 328 SER A C 1
ATOM 2498 O O . SER A 1 328 ? -24.464 5.679 11.470 1.00 67.88 328 SER A O 1
ATOM 2500 N N . ASP A 1 329 ? -24.062 3.473 11.433 1.00 65.50 329 ASP A N 1
ATOM 2501 C CA . ASP A 1 329 ? -25.344 3.065 12.021 1.00 65.50 329 ASP A CA 1
ATOM 2502 C C . ASP A 1 329 ? -25.305 2.979 13.564 1.00 65.50 329 ASP A C 1
ATOM 2504 O O . ASP A 1 329 ? -26.331 3.178 14.221 1.00 65.50 329 ASP A O 1
ATOM 2508 N N . LYS A 1 330 ? -24.122 2.752 14.151 1.00 60.31 330 LYS A N 1
ATOM 2509 C CA . LYS A 1 330 ? -23.872 2.665 15.601 1.00 60.31 330 LYS A CA 1
ATOM 2510 C C . LYS A 1 330 ? -23.199 3.932 16.169 1.00 60.31 330 LYS A C 1
ATOM 2512 O O . LYS A 1 330 ? -22.608 4.716 15.426 1.00 60.31 330 LYS A O 1
ATOM 2517 N N . PRO A 1 331 ? -23.248 4.168 17.498 1.00 58.12 331 PRO A N 1
ATOM 2518 C CA . PRO A 1 331 ? -22.515 5.264 18.139 1.00 58.12 331 PRO A CA 1
ATOM 2519 C C . PRO A 1 331 ? -20.996 5.028 18.099 1.00 58.12 331 PRO A C 1
ATOM 2521 O O . PRO A 1 331 ? -20.463 4.218 18.854 1.00 58.12 331 PRO A O 1
ATOM 2524 N N . ILE A 1 332 ? -20.289 5.752 17.230 1.00 70.38 332 ILE A N 1
ATOM 2525 C CA . ILE A 1 332 ? -18.852 5.545 17.015 1.00 70.38 332 ILE A CA 1
ATOM 2526 C C . ILE A 1 332 ? -18.027 6.192 18.137 1.00 70.38 332 ILE A C 1
ATOM 2528 O O . ILE A 1 332 ? -17.900 7.419 18.218 1.00 70.38 332 ILE A O 1
ATOM 2532 N N . ILE A 1 333 ? -17.409 5.353 18.967 1.00 68.62 333 ILE A N 1
ATOM 2533 C CA . ILE A 1 333 ? -16.516 5.761 20.053 1.00 68.62 333 ILE A CA 1
ATOM 2534 C C . ILE A 1 333 ? -15.073 5.416 19.677 1.00 68.62 333 ILE A C 1
ATOM 2536 O O . ILE A 1 333 ? -14.762 4.252 19.454 1.00 68.62 333 ILE A O 1
ATOM 2540 N N . VAL A 1 334 ? -14.186 6.413 19.662 1.00 70.19 334 VAL A N 1
ATOM 2541 C CA . VAL A 1 334 ? -12.742 6.234 19.427 1.00 70.19 334 VAL A CA 1
ATOM 2542 C C . VAL A 1 334 ? -12.005 6.264 20.757 1.00 70.19 334 VAL A C 1
ATOM 2544 O O . VAL A 1 334 ? -12.238 7.179 21.552 1.00 70.19 334 VAL A O 1
ATOM 2547 N N . ALA A 1 335 ? -11.063 5.348 20.963 1.00 67.75 335 ALA A N 1
ATOM 2548 C CA . ALA A 1 335 ? -9.984 5.525 21.924 1.00 67.75 335 ALA A CA 1
ATOM 2549 C C . ALA A 1 335 ? -8.638 5.686 21.206 1.00 67.75 335 ALA A C 1
ATOM 2551 O O . ALA A 1 335 ? -8.368 5.046 20.190 1.00 67.75 335 ALA A O 1
ATOM 2552 N N . VAL A 1 336 ? -7.797 6.563 21.753 1.00 70.75 336 VAL A N 1
ATOM 2553 C CA . VAL A 1 336 ? -6.391 6.715 21.369 1.00 70.75 336 VAL A CA 1
ATOM 2554 C C . VAL A 1 336 ? -5.560 6.490 22.624 1.00 70.75 336 VAL A C 1
ATOM 2556 O O . VAL A 1 336 ? -5.773 7.161 23.631 1.00 70.75 336 VAL A O 1
ATOM 2559 N N . ASP A 1 337 ? -4.678 5.494 22.591 1.00 68.81 337 ASP A N 1
ATOM 2560 C CA . ASP A 1 337 ? -3.900 5.011 23.742 1.00 68.81 337 ASP A CA 1
ATOM 2561 C C . ASP A 1 337 ? -4.777 4.638 24.956 1.00 68.81 337 ASP A C 1
ATOM 2563 O O . ASP A 1 337 ? -4.434 4.891 26.112 1.00 68.81 337 ASP A O 1
ATOM 2567 N N . GLY A 1 338 ? -5.959 4.067 24.687 1.00 66.38 338 GLY A N 1
ATOM 2568 C CA . GLY A 1 338 ? -6.980 3.746 25.691 1.00 66.38 338 GLY A CA 1
ATOM 2569 C C . GLY A 1 338 ? -7.749 4.959 26.240 1.00 66.38 338 GLY A C 1
ATOM 2570 O O . GLY A 1 338 ? -8.629 4.796 27.086 1.00 66.38 338 GLY A O 1
ATOM 2571 N N . VAL A 1 339 ? -7.461 6.180 25.774 1.00 73.25 339 VAL A N 1
ATOM 2572 C CA . VAL A 1 339 ? -8.183 7.402 26.159 1.00 73.25 339 VAL A CA 1
ATOM 2573 C C . VAL A 1 339 ? -9.302 7.676 25.158 1.00 73.25 339 VAL A C 1
ATOM 2575 O O . VAL A 1 339 ? -9.052 7.999 23.997 1.00 73.25 339 VAL A O 1
ATOM 2578 N N . GLN A 1 340 ? -10.552 7.586 25.617 1.00 76.81 340 GLN A N 1
ATOM 2579 C CA . GLN A 1 340 ? -11.726 7.906 24.805 1.00 76.81 340 GLN A CA 1
ATOM 2580 C C . GLN A 1 340 ? -11.708 9.375 24.346 1.00 76.81 340 GLN A C 1
ATOM 2582 O O . GLN A 1 340 ? -11.654 10.294 25.168 1.00 76.81 340 GLN A O 1
ATOM 2587 N N . LEU A 1 341 ? -11.827 9.605 23.037 1.00 75.50 341 LEU A N 1
ATOM 2588 C CA . LEU A 1 341 ? -11.932 10.942 22.454 1.00 75.50 341 LEU A CA 1
ATOM 2589 C C . LEU A 1 341 ? -13.396 11.343 22.233 1.00 75.50 341 LEU A C 1
ATOM 2591 O O . LEU A 1 341 ? -14.185 10.605 21.645 1.00 75.50 341 LEU A O 1
ATOM 2595 N N . ASN A 1 342 ? -13.749 12.562 22.647 1.00 77.06 342 ASN A N 1
ATOM 2596 C CA . ASN A 1 342 ? -15.038 13.173 22.322 1.00 77.06 342 ASN A CA 1
ATOM 2597 C C . ASN A 1 342 ? -14.973 13.818 20.926 1.00 77.06 342 ASN A C 1
ATOM 2599 O O . ASN A 1 342 ? -14.655 15.001 20.788 1.00 77.06 342 ASN A O 1
ATOM 2603 N N . VAL A 1 343 ? -15.219 13.012 19.893 1.00 80.56 343 VAL A N 1
ATOM 2604 C CA . VAL A 1 343 ? -15.174 13.413 18.479 1.00 80.56 343 VAL A CA 1
ATOM 2605 C C . VAL A 1 343 ? -16.560 13.756 17.933 1.00 80.56 343 VAL A C 1
ATOM 2607 O O . VAL A 1 343 ? -17.541 13.069 18.200 1.00 80.56 343 VAL A O 1
ATOM 2610 N N . THR A 1 344 ? -16.642 14.815 17.123 1.00 85.12 344 THR A N 1
ATOM 2611 C CA . THR A 1 344 ? -17.839 15.123 16.325 1.00 85.12 344 THR A CA 1
ATOM 2612 C C . THR A 1 344 ? -17.641 14.581 14.915 1.00 85.12 344 THR A C 1
ATOM 2614 O O . THR A 1 344 ? -16.894 15.161 14.130 1.00 85.12 344 THR A O 1
ATOM 2617 N N . TRP A 1 345 ? -18.296 13.464 14.618 1.00 84.56 345 TRP A N 1
ATOM 2618 C CA . TRP A 1 345 ? -18.320 12.856 13.290 1.00 84.56 345 TRP A CA 1
ATOM 2619 C C . TRP A 1 345 ? -19.198 13.656 12.319 1.00 84.56 345 TRP A C 1
ATOM 2621 O O . TRP A 1 345 ? -20.237 14.191 12.711 1.00 84.56 345 TRP A O 1
ATOM 2631 N N . ASP A 1 346 ? -18.802 13.710 11.047 1.00 84.50 346 ASP A N 1
ATOM 2632 C CA . ASP A 1 346 ? -19.656 14.182 9.954 1.00 84.50 346 ASP A CA 1
ATOM 2633 C C . ASP A 1 346 ? -20.080 13.008 9.060 1.00 84.50 346 ASP A C 1
ATOM 2635 O O . ASP A 1 346 ? -19.259 12.209 8.612 1.00 84.50 346 ASP A O 1
ATOM 2639 N N . ASN A 1 347 ? -21.381 12.936 8.773 1.00 81.50 347 ASN A N 1
ATOM 2640 C CA . ASN A 1 347 ? -22.014 11.873 7.983 1.00 81.50 347 ASN A CA 1
ATOM 2641 C C . ASN A 1 347 ? -22.503 12.409 6.616 1.00 81.50 347 ASN A C 1
ATOM 2643 O O . ASN A 1 347 ? -23.254 11.746 5.901 1.00 81.50 347 ASN A O 1
ATOM 2647 N N . ASN A 1 348 ? -22.134 13.647 6.253 1.00 79.88 348 ASN A N 1
ATOM 2648 C CA . ASN A 1 348 ? -22.631 14.349 5.063 1.00 79.88 348 ASN A CA 1
ATOM 2649 C C . ASN A 1 348 ? -21.590 14.505 3.948 1.00 79.88 348 ASN A C 1
ATOM 2651 O O . ASN A 1 348 ? -21.966 14.888 2.834 1.00 79.88 348 ASN A O 1
ATOM 2655 N N . LEU A 1 349 ? -20.311 14.211 4.214 1.00 78.69 349 LEU A N 1
ATOM 2656 C CA . LEU A 1 349 ? -19.214 14.304 3.244 1.00 78.69 349 LEU A CA 1
ATOM 2657 C C . LEU A 1 349 ? -19.567 13.603 1.927 1.00 78.69 349 LEU A C 1
ATOM 2659 O O . LEU A 1 349 ? -19.695 14.253 0.889 1.00 78.69 349 LEU A O 1
ATOM 2663 N N . PHE A 1 350 ? -19.830 12.299 1.995 1.00 76.19 350 PHE A N 1
ATOM 2664 C CA . PHE A 1 350 ? -20.179 11.475 0.839 1.00 76.19 350 PHE A CA 1
ATOM 2665 C C . PHE A 1 350 ? -21.667 11.533 0.452 1.00 76.19 350 PHE A C 1
ATOM 2667 O O . PHE A 1 350 ? -22.049 10.911 -0.539 1.00 76.19 350 PHE A O 1
ATOM 2674 N N . MET A 1 351 ? -22.500 12.268 1.207 1.00 71.12 351 MET A N 1
ATOM 2675 C CA . MET A 1 351 ? -23.973 12.179 1.174 1.00 71.12 351 MET A CA 1
ATOM 2676 C C . MET A 1 351 ? -24.470 10.723 1.165 1.00 71.12 351 MET A C 1
ATOM 2678 O O . MET A 1 351 ? -25.326 10.335 0.372 1.00 71.12 351 MET A O 1
ATOM 2682 N N . ASP A 1 352 ? -23.888 9.924 2.056 1.00 66.31 352 ASP A N 1
ATOM 2683 C CA . ASP A 1 352 ? -24.172 8.508 2.237 1.00 66.31 352 ASP A CA 1
ATOM 2684 C C . ASP A 1 352 ? -24.192 8.227 3.740 1.00 66.31 352 ASP A C 1
ATOM 2686 O O . ASP A 1 352 ? -23.146 8.217 4.384 1.00 66.31 352 ASP A O 1
ATOM 2690 N N . TRP A 1 353 ? -25.385 8.048 4.314 1.00 62.72 353 TRP A N 1
ATOM 2691 C CA . TRP A 1 353 ? -25.580 7.903 5.766 1.00 62.72 353 TRP A CA 1
ATOM 2692 C C . TRP A 1 353 ? -25.054 6.575 6.337 1.00 62.72 353 TRP A C 1
ATOM 2694 O O . TRP A 1 353 ? -25.276 6.285 7.510 1.00 62.72 353 TRP A O 1
ATOM 2704 N N . LYS A 1 354 ? -24.386 5.771 5.503 1.00 75.56 354 LYS A N 1
ATOM 2705 C CA . LYS A 1 354 ? -23.651 4.568 5.888 1.00 75.56 354 LYS A CA 1
ATOM 2706 C C . LYS A 1 354 ? -22.266 4.846 6.466 1.00 75.56 354 LYS A C 1
ATOM 2708 O O . LYS A 1 354 ? -21.756 3.974 7.156 1.00 75.56 354 LYS A O 1
ATOM 2713 N N . TYR A 1 355 ? -21.653 5.997 6.178 1.00 79.50 355 TYR A N 1
ATOM 2714 C CA . TYR A 1 355 ? -20.277 6.276 6.596 1.00 79.50 355 TYR A CA 1
ATOM 2715 C C . TYR A 1 355 ? -20.118 7.627 7.293 1.00 79.50 355 TYR A C 1
ATOM 2717 O O . TYR A 1 355 ? -20.554 8.670 6.798 1.00 79.50 355 TYR A O 1
ATOM 2725 N N . SER A 1 356 ? -19.388 7.604 8.405 1.00 82.06 356 SER A N 1
ATOM 2726 C CA . SER A 1 356 ? -18.905 8.785 9.115 1.00 82.06 356 SER A CA 1
ATOM 2727 C C . SER A 1 356 ? -17.436 9.027 8.795 1.00 82.06 356 SER A C 1
ATOM 2729 O O . SER A 1 356 ? -16.668 8.078 8.626 1.00 82.06 356 SER A O 1
ATOM 2731 N N . TRP A 1 357 ? -17.024 10.295 8.792 1.00 86.56 357 TRP A N 1
ATOM 2732 C CA . TRP A 1 357 ? -15.612 10.674 8.832 1.00 86.56 357 TRP A CA 1
ATOM 2733 C C . TRP A 1 357 ? -15.334 11.710 9.925 1.00 86.56 357 TRP A C 1
ATOM 2735 O O . TRP A 1 357 ? -16.227 12.453 10.345 1.00 86.56 357 TRP A O 1
ATOM 2745 N N . VAL A 1 358 ? -14.084 11.767 10.382 1.00 85.12 358 VAL A N 1
ATOM 2746 C CA . VAL A 1 358 ? -13.570 12.862 11.212 1.00 85.12 358 VAL A CA 1
ATOM 2747 C C . VAL A 1 358 ? -12.073 13.040 10.962 1.00 85.12 358 VAL A C 1
ATOM 2749 O O . VAL A 1 358 ? -11.359 12.064 10.740 1.00 85.12 358 VAL A O 1
ATOM 2752 N N . GLU A 1 359 ? -11.585 14.278 11.018 1.00 85.50 359 GLU A N 1
ATOM 2753 C CA . GLU A 1 359 ? -10.155 14.598 10.967 1.00 85.50 359 GLU A CA 1
ATOM 2754 C C . GLU A 1 359 ? -9.746 15.360 12.230 1.00 85.50 359 GLU A C 1
ATOM 2756 O O . GLU A 1 359 ? -10.316 16.404 12.556 1.00 85.50 359 GLU A O 1
ATOM 2761 N N . ILE A 1 360 ? -8.744 14.850 12.944 1.00 82.12 360 ILE A N 1
ATOM 2762 C CA . ILE A 1 360 ? -8.278 15.401 14.221 1.00 82.12 360 ILE A CA 1
ATOM 2763 C C . ILE A 1 360 ? -6.749 15.432 14.311 1.00 82.12 360 ILE A C 1
ATOM 2765 O O . ILE A 1 360 ? -6.036 14.777 13.552 1.00 82.12 360 ILE A O 1
ATOM 2769 N N . SER A 1 361 ? -6.238 16.263 15.223 1.00 82.06 361 SER A N 1
ATOM 2770 C CA . SER A 1 361 ? -4.813 16.307 15.561 1.00 82.06 361 SER A CA 1
ATOM 2771 C C . SER A 1 361 ? -4.481 15.339 16.688 1.00 82.06 361 SER A C 1
ATOM 2773 O O . SER A 1 361 ? -5.236 15.217 17.650 1.00 82.06 361 SER A O 1
ATOM 2775 N N . ILE A 1 362 ? -3.299 14.745 16.583 1.00 75.50 362 ILE A N 1
ATOM 2776 C CA . ILE A 1 362 ? -2.580 14.048 17.655 1.00 75.50 362 ILE A CA 1
ATOM 2777 C C . ILE A 1 362 ? -1.349 14.866 18.047 1.00 75.50 362 ILE A C 1
ATOM 2779 O O . ILE A 1 362 ? -0.941 15.793 17.338 1.00 75.50 362 ILE A O 1
ATOM 2783 N N . ASN A 1 363 ? -0.782 14.519 19.199 1.00 76.25 363 ASN A N 1
ATOM 2784 C CA . ASN A 1 363 ? 0.545 14.973 19.599 1.00 76.25 363 ASN A CA 1
ATOM 2785 C C . ASN A 1 363 ? 1.620 14.219 18.787 1.00 76.25 363 ASN A C 1
ATOM 2787 O O . ASN A 1 363 ? 1.303 13.447 17.886 1.00 76.25 363 ASN A O 1
ATOM 2791 N N . GLU A 1 364 ? 2.893 14.448 19.095 1.00 75.50 364 GLU A N 1
ATOM 2792 C CA . GLU A 1 364 ? 3.983 13.573 18.651 1.00 75.50 364 GLU A CA 1
ATOM 2793 C C . GLU A 1 364 ? 4.027 12.279 19.483 1.00 75.50 364 GLU A C 1
ATOM 2795 O O . GLU A 1 364 ? 3.807 12.316 20.696 1.00 75.50 364 GLU A O 1
ATOM 2800 N N . GLY A 1 365 ? 4.331 11.144 18.846 1.00 66.12 365 GLY A N 1
ATOM 2801 C CA . GLY A 1 365 ? 4.373 9.838 19.509 1.00 66.12 365 GLY A CA 1
ATOM 2802 C C . GLY A 1 365 ? 4.031 8.649 18.606 1.00 66.12 365 GLY A C 1
ATOM 2803 O O . GLY A 1 365 ? 3.925 8.765 17.383 1.00 66.12 365 GLY A O 1
ATOM 2804 N N . SER A 1 366 ? 3.860 7.486 19.236 1.00 63.69 366 SER A N 1
ATOM 2805 C CA . SER A 1 366 ? 3.027 6.411 18.688 1.00 63.69 366 SER A CA 1
ATOM 2806 C C . SER A 1 366 ? 1.663 6.479 19.350 1.00 63.69 366 SER A C 1
ATOM 2808 O O . SER A 1 366 ? 1.585 6.859 20.517 1.00 63.69 366 SER A O 1
ATOM 2810 N N . HIS A 1 367 ? 0.628 6.106 18.609 1.00 67.38 367 HIS A N 1
ATOM 2811 C CA . HIS A 1 367 ? -0.755 6.192 19.046 1.00 67.38 367 HIS A CA 1
ATOM 2812 C C . HIS A 1 367 ? -1.505 4.927 18.627 1.00 67.38 367 HIS A C 1
ATOM 2814 O O . HIS A 1 367 ? -1.726 4.700 17.436 1.00 67.38 367 HIS A O 1
ATOM 2820 N N . TYR A 1 368 ? -1.894 4.087 19.585 1.00 64.94 368 TYR A N 1
ATOM 2821 C CA . TYR A 1 368 ? -2.754 2.933 19.315 1.00 64.94 368 TYR A CA 1
ATOM 2822 C C . TYR A 1 368 ? -4.206 3.402 19.222 1.00 64.94 368 TYR A C 1
ATOM 2824 O O . TYR A 1 368 ? -4.730 3.972 20.179 1.00 64.94 368 TYR A O 1
ATOM 2832 N N . ILE A 1 369 ? -4.846 3.190 18.071 1.00 63.38 369 ILE A N 1
ATOM 2833 C CA . ILE A 1 369 ? -6.209 3.646 17.793 1.00 63.38 369 ILE A CA 1
ATOM 2834 C C . ILE A 1 369 ? -7.133 2.442 17.657 1.00 63.38 369 ILE A C 1
ATOM 2836 O O . ILE A 1 369 ? -6.948 1.583 16.792 1.00 63.38 369 ILE A O 1
ATOM 2840 N N . GLU A 1 370 ? -8.160 2.419 18.493 1.00 59.38 370 GLU A N 1
ATOM 2841 C CA . GLU A 1 370 ? -9.204 1.400 18.516 1.00 59.38 370 GLU A CA 1
ATOM 2842 C C . GLU A 1 370 ? -10.577 2.080 18.497 1.00 59.38 370 GLU A C 1
ATOM 2844 O O . GLU A 1 370 ? -10.777 3.133 19.116 1.00 59.38 370 GLU A O 1
ATOM 2849 N N . LEU A 1 371 ? -11.538 1.490 17.783 1.00 56.16 371 LEU A N 1
ATOM 2850 C CA . LEU A 1 371 ? -12.939 1.782 18.057 1.00 56.16 371 LEU A CA 1
ATOM 2851 C C . LEU A 1 371 ? -13.380 0.946 19.259 1.00 56.16 371 LEU A C 1
ATOM 2853 O O . LEU A 1 371 ? -13.092 -0.242 19.345 1.00 56.16 371 LEU A O 1
ATOM 2857 N N . LEU A 1 372 ? -14.106 1.575 20.184 1.00 51.06 372 LEU A N 1
ATOM 2858 C CA . LEU A 1 372 ? -14.759 0.902 21.316 1.00 51.06 372 LEU A CA 1
ATOM 2859 C C . LEU A 1 372 ? -16.173 0.402 20.951 1.00 51.06 372 LEU A C 1
ATOM 2861 O O . LEU A 1 372 ? -17.004 0.161 21.825 1.00 51.06 372 LEU A O 1
ATOM 2865 N N . ALA A 1 373 ? -16.440 0.284 19.652 1.00 48.09 373 ALA A N 1
ATOM 2866 C CA . ALA A 1 373 ? -17.557 -0.425 19.050 1.00 48.09 373 ALA A CA 1
ATOM 2867 C C . ALA A 1 373 ? -16.968 -1.406 18.025 1.00 48.09 373 ALA A C 1
ATOM 2869 O O . ALA A 1 373 ? -15.958 -1.079 17.403 1.00 48.09 373 ALA A O 1
ATOM 2870 N N . ASP A 1 374 ? -17.595 -2.571 17.841 1.00 54.12 374 ASP A N 1
ATOM 2871 C CA . ASP A 1 374 ? -17.164 -3.618 16.900 1.00 54.12 374 ASP A CA 1
ATOM 2872 C C . ASP A 1 374 ? -17.419 -3.223 15.428 1.00 54.12 374 ASP A C 1
ATOM 2874 O O . ASP A 1 374 ? -18.193 -3.860 14.716 1.00 54.12 374 ASP A O 1
ATOM 2878 N N . GLU A 1 375 ? -16.796 -2.127 14.990 1.00 60.09 375 GLU A N 1
ATOM 2879 C CA . GLU A 1 375 ? -16.914 -1.540 13.655 1.00 60.09 375 GLU A CA 1
ATOM 2880 C C . GLU A 1 375 ? -15.553 -1.361 12.984 1.00 60.09 375 GLU A C 1
ATOM 2882 O O . GLU A 1 375 ? -14.559 -0.978 13.603 1.00 60.09 375 GLU A O 1
ATOM 2887 N N . ASN A 1 376 ? -15.514 -1.610 11.678 1.00 65.94 376 ASN A N 1
ATOM 2888 C CA . ASN A 1 376 ? -14.289 -1.538 10.888 1.00 65.94 376 ASN A CA 1
ATOM 2889 C C . ASN A 1 376 ? -13.891 -0.077 10.607 1.00 65.94 376 ASN A C 1
ATOM 2891 O O . ASN A 1 376 ? -14.702 0.722 10.129 1.00 65.94 376 ASN A O 1
ATOM 2895 N N . ILE A 1 377 ? -12.627 0.277 10.851 1.00 65.62 377 ILE A N 1
ATOM 2896 C CA . ILE A 1 377 ? -12.083 1.635 10.742 1.00 65.62 377 ILE A CA 1
ATOM 2897 C C . ILE A 1 377 ? -10.891 1.721 9.780 1.00 65.62 377 ILE A C 1
ATOM 2899 O O . ILE A 1 377 ? -9.847 1.088 9.957 1.00 65.62 377 ILE A O 1
ATOM 2903 N N . TRP A 1 378 ? -10.988 2.618 8.800 1.00 71.94 378 TRP A N 1
ATOM 2904 C CA . TRP A 1 378 ? -9.827 3.075 8.041 1.00 71.94 378 TRP A CA 1
ATOM 2905 C C . TRP A 1 378 ? -9.289 4.386 8.613 1.00 71.94 378 TRP A C 1
ATOM 2907 O O . TRP A 1 378 ? -10.034 5.353 8.775 1.00 71.94 378 TRP A O 1
ATOM 2917 N N . VAL A 1 379 ? -7.991 4.413 8.924 1.00 70.44 379 VAL A N 1
ATOM 2918 C CA . VAL A 1 379 ? -7.272 5.589 9.423 1.00 70.44 379 VAL A CA 1
ATOM 2919 C C . VAL A 1 379 ? -6.165 5.950 8.440 1.00 70.44 379 VAL A C 1
ATOM 2921 O O . VAL A 1 379 ? -5.204 5.203 8.304 1.00 70.44 379 VAL A O 1
ATOM 2924 N N . MET A 1 380 ? -6.270 7.115 7.804 1.00 75.94 380 MET A N 1
ATOM 2925 C CA . MET A 1 380 ? -5.217 7.724 6.985 1.00 75.94 380 MET A CA 1
ATOM 2926 C C . MET A 1 380 ? -4.577 8.872 7.776 1.00 75.94 380 MET A C 1
ATOM 2928 O O . MET A 1 380 ? -5.289 9.600 8.466 1.00 75.94 380 MET A O 1
ATOM 2932 N N . THR A 1 381 ? -3.259 9.088 7.701 1.00 76.00 381 THR A N 1
ATOM 2933 C CA . THR A 1 381 ? -2.612 10.190 8.449 1.00 76.00 381 THR A CA 1
ATOM 2934 C C . THR A 1 381 ? -1.561 10.928 7.634 1.00 76.00 381 THR A C 1
ATOM 2936 O O . THR A 1 381 ? -0.959 10.354 6.736 1.00 76.00 381 THR A O 1
ATOM 2939 N N . TYR A 1 382 ? -1.329 12.200 7.956 1.00 77.75 382 TYR A N 1
ATOM 2940 C CA . TYR A 1 382 ? -0.325 13.033 7.301 1.00 77.75 382 TYR A CA 1
ATOM 2941 C C . TYR A 1 382 ? 0.272 14.051 8.282 1.00 77.75 382 TYR A C 1
ATOM 2943 O O . TYR A 1 382 ? -0.414 14.548 9.181 1.00 77.75 382 TYR A O 1
ATOM 2951 N N . SER A 1 383 ? 1.552 14.390 8.113 1.00 76.25 383 SER A N 1
ATOM 2952 C CA . SER A 1 383 ? 2.229 15.384 8.955 1.00 76.25 383 SER A CA 1
ATOM 2953 C C . SER A 1 383 ? 2.366 16.731 8.261 1.00 76.25 383 SER A C 1
ATOM 2955 O O . SER A 1 383 ? 2.816 16.823 7.123 1.00 76.25 383 SER A O 1
ATOM 2957 N N . ILE A 1 384 ? 2.037 17.792 8.995 1.00 72.94 384 ILE A N 1
ATOM 2958 C CA . ILE A 1 384 ? 2.142 19.189 8.576 1.00 72.94 384 ILE A CA 1
ATOM 2959 C C . ILE A 1 384 ? 3.315 19.838 9.322 1.00 72.94 384 ILE A C 1
ATOM 2961 O O . ILE A 1 384 ? 3.399 19.746 10.550 1.00 72.94 384 ILE A O 1
ATOM 2965 N N . TYR A 1 385 ? 4.188 20.555 8.613 1.00 71.31 385 TYR A N 1
ATOM 2966 C CA . TYR A 1 385 ? 5.224 21.381 9.240 1.00 71.31 385 TYR A CA 1
ATOM 2967 C C . TYR A 1 385 ? 4.769 22.843 9.389 1.00 71.31 385 TYR A C 1
ATOM 2969 O O . TYR A 1 385 ? 4.057 23.363 8.532 1.00 71.31 385 TYR A O 1
ATOM 2977 N N . GLY A 1 386 ? 5.152 23.500 10.493 1.00 54.06 386 GLY A N 1
ATOM 2978 C CA . GLY A 1 386 ? 4.507 24.731 10.971 1.00 54.06 386 GLY A CA 1
ATOM 2979 C C . GLY A 1 386 ? 5.223 26.068 10.734 1.00 54.06 386 GLY A C 1
ATOM 2980 O O . GLY A 1 386 ? 4.626 27.105 11.018 1.00 54.06 386 GLY A O 1
ATOM 2981 N N . ASN A 1 387 ? 6.483 26.102 10.274 1.00 52.34 387 ASN A N 1
ATOM 2982 C CA . ASN A 1 387 ? 7.204 27.375 10.104 1.00 52.34 387 ASN A CA 1
ATOM 2983 C C . ASN A 1 387 ? 8.323 27.330 9.045 1.00 52.34 387 ASN A C 1
ATOM 2985 O O . ASN A 1 387 ? 9.465 26.973 9.339 1.00 52.34 387 ASN A O 1
ATOM 2989 N N . MET A 1 388 ? 8.015 27.785 7.827 1.00 47.28 388 MET A N 1
ATOM 2990 C CA . MET A 1 388 ? 8.917 27.768 6.660 1.00 47.28 388 MET A CA 1
ATOM 2991 C C . MET A 1 388 ? 10.239 28.562 6.800 1.00 47.28 388 MET A C 1
ATOM 2993 O O . MET A 1 388 ? 11.047 28.530 5.878 1.00 47.28 388 MET A O 1
ATOM 2997 N N . MET A 1 389 ? 10.494 29.279 7.904 1.00 40.81 389 MET A N 1
ATOM 2998 C CA . MET A 1 389 ? 11.737 30.058 8.071 1.00 40.81 389 MET A CA 1
ATOM 2999 C C . MET A 1 389 ? 12.984 29.227 8.435 1.00 40.81 389 MET A C 1
ATOM 3001 O O . MET A 1 389 ? 14.090 29.744 8.308 1.00 40.81 389 MET A O 1
ATOM 3005 N N . ASN A 1 390 ? 12.835 27.956 8.830 1.00 36.53 390 ASN A N 1
ATOM 3006 C CA . ASN A 1 390 ? 13.956 27.023 9.010 1.00 36.53 390 ASN A CA 1
ATOM 3007 C C . ASN A 1 390 ? 13.938 25.954 7.907 1.00 36.53 390 ASN A C 1
ATOM 3009 O O . ASN A 1 390 ? 13.026 25.132 7.854 1.00 36.53 390 ASN A O 1
ATOM 3013 N N . SER A 1 391 ? 14.971 25.921 7.062 1.00 35.25 391 SER A N 1
ATOM 3014 C CA . SER A 1 391 ? 15.102 24.998 5.920 1.00 35.25 391 SER A CA 1
ATOM 3015 C C . SER A 1 391 ? 15.583 23.588 6.310 1.00 35.25 391 SER A C 1
ATOM 3017 O O . SER A 1 391 ? 16.400 22.996 5.607 1.00 35.25 391 SER A O 1
ATOM 3019 N N . SER A 1 392 ? 15.163 23.084 7.472 1.00 35.19 392 SER A N 1
ATOM 3020 C CA . SER A 1 392 ? 15.697 21.862 8.098 1.00 35.19 392 SER A CA 1
ATOM 3021 C C . SER A 1 392 ? 14.632 20.926 8.678 1.00 35.19 392 SER A C 1
ATOM 3023 O O . SER A 1 392 ? 14.980 19.915 9.284 1.00 35.19 392 SER A O 1
ATOM 3025 N N . GLN A 1 393 ? 13.346 21.250 8.523 1.00 44.88 393 GLN A N 1
ATOM 3026 C CA . GLN A 1 393 ? 12.228 20.458 9.041 1.00 44.88 393 GLN A CA 1
ATOM 3027 C C . GLN A 1 393 ? 11.179 20.241 7.944 1.00 44.88 393 GLN A C 1
ATOM 3029 O O . GLN A 1 393 ? 10.987 21.082 7.066 1.00 44.88 393 GLN A O 1
ATOM 3034 N N . ILE A 1 394 ? 10.592 19.044 7.944 1.00 51.03 394 ILE A N 1
ATOM 3035 C CA . ILE A 1 394 ? 10.135 18.356 6.732 1.00 51.03 394 ILE A CA 1
ATOM 3036 C C . ILE A 1 394 ? 8.742 17.759 6.984 1.00 51.03 394 ILE A C 1
ATOM 3038 O O . ILE A 1 394 ? 8.481 17.271 8.076 1.00 51.03 394 ILE A O 1
ATOM 3042 N N . ALA A 1 395 ? 7.861 17.783 5.983 1.00 49.91 395 ALA A N 1
ATOM 3043 C CA . ALA A 1 395 ? 6.497 17.243 6.033 1.00 49.91 395 ALA A CA 1
ATOM 3044 C C . ALA A 1 395 ? 6.289 16.158 4.958 1.00 49.91 395 ALA A C 1
ATOM 3046 O O . ALA A 1 395 ? 7.036 16.139 3.977 1.00 49.91 395 ALA A O 1
ATOM 3047 N N . GLY A 1 396 ? 5.278 15.296 5.121 1.00 49.62 396 GLY A N 1
ATOM 3048 C CA . GLY A 1 396 ? 5.052 14.129 4.256 1.00 49.62 396 GLY A CA 1
ATOM 3049 C C . GLY A 1 396 ? 3.955 13.182 4.758 1.00 49.62 396 GLY A C 1
ATOM 3050 O O . GLY A 1 396 ? 3.232 13.511 5.707 1.00 49.62 396 GLY A O 1
ATOM 3051 N N . ASN A 1 397 ? 3.836 12.010 4.122 1.00 49.62 397 ASN A N 1
ATOM 3052 C CA . ASN A 1 397 ? 2.930 10.943 4.556 1.00 49.62 397 ASN A CA 1
ATOM 3053 C C . ASN A 1 397 ? 3.545 10.126 5.694 1.00 49.62 397 ASN A C 1
ATOM 3055 O O . ASN A 1 397 ? 4.729 9.781 5.656 1.00 49.62 397 ASN A O 1
ATOM 3059 N N . ASN A 1 398 ? 2.708 9.719 6.643 1.00 50.19 398 ASN A N 1
ATOM 3060 C CA . ASN A 1 398 ? 3.022 8.635 7.575 1.00 50.19 398 ASN A CA 1
ATOM 3061 C C . ASN A 1 398 ? 2.159 7.426 7.187 1.00 50.19 398 ASN A C 1
ATOM 3063 O O . ASN A 1 398 ? 1.416 6.927 8.021 1.00 50.19 398 ASN A O 1
ATOM 3067 N N . SER A 1 399 ? 2.175 7.059 5.900 1.00 49.91 399 SER A N 1
ATOM 3068 C CA . SER A 1 399 ? 1.252 6.156 5.192 1.00 49.91 399 SER A CA 1
ATOM 3069 C C . SER A 1 399 ? 0.596 5.125 6.103 1.00 49.91 399 SER A C 1
ATOM 3071 O O . SER A 1 399 ? 1.260 4.222 6.607 1.00 49.91 399 SER A O 1
ATOM 3073 N N . LEU A 1 400 ? -0.703 5.311 6.351 1.00 38.81 400 LEU A N 1
ATOM 3074 C CA . LEU A 1 400 ? -1.443 4.628 7.410 1.00 38.81 400 LEU A CA 1
ATOM 3075 C C . LEU A 1 400 ? -2.709 3.978 6.859 1.00 38.81 400 LEU A C 1
ATOM 3077 O O . LEU A 1 400 ? -3.451 4.611 6.107 1.00 38.81 400 LEU A O 1
ATOM 3081 N N . SER A 1 401 ? -2.795 2.660 7.088 1.00 33.41 401 SER A N 1
ATOM 3082 C CA . SER A 1 401 ? -3.581 1.656 6.351 1.00 33.41 401 SER A CA 1
ATOM 3083 C C . SER A 1 401 ? -3.110 0.242 6.751 1.00 33.41 401 SER A C 1
ATOM 3085 O O . SER A 1 401 ? -2.487 -0.466 5.957 1.00 33.41 401 SER A O 1
ATOM 3087 N N . PHE A 1 402 ? -3.345 -0.185 7.995 1.00 31.36 402 PHE A N 1
ATOM 3088 C CA . PHE A 1 402 ? -2.994 -1.554 8.397 1.00 31.36 402 PHE A CA 1
ATOM 3089 C C . PHE A 1 402 ? -3.915 -2.568 7.698 1.00 31.36 402 PHE A C 1
ATOM 3091 O O . PHE A 1 402 ? -5.100 -2.645 8.014 1.00 31.36 402 PHE A O 1
ATOM 3098 N N . PHE A 1 403 ? -3.376 -3.385 6.788 1.00 30.03 403 PHE A N 1
ATOM 3099 C CA . PHE A 1 403 ? -4.037 -4.641 6.430 1.00 30.03 403 PHE A CA 1
ATOM 3100 C C . PHE A 1 403 ? -4.031 -5.529 7.671 1.00 30.03 403 PHE A C 1
ATOM 3102 O O . PHE A 1 403 ? -2.972 -5.962 8.128 1.00 30.03 403 PHE A O 1
ATOM 3109 N N . GLY A 1 404 ? -5.217 -5.779 8.221 1.00 25.33 404 GLY A N 1
ATOM 3110 C CA . GLY A 1 404 ? -5.396 -6.644 9.375 1.00 25.33 404 GLY A CA 1
ATOM 3111 C C . GLY A 1 404 ? -5.124 -8.101 9.027 1.00 25.33 404 GLY A C 1
ATOM 3112 O O . GLY A 1 404 ? -6.071 -8.862 8.863 1.00 25.33 404 GLY A O 1
ATOM 3113 N N . ILE A 1 405 ? -3.850 -8.508 8.980 1.00 25.50 405 ILE A N 1
ATOM 3114 C CA . ILE A 1 405 ? -3.454 -9.925 8.950 1.00 25.50 405 ILE A CA 1
ATOM 3115 C C . ILE A 1 405 ? -3.637 -10.520 10.348 1.00 25.50 405 ILE A C 1
ATOM 3117 O O . ILE A 1 405 ? -2.712 -10.840 11.091 1.00 25.50 405 ILE A O 1
ATOM 3121 N N . HIS A 1 406 ? -4.905 -10.656 10.702 1.00 26.95 406 HIS A N 1
ATOM 3122 C CA . HIS A 1 406 ? -5.473 -11.963 10.962 1.00 26.95 406 HIS A CA 1
ATOM 3123 C C . HIS A 1 406 ? -4.696 -13.091 10.260 1.00 26.95 406 HIS A C 1
ATOM 3125 O O . HIS A 1 406 ? -4.868 -13.346 9.071 1.00 26.95 406 HIS A O 1
ATOM 3131 N N . SER A 1 407 ? -3.803 -13.732 11.013 1.00 24.69 407 SER A N 1
ATOM 3132 C CA . SER A 1 407 ? -3.012 -14.874 10.562 1.00 24.69 407 SER A CA 1
ATOM 3133 C C . SER A 1 407 ? -3.909 -16.104 10.461 1.00 24.69 407 SER A C 1
ATOM 3135 O O . SER A 1 407 ? -4.364 -16.610 11.487 1.00 24.69 407 SER A O 1
ATOM 3137 N N . ASP A 1 408 ? -4.218 -16.552 9.246 1.00 25.52 408 ASP A N 1
ATOM 3138 C CA . ASP A 1 408 ? -4.983 -17.783 9.011 1.00 25.52 408 ASP A CA 1
ATOM 3139 C C . ASP A 1 408 ? -4.033 -18.989 8.962 1.00 25.52 408 ASP A C 1
ATOM 3141 O O . ASP A 1 408 ? -2.877 -18.873 8.537 1.00 25.52 408 ASP A O 1
ATOM 3145 N N . CYS A 1 409 ? -4.458 -20.142 9.472 1.00 25.11 409 CYS A N 1
ATOM 3146 C CA . CYS A 1 409 ? -3.490 -21.161 9.871 1.00 25.11 409 CYS A CA 1
ATOM 3147 C C . CYS A 1 409 ? -2.980 -22.055 8.739 1.00 25.11 409 CYS A C 1
ATOM 3149 O O . CYS A 1 409 ? -3.724 -22.670 7.981 1.00 25.11 409 CYS A O 1
ATOM 3151 N N . SER A 1 410 ? -1.669 -22.290 8.772 1.00 25.48 410 SER A N 1
ATOM 3152 C CA . SER A 1 410 ? -1.080 -23.559 8.347 1.00 25.48 410 SER A CA 1
ATOM 3153 C C . SER A 1 410 ? -0.617 -24.324 9.588 1.00 25.48 410 SER A C 1
ATOM 3155 O O . SER A 1 410 ? 0.138 -23.792 10.401 1.00 25.48 410 SER A O 1
ATOM 3157 N N . CYS A 1 411 ? -1.075 -25.567 9.753 1.00 25.89 411 CYS A N 1
ATOM 3158 C CA . CYS A 1 411 ? -0.843 -26.352 10.967 1.00 25.89 411 CYS A CA 1
ATOM 3159 C C . CYS A 1 411 ? 0.654 -26.666 11.181 1.00 25.89 411 CYS A C 1
ATOM 3161 O O . CYS A 1 411 ? 1.200 -27.572 10.547 1.00 25.89 411 CYS A O 1
ATOM 3163 N N . GLY A 1 412 ? 1.298 -25.967 12.123 1.00 26.27 412 GLY A N 1
ATOM 3164 C CA . GLY A 1 412 ? 2.601 -26.342 12.686 1.00 26.27 412 GLY A CA 1
ATOM 3165 C C . GLY A 1 412 ? 3.645 -25.221 12.746 1.00 26.27 412 GLY A C 1
ATOM 3166 O O . GLY A 1 412 ? 4.268 -24.910 11.738 1.00 26.27 412 GLY A O 1
ATOM 3167 N N . LEU A 1 413 ? 3.902 -24.720 13.965 1.00 28.27 413 LEU A N 1
ATOM 3168 C CA . LEU A 1 413 ? 5.106 -23.977 14.392 1.00 28.27 413 LEU A CA 1
ATOM 3169 C C . LEU A 1 413 ? 5.664 -22.966 13.368 1.00 28.27 413 LEU A C 1
ATOM 3171 O O . LEU A 1 413 ? 6.713 -23.194 12.763 1.00 28.27 413 LEU A O 1
ATOM 3175 N N . ILE A 1 414 ? 4.992 -21.821 13.221 1.00 28.72 414 ILE A N 1
ATOM 3176 C CA . ILE A 1 414 ? 5.396 -20.750 12.300 1.00 28.72 414 ILE A CA 1
ATOM 3177 C C . ILE A 1 414 ? 5.888 -19.533 13.090 1.00 28.72 414 ILE A C 1
ATOM 3179 O O . ILE A 1 414 ? 5.191 -19.032 13.966 1.00 28.72 414 ILE A O 1
ATOM 3183 N N . SER A 1 415 ? 7.082 -19.045 12.750 1.00 27.06 415 SER A N 1
ATOM 3184 C CA . SER A 1 415 ? 7.580 -17.724 13.146 1.00 27.06 415 SER A CA 1
ATOM 3185 C C . SER A 1 415 ? 7.125 -16.672 12.132 1.00 27.06 415 SER A C 1
ATOM 3187 O O . SER A 1 415 ? 7.309 -16.870 10.925 1.00 27.06 415 SER A O 1
ATOM 3189 N N . THR A 1 416 ? 6.590 -15.545 12.591 1.00 28.80 416 THR A N 1
ATOM 3190 C CA . THR A 1 416 ? 6.098 -14.445 11.749 1.00 28.80 416 THR A CA 1
ATOM 3191 C C . THR A 1 416 ? 7.247 -13.678 11.084 1.00 28.80 416 THR A C 1
ATOM 3193 O O . THR A 1 416 ? 7.761 -12.668 11.566 1.00 28.80 416 THR A O 1
ATOM 3196 N N . ASN A 1 417 ? 7.669 -14.178 9.921 1.00 24.95 417 ASN A N 1
ATOM 3197 C CA . ASN A 1 417 ? 8.660 -13.524 9.073 1.00 24.95 417 ASN A CA 1
ATOM 3198 C C . ASN A 1 417 ? 8.006 -12.390 8.272 1.00 24.95 417 ASN A C 1
ATOM 3200 O O . ASN A 1 417 ? 7.090 -12.624 7.482 1.00 24.95 417 ASN A O 1
ATOM 3204 N N . TYR A 1 418 ? 8.514 -11.169 8.431 1.00 28.88 418 TYR A N 1
ATOM 3205 C CA . TYR A 1 418 ? 8.078 -10.000 7.670 1.00 28.88 418 TYR A CA 1
ATOM 3206 C C . TYR A 1 418 ? 8.954 -9.847 6.426 1.00 28.88 418 TYR A C 1
ATOM 3208 O O . TYR A 1 418 ? 10.161 -10.091 6.472 1.00 28.88 418 TYR A O 1
ATOM 3216 N N . ILE A 1 419 ? 8.370 -9.438 5.294 1.00 23.44 419 ILE A N 1
ATOM 3217 C CA . ILE A 1 419 ? 9.126 -9.169 4.066 1.00 23.44 419 ILE A CA 1
ATOM 3218 C C . ILE A 1 419 ? 9.153 -7.662 3.722 1.00 23.44 419 ILE A C 1
ATOM 3220 O O . ILE A 1 419 ? 8.842 -7.203 2.629 1.00 23.44 419 ILE A O 1
ATOM 3224 N N . THR A 1 420 ? 9.787 -6.912 4.627 1.00 28.14 420 THR A N 1
ATOM 3225 C CA . THR A 1 420 ? 11.019 -6.213 4.227 1.00 28.14 420 THR A CA 1
ATOM 3226 C C . THR A 1 420 ? 12.173 -7.064 4.752 1.00 28.14 420 THR A C 1
ATOM 3228 O O . THR A 1 420 ? 12.057 -7.679 5.808 1.00 28.14 420 THR A O 1
ATOM 3231 N N . MET A 1 421 ? 13.280 -7.292 4.063 1.00 39.50 421 MET A N 1
ATOM 3232 C CA . MET A 1 421 ? 13.890 -6.586 2.944 1.00 39.50 421 MET A CA 1
ATOM 3233 C C . MET A 1 421 ? 13.103 -6.563 1.651 1.00 39.50 421 MET A C 1
ATOM 3235 O O . MET A 1 421 ? 13.373 -5.773 0.750 1.00 39.50 421 MET A O 1
ATOM 3239 N N . SER A 1 422 ? 12.232 -7.540 1.478 1.00 28.75 422 SER A N 1
ATOM 3240 C CA . SER A 1 422 ? 12.531 -8.457 0.381 1.00 28.75 422 SER A CA 1
ATOM 3241 C C . SER A 1 422 ? 12.937 -9.865 0.859 1.00 28.75 422 SER A C 1
ATOM 3243 O O . SER A 1 422 ? 13.888 -10.406 0.321 1.00 28.75 422 SER A O 1
ATOM 3245 N N . SER A 1 423 ? 12.463 -10.318 2.028 1.00 33.41 423 SER A N 1
ATOM 3246 C CA . SER A 1 423 ? 13.185 -11.139 3.040 1.00 33.41 423 SER A CA 1
ATOM 3247 C C . SER A 1 423 ? 13.152 -12.688 2.901 1.00 33.41 423 SER A C 1
ATOM 3249 O O . SER A 1 423 ? 13.099 -13.205 1.791 1.00 33.41 423 SER A O 1
ATOM 3251 N N . VAL A 1 424 ? 13.343 -13.436 4.002 1.00 29.77 424 VAL A N 1
ATOM 3252 C CA . VAL A 1 424 ? 14.300 -14.560 4.178 1.00 29.77 424 VAL A CA 1
ATOM 3253 C C . VAL A 1 424 ? 13.648 -15.952 4.479 1.00 29.77 424 VAL A C 1
ATOM 3255 O O . VAL A 1 424 ? 12.430 -16.087 4.427 1.00 29.77 424 VAL A O 1
ATOM 3258 N N . PHE A 1 425 ? 14.464 -17.025 4.581 1.00 33.12 425 PHE A N 1
ATOM 3259 C CA . PHE A 1 425 ? 14.205 -18.501 4.643 1.00 33.12 425 PHE A CA 1
ATOM 3260 C C . PHE A 1 425 ? 13.011 -19.019 5.507 1.00 33.12 425 PHE A C 1
ATOM 3262 O O . PHE A 1 425 ? 12.677 -18.356 6.478 1.00 33.12 425 PHE A O 1
ATOM 3269 N N . THR A 1 426 ? 12.426 -20.244 5.410 1.00 24.17 426 THR A N 1
ATOM 3270 C CA . THR A 1 426 ? 12.134 -21.348 4.411 1.00 24.17 426 THR A CA 1
ATOM 3271 C C . THR A 1 426 ? 11.548 -22.570 5.199 1.00 24.17 426 THR A C 1
ATOM 3273 O O . THR A 1 426 ? 11.826 -22.631 6.389 1.00 24.17 426 THR A O 1
ATOM 3276 N N . THR A 1 427 ? 10.918 -23.677 4.734 1.00 23.23 427 THR A N 1
ATOM 3277 C CA . THR A 1 427 ? 10.096 -24.167 3.575 1.00 23.23 427 THR A CA 1
ATOM 3278 C C . THR A 1 427 ? 9.693 -25.647 3.860 1.00 23.23 427 THR A C 1
ATOM 3280 O O . THR A 1 427 ? 10.535 -26.381 4.373 1.00 23.23 427 THR A O 1
ATOM 3283 N N . SER A 1 428 ? 8.516 -26.156 3.443 1.00 22.23 428 SER A N 1
ATOM 3284 C CA . SER A 1 428 ? 8.181 -27.614 3.422 1.00 22.23 428 SER A CA 1
ATOM 3285 C C . SER A 1 428 ? 7.102 -27.965 2.361 1.00 22.23 428 SER A C 1
ATOM 3287 O O . SER A 1 428 ? 6.616 -27.061 1.685 1.00 22.23 428 SER A O 1
ATOM 3289 N N . LYS A 1 429 ? 6.756 -29.252 2.145 1.00 24.09 429 LYS A N 1
ATOM 3290 C CA . LYS A 1 429 ? 5.869 -29.738 1.050 1.00 24.09 429 LYS A CA 1
ATOM 3291 C C . LYS A 1 429 ? 4.936 -30.902 1.429 1.00 24.09 429 LYS A C 1
ATOM 3293 O O . LYS A 1 429 ? 5.440 -31.923 1.877 1.00 24.09 429 LYS A O 1
ATOM 3298 N N . THR A 1 430 ? 3.676 -30.845 0.969 1.00 20.09 430 THR A N 1
ATOM 3299 C CA . THR A 1 430 ? 3.048 -31.894 0.113 1.00 20.09 430 THR A CA 1
ATOM 3300 C C . THR A 1 430 ? 1.844 -31.325 -0.669 1.00 20.09 430 THR A C 1
ATOM 3302 O O . THR A 1 430 ? 1.553 -30.139 -0.547 1.00 20.09 430 THR A O 1
ATOM 3305 N N . SER A 1 431 ? 1.197 -32.101 -1.555 1.00 28.98 431 SER A N 1
ATOM 3306 C CA . SER A 1 431 ? 0.139 -31.612 -2.471 1.00 28.98 431 SER A CA 1
ATOM 3307 C C . SER A 1 431 ? -0.827 -32.723 -2.909 1.00 28.98 431 SER A C 1
ATOM 3309 O O . SER A 1 431 ? -0.389 -33.864 -3.016 1.00 28.98 431 SER A O 1
ATOM 3311 N N . ILE A 1 432 ? -2.083 -32.381 -3.246 1.00 23.00 432 ILE A N 1
ATOM 3312 C CA . ILE A 1 432 ? -3.035 -33.136 -4.105 1.00 23.00 432 ILE A CA 1
ATOM 3313 C C . ILE A 1 432 ? -4.200 -32.195 -4.513 1.00 23.00 432 ILE A C 1
ATOM 3315 O O . ILE A 1 432 ? -4.312 -31.102 -3.962 1.00 23.00 432 ILE A O 1
ATOM 3319 N N . SER A 1 433 ? -5.008 -32.538 -5.531 1.00 24.33 433 SER A N 1
ATOM 3320 C CA . SER A 1 433 ? -5.889 -31.575 -6.229 1.00 24.33 433 SER A CA 1
ATOM 3321 C C . SER A 1 433 ? -7.235 -32.117 -6.746 1.00 24.33 433 SER A C 1
ATOM 3323 O O . SER A 1 433 ? -7.267 -33.241 -7.237 1.00 24.33 433 SER A O 1
ATOM 3325 N N . LYS A 1 434 ? -8.234 -31.215 -6.846 1.00 24.53 434 LYS A N 1
ATOM 3326 C CA . LYS A 1 434 ? -9.428 -31.218 -7.740 1.00 24.53 434 LYS A CA 1
ATOM 3327 C C . LYS A 1 434 ? -10.476 -32.346 -7.621 1.00 24.53 434 LYS A C 1
ATOM 3329 O O . LYS A 1 434 ? -10.193 -33.483 -7.977 1.00 24.53 434 LYS A O 1
ATOM 3334 N N . LEU A 1 435 ? -11.751 -31.954 -7.456 1.00 22.80 435 LEU A N 1
ATOM 3335 C CA . LEU A 1 435 ? -12.762 -31.961 -8.544 1.00 22.80 435 LEU A CA 1
ATOM 3336 C C . LEU A 1 435 ? -14.064 -31.219 -8.146 1.00 22.80 435 LEU A C 1
ATOM 3338 O O . LEU A 1 435 ? -14.200 -30.788 -7.008 1.00 22.80 435 LEU A O 1
ATOM 3342 N N . ILE A 1 436 ? -14.979 -31.013 -9.106 1.00 26.86 436 ILE A N 1
ATOM 3343 C CA . ILE A 1 436 ? -16.204 -30.184 -9.007 1.00 26.86 436 ILE A CA 1
ATOM 3344 C C . ILE A 1 436 ? -17.402 -30.961 -9.584 1.00 26.86 436 ILE A C 1
ATOM 3346 O O . ILE A 1 436 ? -17.239 -31.571 -10.641 1.00 26.86 436 ILE A O 1
ATOM 3350 N N . SER A 1 437 ? -18.599 -30.890 -8.973 1.00 25.38 437 SER A N 1
ATOM 3351 C CA . SER A 1 437 ? -19.883 -30.638 -9.686 1.00 25.38 437 SER A CA 1
ATOM 3352 C C . SER A 1 437 ? -21.151 -30.667 -8.805 1.00 25.38 437 SER A C 1
ATOM 3354 O O . SER A 1 437 ? -21.338 -31.564 -7.997 1.00 25.38 437 SER A O 1
ATOM 3356 N N . ASN A 1 438 ? -22.030 -29.695 -9.090 1.00 24.19 438 ASN A N 1
ATOM 3357 C CA . ASN A 1 438 ? -23.504 -29.680 -9.036 1.00 24.19 438 ASN A CA 1
ATOM 3358 C C . ASN A 1 438 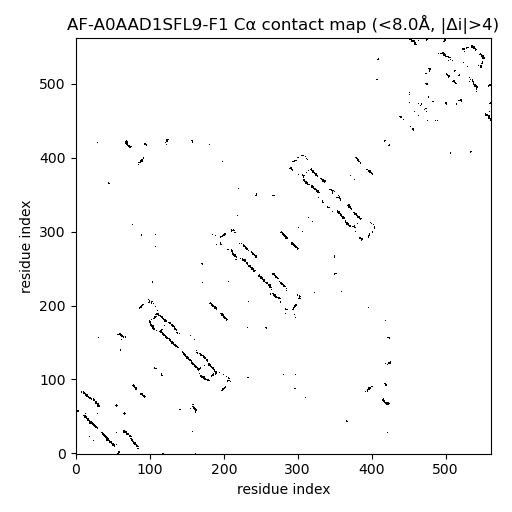? -24.260 -30.073 -7.746 1.00 24.19 438 ASN A C 1
ATOM 3360 O O . ASN A 1 438 ? -24.191 -31.199 -7.268 1.00 24.19 438 ASN A O 1
ATOM 3364 N N . VAL A 1 439 ? -25.149 -29.171 -7.306 1.00 26.91 439 VAL A N 1
ATOM 3365 C CA . VAL A 1 439 ? -26.160 -29.396 -6.257 1.00 26.91 439 VAL A CA 1
ATOM 3366 C C . VAL A 1 439 ? -27.528 -28.865 -6.705 1.00 26.91 439 VAL A C 1
ATOM 3368 O O . VAL A 1 439 ? -27.613 -27.891 -7.450 1.00 26.91 439 VAL A O 1
ATOM 3371 N N . THR A 1 440 ? -28.597 -29.510 -6.237 1.00 27.72 440 THR A N 1
ATOM 3372 C CA . THR A 1 440 ? -30.000 -29.080 -6.368 1.00 27.72 440 THR A CA 1
ATOM 3373 C C . THR A 1 440 ? -30.594 -28.837 -4.982 1.00 27.72 440 THR A C 1
ATOM 3375 O O . THR A 1 440 ? -30.447 -29.695 -4.111 1.00 27.72 440 THR A O 1
ATOM 3378 N N . SER A 1 441 ? -31.289 -27.718 -4.772 1.00 29.69 441 SER A N 1
ATOM 3379 C CA . SER A 1 441 ? -32.004 -27.433 -3.521 1.00 29.69 441 SER A CA 1
ATOM 3380 C C . SER A 1 441 ? -33.423 -28.019 -3.510 1.00 29.69 441 SER A C 1
ATOM 3382 O O . SER A 1 441 ? -34.036 -28.243 -4.554 1.00 29.69 441 SER A O 1
ATOM 3384 N N . THR A 1 442 ? -33.957 -28.250 -2.309 1.00 28.91 442 THR A N 1
ATOM 3385 C CA . THR A 1 442 ? -35.355 -28.643 -2.068 1.00 28.91 442 THR A CA 1
ATOM 3386 C C . THR A 1 442 ? -35.864 -27.948 -0.810 1.00 28.91 442 THR A C 1
ATOM 3388 O O . THR A 1 442 ? -35.299 -28.151 0.263 1.00 28.91 442 THR A O 1
ATOM 3391 N N . THR A 1 443 ? -36.927 -27.155 -0.927 1.00 30.62 443 THR A N 1
ATOM 3392 C CA . THR A 1 443 ? -37.569 -26.454 0.196 1.00 30.62 443 THR A CA 1
ATOM 3393 C C . THR A 1 443 ? -38.781 -27.224 0.731 1.00 30.62 443 THR A C 1
ATOM 3395 O O . THR A 1 443 ? -39.403 -28.012 0.016 1.00 30.62 443 THR A O 1
ATOM 3398 N N . VAL A 1 444 ? -39.128 -26.991 2.001 1.00 29.67 444 VAL A N 1
ATOM 3399 C CA . VAL A 1 444 ? -40.336 -27.519 2.661 1.00 29.67 444 VAL A CA 1
ATOM 3400 C C . VAL A 1 444 ? -41.007 -26.356 3.409 1.00 29.67 444 VAL A C 1
ATOM 3402 O O . VAL A 1 444 ? -40.316 -25.701 4.184 1.00 29.67 444 VAL A O 1
ATOM 3405 N N . PRO A 1 445 ? -42.303 -26.059 3.187 1.00 31.42 445 PRO A N 1
ATOM 3406 C CA . PRO A 1 445 ? -42.932 -24.845 3.715 1.00 31.42 445 PRO A CA 1
ATOM 3407 C C . PRO A 1 445 ? -43.637 -25.044 5.069 1.00 31.42 445 PRO A C 1
ATOM 3409 O O . PRO A 1 445 ? -44.247 -26.087 5.317 1.00 31.42 445 PRO A O 1
ATOM 3412 N N . GLY A 1 446 ? -43.631 -23.998 5.902 1.00 29.42 446 GLY A N 1
ATOM 3413 C CA . GLY A 1 446 ? -44.414 -23.907 7.139 1.00 29.42 446 GLY A CA 1
ATOM 3414 C C . GLY A 1 446 ? -44.048 -22.673 7.972 1.00 29.42 446 GLY A C 1
ATOM 3415 O O . GLY A 1 446 ? -43.069 -22.708 8.710 1.00 29.42 446 GLY A O 1
ATOM 3416 N N . ASP A 1 447 ? -44.833 -21.597 7.860 1.00 43.94 447 ASP A N 1
ATOM 3417 C CA . ASP A 1 447 ? -44.527 -20.281 8.445 1.00 43.94 447 ASP A CA 1
ATOM 3418 C C . ASP A 1 447 ? -44.383 -20.277 9.979 1.00 43.94 447 ASP A C 1
ATOM 3420 O O . ASP A 1 447 ? -45.381 -20.280 10.703 1.00 43.94 447 ASP A O 1
ATOM 3424 N N . GLN A 1 448 ? -43.144 -20.144 10.466 1.00 42.97 448 GLN A N 1
ATOM 3425 C CA . GLN A 1 448 ? -42.761 -19.021 11.348 1.00 42.97 448 GLN A CA 1
ATOM 3426 C C . GLN A 1 448 ? -41.235 -18.792 11.449 1.00 42.97 448 GLN A C 1
ATOM 3428 O O . GLN A 1 448 ? -40.776 -18.087 12.346 1.00 42.97 448 GLN A O 1
ATOM 3433 N N . ASP A 1 449 ? -40.445 -19.440 10.593 1.00 53.03 449 ASP A N 1
ATOM 3434 C CA . ASP A 1 449 ? -39.045 -19.769 10.859 1.00 53.03 449 ASP A CA 1
ATOM 3435 C C . ASP A 1 449 ? -38.307 -19.945 9.503 1.00 53.03 449 ASP A C 1
ATOM 3437 O O . ASP A 1 449 ? -38.206 -21.062 8.995 1.00 53.03 449 ASP A O 1
ATOM 3441 N N . ASP A 1 450 ? -37.844 -18.851 8.880 1.00 73.00 450 ASP A N 1
ATOM 3442 C CA . ASP A 1 450 ? -37.395 -18.802 7.464 1.00 73.00 450 ASP A CA 1
ATOM 3443 C C . ASP A 1 450 ? -35.948 -19.310 7.244 1.00 73.00 450 ASP A C 1
ATOM 3445 O O . ASP A 1 450 ? -35.108 -18.686 6.604 1.00 73.00 450 ASP A O 1
ATOM 3449 N N . ILE A 1 451 ? -35.619 -20.461 7.838 1.00 87.75 451 ILE A N 1
ATOM 3450 C CA . ILE A 1 451 ? -34.269 -21.038 7.793 1.00 87.75 451 ILE A CA 1
ATOM 3451 C C . ILE A 1 451 ? -34.062 -21.844 6.505 1.00 87.75 451 ILE A C 1
ATOM 3453 O O . ILE A 1 451 ? -34.740 -22.844 6.246 1.00 87.75 451 ILE A O 1
ATOM 3457 N N . HIS A 1 452 ? -33.058 -21.455 5.720 1.00 89.62 452 HIS A N 1
ATOM 3458 C CA . HIS A 1 452 ? -32.782 -22.009 4.399 1.00 89.62 452 HIS A CA 1
ATOM 3459 C C . HIS A 1 452 ? -31.513 -22.869 4.377 1.00 89.62 452 HIS A C 1
ATOM 3461 O O . HIS A 1 452 ? -30.386 -22.381 4.446 1.00 89.62 452 HIS A O 1
ATOM 3467 N N . LEU A 1 453 ? -31.699 -24.179 4.213 1.00 91.75 453 LEU A N 1
ATOM 3468 C CA . LEU A 1 453 ? -30.608 -25.130 4.013 1.00 91.75 453 LEU A CA 1
ATOM 3469 C C . LEU A 1 453 ? -30.063 -25.068 2.577 1.00 91.75 453 LEU A C 1
ATOM 3471 O O . LEU A 1 453 ? -30.811 -25.268 1.616 1.00 91.75 453 LEU A O 1
ATOM 3475 N N . VAL A 1 454 ? -28.744 -24.925 2.429 1.00 91.81 454 VAL A N 1
ATOM 3476 C CA . VAL A 1 454 ? -28.052 -24.993 1.135 1.00 91.81 454 VAL A CA 1
ATOM 3477 C C . VAL A 1 454 ? -26.960 -26.063 1.179 1.00 91.81 454 VAL A C 1
ATOM 3479 O O . VAL A 1 454 ? -25.965 -25.943 1.883 1.00 91.81 454 VAL A O 1
ATOM 3482 N N . MET A 1 455 ? -27.124 -27.130 0.392 1.00 91.75 455 MET A N 1
ATOM 3483 C CA . MET A 1 455 ? -26.175 -28.257 0.359 1.00 91.75 455 MET A CA 1
ATOM 3484 C C . MET A 1 455 ? -24.986 -28.058 -0.598 1.00 91.75 455 MET A C 1
ATOM 3486 O O . MET A 1 455 ? -24.205 -28.986 -0.802 1.00 91.75 455 MET A O 1
ATOM 3490 N N . THR A 1 456 ? -24.850 -26.880 -1.211 1.00 86.44 456 THR A N 1
ATOM 3491 C CA . THR A 1 456 ? -23.742 -26.549 -2.119 1.00 86.44 456 THR A CA 1
ATOM 3492 C C . THR A 1 456 ? -22.432 -26.497 -1.326 1.00 86.44 456 THR A C 1
ATOM 3494 O O . THR A 1 456 ? -22.357 -25.698 -0.399 1.00 86.44 456 THR A O 1
ATOM 3497 N N . PRO A 1 457 ? -21.403 -27.305 -1.653 1.00 89.06 457 PRO A N 1
ATOM 3498 C CA . PRO A 1 457 ? -20.163 -27.347 -0.882 1.00 89.06 457 PRO A CA 1
ATOM 3499 C C . PRO A 1 457 ? -19.327 -26.083 -1.127 1.00 89.06 457 PRO A C 1
ATOM 3501 O O . PRO A 1 457 ? -18.607 -25.983 -2.122 1.00 89.06 457 PRO A O 1
ATOM 3504 N N . LEU A 1 458 ? -19.434 -25.122 -0.211 1.00 81.75 458 LEU A N 1
ATOM 3505 C CA . LEU A 1 458 ? -18.814 -23.796 -0.254 1.00 81.75 458 LEU A CA 1
ATOM 3506 C C . LEU A 1 458 ? -17.913 -23.584 0.976 1.00 81.75 458 LEU A C 1
ATOM 3508 O O . LEU A 1 458 ? -18.121 -24.215 2.014 1.00 81.75 458 LEU A O 1
ATOM 3512 N N . SER A 1 459 ? -16.888 -22.729 0.868 1.00 85.94 459 SER A N 1
ATOM 3513 C CA . SER A 1 459 ? -16.153 -22.284 2.068 1.00 85.94 459 SER A CA 1
ATOM 3514 C C . SER A 1 459 ? -17.058 -21.365 2.876 1.00 85.94 459 SER A C 1
ATOM 3516 O O . SER A 1 459 ? -18.049 -20.857 2.354 1.00 85.94 459 SER A O 1
ATOM 3518 N N . TRP A 1 460 ? -16.729 -21.119 4.139 1.00 88.56 460 TRP A N 1
ATOM 3519 C CA . TRP A 1 460 ? -17.549 -20.263 4.992 1.00 88.56 460 TRP A CA 1
ATOM 3520 C C . TRP A 1 460 ? -17.730 -18.854 4.394 1.00 88.56 460 TRP A C 1
ATOM 3522 O O . TRP A 1 460 ? -18.837 -18.323 4.391 1.00 88.56 460 TRP A O 1
ATOM 3532 N N . TRP A 1 461 ? -16.683 -18.293 3.773 1.00 77.50 461 TRP A N 1
ATOM 3533 C CA . TRP A 1 461 ? -16.768 -17.020 3.044 1.00 77.50 461 TRP A CA 1
ATOM 3534 C C . TRP A 1 461 ? -17.644 -17.095 1.784 1.00 77.50 461 TRP A C 1
ATOM 3536 O O . TRP A 1 461 ? -18.490 -16.222 1.595 1.00 77.50 461 TRP A O 1
ATOM 3546 N N . ASP A 1 462 ? -17.495 -18.130 0.947 1.00 78.88 462 ASP A N 1
ATOM 3547 C CA . ASP A 1 462 ? -18.359 -18.351 -0.227 1.00 78.88 462 ASP A CA 1
ATOM 3548 C C . ASP A 1 462 ? -19.839 -18.492 0.201 1.00 78.88 462 ASP A C 1
ATOM 3550 O O . ASP A 1 462 ? -20.742 -17.961 -0.446 1.00 78.88 462 ASP A O 1
ATOM 3554 N N . ALA A 1 463 ? -20.087 -19.200 1.309 1.00 78.44 463 ALA A N 1
ATOM 3555 C CA . ALA A 1 463 ? -21.405 -19.434 1.892 1.00 78.44 463 ALA A CA 1
ATOM 3556 C C . ALA A 1 463 ? -22.024 -18.148 2.463 1.00 78.44 463 ALA A C 1
ATOM 3558 O O . ALA A 1 463 ? -23.190 -17.870 2.195 1.00 78.44 463 ALA A O 1
ATOM 3559 N N . LEU A 1 464 ? -21.240 -17.326 3.171 1.00 81.31 464 LEU A N 1
ATOM 3560 C CA . LEU A 1 464 ? -21.657 -16.010 3.661 1.00 81.31 464 LEU A CA 1
ATOM 3561 C C . LEU A 1 464 ? -22.100 -15.095 2.512 1.00 81.31 464 LEU A C 1
ATOM 3563 O O . LEU A 1 464 ? -23.176 -14.500 2.570 1.00 81.31 464 LEU A O 1
ATOM 3567 N N . HIS A 1 465 ? -21.307 -15.031 1.439 1.00 74.50 465 HIS A N 1
ATOM 3568 C CA . HIS A 1 465 ? -21.656 -14.264 0.243 1.00 74.50 465 HIS A CA 1
ATOM 3569 C C . HIS A 1 465 ? -22.885 -14.839 -0.471 1.00 74.50 465 HIS A C 1
ATOM 3571 O O . HIS A 1 465 ? -23.737 -14.074 -0.920 1.00 74.50 465 HIS A O 1
ATOM 3577 N N . TYR A 1 466 ? -23.030 -16.168 -0.535 1.00 86.19 466 TYR A N 1
ATOM 3578 C CA . TYR A 1 466 ? -24.235 -16.798 -1.077 1.00 86.19 466 TYR A CA 1
ATOM 3579 C C . TYR A 1 466 ? -25.479 -16.417 -0.264 1.00 86.19 466 TYR A C 1
ATOM 3581 O O . TYR A 1 466 ? -26.482 -16.021 -0.860 1.00 86.19 466 TYR A O 1
ATOM 3589 N N . CYS A 1 467 ? -25.431 -16.512 1.070 1.00 77.94 467 CYS A N 1
ATOM 3590 C CA . CYS A 1 467 ? -26.562 -16.148 1.920 1.00 77.94 467 CYS A CA 1
ATOM 3591 C C . CYS A 1 467 ? -26.930 -14.672 1.742 1.00 77.94 467 CYS A C 1
ATOM 3593 O O . CYS A 1 467 ? -28.061 -14.388 1.372 1.00 77.94 467 CYS A O 1
ATOM 3595 N N . ARG A 1 468 ? -25.962 -13.751 1.849 1.00 82.94 468 ARG A N 1
ATOM 3596 C CA . ARG A 1 468 ? -26.173 -12.299 1.663 1.00 82.94 468 ARG A CA 1
ATOM 3597 C C . ARG A 1 468 ? -26.637 -11.883 0.260 1.00 82.94 468 ARG A C 1
ATOM 3599 O O . ARG A 1 468 ? -27.065 -10.747 0.071 1.00 82.94 468 ARG A O 1
ATOM 3606 N N . HIS A 1 469 ? -26.520 -12.762 -0.737 1.00 75.06 469 HIS A N 1
ATOM 3607 C CA . HIS A 1 469 ? -26.977 -12.507 -2.107 1.00 75.06 469 HIS A CA 1
ATOM 3608 C C . HIS A 1 469 ? -28.373 -13.076 -2.407 1.00 75.06 469 HIS A C 1
ATOM 3610 O O . HIS A 1 469 ? -29.077 -12.539 -3.260 1.00 75.06 469 HIS A O 1
ATOM 3616 N N . ASN A 1 470 ? -28.768 -14.171 -1.748 1.00 73.12 470 ASN A N 1
ATOM 3617 C CA . ASN A 1 470 ? -30.009 -14.902 -2.044 1.00 73.12 470 ASN A CA 1
ATOM 3618 C C . ASN A 1 470 ? -31.060 -14.808 -0.921 1.00 73.12 470 ASN A C 1
ATOM 3620 O O . ASN A 1 470 ? -32.237 -15.049 -1.179 1.00 73.12 470 ASN A O 1
ATOM 3624 N N . TYR A 1 471 ? -30.625 -14.473 0.294 1.00 86.94 471 TYR A N 1
ATOM 3625 C CA . TYR A 1 471 ? -31.380 -14.412 1.547 1.00 86.94 471 TYR A CA 1
ATOM 3626 C C . TYR A 1 471 ? -30.842 -13.228 2.395 1.00 86.94 471 TYR A C 1
ATOM 3628 O O . TYR A 1 471 ? -30.427 -12.219 1.821 1.00 86.94 471 TYR A O 1
ATOM 3636 N N . SER A 1 472 ? -30.837 -13.326 3.729 1.00 79.25 472 SER A N 1
ATOM 3637 C CA . SER A 1 472 ? -30.333 -12.308 4.662 1.00 79.25 472 SER A CA 1
ATOM 3638 C C . SER A 1 472 ? -28.840 -12.497 4.987 1.00 79.25 472 SER A C 1
ATOM 3640 O O . SER A 1 472 ? -28.014 -11.667 4.607 1.00 79.25 472 SER A O 1
ATOM 3642 N N . ASP A 1 473 ? -28.476 -13.581 5.683 1.00 88.00 473 ASP A N 1
ATOM 3643 C CA . ASP A 1 473 ? -27.111 -13.860 6.175 1.00 88.00 473 ASP A CA 1
ATOM 3644 C C . ASP A 1 473 ? -26.934 -15.366 6.498 1.00 88.00 473 ASP A C 1
ATOM 3646 O O . ASP A 1 473 ? -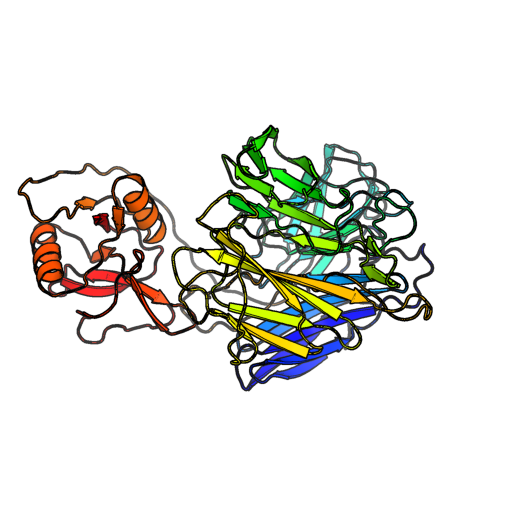27.867 -16.159 6.346 1.00 88.00 473 ASP A O 1
ATOM 3650 N N . LEU A 1 474 ? -25.738 -15.795 6.920 1.00 92.31 474 LEU A N 1
ATOM 3651 C CA . LEU A 1 474 ? -25.558 -17.108 7.550 1.00 92.31 474 LEU A CA 1
ATOM 3652 C C . LEU A 1 474 ? -26.288 -17.138 8.900 1.00 92.31 474 LEU A C 1
ATOM 3654 O O . LEU A 1 474 ? -26.268 -16.169 9.651 1.00 92.31 474 LEU A O 1
ATOM 3658 N N . LEU A 1 475 ? -26.895 -18.279 9.233 1.00 95.19 475 LEU A N 1
ATOM 3659 C CA . LEU A 1 475 ? -27.755 -18.419 10.408 1.00 95.19 475 LEU A CA 1
ATOM 3660 C C . LEU A 1 475 ? -27.057 -18.027 11.719 1.00 95.19 475 LEU A C 1
ATOM 3662 O O . LEU A 1 475 ? -26.101 -18.693 12.133 1.00 95.19 475 LEU A O 1
ATOM 3666 N N . SER A 1 476 ? -27.624 -17.040 12.416 1.00 89.88 476 SER A N 1
ATOM 3667 C CA . SER A 1 476 ? -27.352 -16.781 13.827 1.00 89.88 476 SER A CA 1
ATOM 3668 C C . SER A 1 476 ? -28.257 -17.600 14.752 1.00 89.88 476 SER A C 1
ATOM 3670 O O . SER A 1 476 ? -29.393 -17.948 14.423 1.00 89.88 476 SER A O 1
ATOM 3672 N N . ILE A 1 477 ? -27.741 -17.972 15.928 1.00 92.38 477 ILE A N 1
ATOM 3673 C CA . ILE A 1 477 ? -28.449 -18.820 16.900 1.00 92.38 477 ILE A CA 1
ATOM 3674 C C . ILE A 1 477 ? -28.440 -18.137 18.280 1.00 92.38 477 ILE A C 1
ATOM 3676 O O . ILE A 1 477 ? -27.705 -18.547 19.179 1.00 92.38 477 ILE A O 1
ATOM 3680 N N . PRO A 1 478 ? -29.261 -17.088 18.487 1.00 83.50 478 PRO A N 1
ATOM 3681 C CA . PRO A 1 478 ? -29.263 -16.308 19.729 1.00 83.50 478 PRO A CA 1
ATOM 3682 C C . PRO A 1 478 ? -29.939 -17.016 20.919 1.00 83.50 478 PRO A C 1
ATOM 3684 O O . PRO A 1 478 ? -29.912 -16.498 22.034 1.00 83.50 478 PRO A O 1
ATOM 3687 N N . ASN A 1 479 ? -30.587 -18.172 20.716 1.00 85.12 479 ASN A N 1
ATOM 3688 C CA . ASN A 1 479 ? -31.283 -18.924 21.767 1.00 85.12 479 ASN A CA 1
ATOM 3689 C C . ASN A 1 479 ? -31.542 -20.400 21.384 1.00 85.12 479 ASN A C 1
ATOM 3691 O O . ASN A 1 479 ? -31.418 -20.802 20.224 1.00 85.12 479 ASN A O 1
ATOM 3695 N N . SER A 1 480 ? -31.990 -21.199 22.359 1.00 90.06 480 SER A N 1
ATOM 3696 C CA . SER A 1 480 ? -32.262 -22.631 22.181 1.00 90.06 480 SER A CA 1
ATOM 3697 C C . SER A 1 480 ? -33.434 -22.964 21.245 1.00 90.06 480 SER A C 1
ATOM 3699 O O . SER A 1 480 ? -33.395 -24.024 20.625 1.00 90.06 480 SER A O 1
ATOM 3701 N N . LYS A 1 481 ? -34.444 -22.090 21.065 1.00 89.94 481 LYS A N 1
ATOM 3702 C CA . LYS A 1 481 ? -35.521 -22.324 20.075 1.00 89.94 481 LYS A CA 1
ATOM 3703 C C . LYS A 1 481 ? -34.927 -22.351 18.664 1.00 89.94 481 LYS A C 1
ATOM 3705 O O . LYS A 1 481 ? -35.238 -23.254 17.889 1.00 89.94 481 LYS A O 1
ATOM 3710 N N . THR A 1 482 ? -34.041 -21.403 18.354 1.00 89.25 482 THR A N 1
ATOM 3711 C CA . THR A 1 482 ? -33.335 -21.353 17.065 1.00 89.25 482 THR A CA 1
ATOM 3712 C C . THR A 1 482 ? -32.421 -22.572 16.881 1.00 89.25 482 THR A C 1
ATOM 3714 O O . THR A 1 482 ? -32.393 -23.153 15.799 1.00 89.25 482 THR A O 1
ATOM 3717 N N . GLN A 1 483 ? -31.756 -23.041 17.944 1.00 93.50 483 GLN A N 1
ATOM 3718 C CA . GLN A 1 483 ? -30.937 -24.262 17.908 1.00 93.50 483 GLN A CA 1
ATOM 3719 C C . GLN A 1 483 ? -31.769 -25.531 17.638 1.00 93.50 483 GLN A C 1
ATOM 3721 O O . GLN A 1 483 ? -31.415 -26.338 16.778 1.00 93.50 483 GLN A O 1
ATOM 3726 N N . GLU A 1 484 ? -32.890 -25.717 18.342 1.00 91.00 484 GLU A N 1
ATOM 3727 C CA . GLU A 1 484 ? -33.801 -26.853 18.133 1.00 91.00 484 GLU A CA 1
ATOM 3728 C C . GLU A 1 484 ? -34.377 -26.883 16.713 1.00 91.00 484 GLU A C 1
ATOM 3730 O O . GLU A 1 484 ? -34.578 -27.954 16.135 1.00 91.00 484 GLU A O 1
ATOM 3735 N N . LEU A 1 485 ? -34.654 -25.707 16.153 1.00 89.00 485 LEU A N 1
ATOM 3736 C CA . LEU A 1 485 ? -35.135 -25.514 14.792 1.00 89.00 485 LEU A CA 1
ATOM 3737 C C . LEU A 1 485 ? -34.052 -25.848 13.753 1.00 89.00 485 LEU A C 1
ATOM 3739 O O . LEU A 1 485 ? -34.311 -26.657 12.862 1.00 89.00 485 LEU A O 1
ATOM 3743 N N . ALA A 1 486 ? -32.839 -25.305 13.900 1.00 91.00 486 ALA A N 1
ATOM 3744 C CA . ALA A 1 486 ? -31.699 -25.592 13.027 1.00 91.00 486 ALA A CA 1
ATOM 3745 C C . ALA A 1 486 ? -31.384 -27.099 12.991 1.00 91.00 486 ALA A C 1
ATOM 3747 O O . ALA A 1 486 ? -31.252 -27.699 11.919 1.00 91.00 486 ALA A O 1
ATOM 3748 N N . ALA A 1 487 ? -31.366 -27.744 14.161 1.00 91.62 487 ALA A N 1
ATOM 3749 C CA . ALA A 1 487 ? -31.229 -29.192 14.289 1.00 91.62 487 ALA A CA 1
ATOM 3750 C C . ALA A 1 487 ? -32.386 -29.955 13.613 1.00 91.62 487 ALA A C 1
ATOM 3752 O O . ALA A 1 487 ? -32.167 -30.971 12.952 1.00 91.62 487 ALA A O 1
ATOM 3753 N N . ARG A 1 488 ? -33.630 -29.468 13.738 1.00 89.25 488 ARG A N 1
ATOM 3754 C CA . ARG A 1 488 ? -34.826 -30.093 13.149 1.00 89.25 488 ARG A CA 1
ATOM 3755 C C . ARG A 1 488 ? -34.814 -30.067 11.623 1.00 89.25 488 ARG A C 1
ATOM 3757 O O . ARG A 1 488 ? -35.090 -31.107 11.030 1.00 89.25 488 ARG A O 1
ATOM 3764 N N . VAL A 1 489 ? -34.496 -28.929 10.997 1.00 87.31 489 VAL A N 1
ATOM 3765 C CA . VAL A 1 489 ? -34.414 -28.834 9.525 1.00 87.31 489 VAL A CA 1
ATOM 3766 C C . VAL A 1 489 ? -33.230 -29.635 8.973 1.00 87.31 489 VAL A C 1
ATOM 3768 O O . VAL A 1 489 ? -33.328 -30.214 7.895 1.00 87.31 489 VAL A O 1
ATOM 3771 N N . SER A 1 490 ? -32.147 -29.752 9.749 1.00 88.56 490 SER A N 1
ATOM 3772 C CA . SER A 1 490 ? -30.928 -30.453 9.328 1.00 88.56 490 SER A CA 1
ATOM 3773 C C . SER A 1 490 ? -30.969 -31.978 9.500 1.00 88.56 490 SER A C 1
ATOM 3775 O O . SER A 1 490 ? -30.212 -32.690 8.848 1.00 88.56 490 SER A O 1
ATOM 3777 N N . ARG A 1 491 ? -31.858 -32.511 10.350 1.00 85.25 491 ARG A N 1
ATOM 3778 C CA . ARG A 1 491 ? -31.837 -33.910 10.831 1.00 85.25 491 ARG A CA 1
ATOM 3779 C C . ARG A 1 491 ? -31.814 -35.012 9.759 1.00 85.25 491 ARG A C 1
ATOM 3781 O O . ARG A 1 491 ? -31.383 -36.120 10.061 1.00 85.25 491 ARG A O 1
ATOM 3788 N N . ASN A 1 492 ? -32.283 -34.744 8.542 1.00 81.56 492 ASN A N 1
ATOM 3789 C CA . ASN A 1 492 ? -32.352 -35.740 7.464 1.00 81.56 492 ASN A CA 1
ATOM 3790 C C . ASN A 1 492 ? -31.146 -35.698 6.498 1.00 81.56 492 ASN A C 1
ATOM 3792 O O . ASN A 1 492 ? -31.153 -36.393 5.482 1.00 81.56 492 ASN A O 1
ATOM 3796 N N . ILE A 1 493 ? -30.126 -34.884 6.783 1.00 81.56 493 ILE A N 1
ATOM 3797 C CA . ILE A 1 493 ? -28.934 -34.717 5.942 1.00 81.56 493 ILE A CA 1
ATOM 3798 C C . ILE A 1 493 ? -27.861 -35.738 6.336 1.00 81.56 493 ILE A C 1
ATOM 3800 O O . ILE A 1 493 ? -27.654 -36.023 7.510 1.00 81.56 493 ILE A O 1
ATOM 3804 N N . THR A 1 494 ? -27.112 -36.247 5.356 1.00 77.75 494 THR A N 1
ATOM 3805 C CA . THR A 1 494 ? -25.841 -36.950 5.605 1.00 77.75 494 THR A CA 1
ATOM 3806 C C . THR A 1 494 ? -24.674 -36.027 5.248 1.00 77.75 494 THR A C 1
ATOM 3808 O O . THR A 1 494 ? -24.266 -35.951 4.092 1.00 77.75 494 THR A O 1
ATOM 3811 N N . ALA A 1 495 ? -24.162 -35.302 6.242 1.00 78.06 495 ALA A N 1
ATOM 3812 C CA . ALA A 1 495 ? -22.996 -34.418 6.150 1.00 78.06 495 ALA A CA 1
ATOM 3813 C C . ALA A 1 495 ? -22.150 -34.540 7.432 1.00 78.06 495 ALA A C 1
ATOM 3815 O O . ALA A 1 495 ? -22.586 -35.165 8.394 1.00 78.06 495 ALA A O 1
ATOM 3816 N N . GLN A 1 496 ? -20.948 -33.958 7.457 1.00 80.19 496 GLN A N 1
ATOM 3817 C CA . GLN A 1 496 ? -20.120 -33.894 8.675 1.00 80.19 496 GLN A CA 1
ATOM 3818 C C . GLN A 1 496 ? -20.601 -32.756 9.593 1.00 80.19 496 GLN A C 1
ATOM 3820 O O . GLN A 1 496 ? -20.926 -32.966 10.761 1.00 80.19 496 GLN A O 1
ATOM 3825 N N . GLY A 1 497 ? -20.764 -31.566 9.017 1.00 90.00 497 GLY A N 1
ATOM 3826 C CA . GLY A 1 497 ? -21.391 -30.405 9.637 1.00 90.00 497 GLY A CA 1
ATOM 3827 C C . GLY A 1 497 ? -21.939 -29.451 8.579 1.00 90.00 497 GLY A C 1
ATOM 3828 O O . GLY A 1 497 ? -21.825 -29.722 7.380 1.00 90.00 497 GLY A O 1
ATOM 3829 N N . LEU A 1 498 ? -22.541 -28.355 9.034 1.00 95.31 498 LEU A N 1
ATOM 3830 C CA . LEU A 1 498 ? -23.044 -27.269 8.191 1.00 95.31 498 LEU A CA 1
ATOM 3831 C C . LEU A 1 498 ? -22.551 -25.926 8.729 1.00 95.31 498 LEU A C 1
ATOM 3833 O O . LEU A 1 498 ? -22.623 -25.721 9.940 1.00 95.31 498 LEU A O 1
ATOM 3837 N N . TRP A 1 499 ? -22.098 -25.016 7.864 1.00 96.88 499 TRP A N 1
ATOM 3838 C CA . TRP A 1 499 ? -21.700 -23.668 8.286 1.00 96.88 499 TRP A CA 1
ATOM 3839 C C . TRP A 1 499 ? -22.874 -22.876 8.883 1.00 96.88 499 TRP A C 1
ATOM 3841 O O . TRP A 1 499 ? -23.986 -22.904 8.345 1.00 96.88 499 TRP A O 1
ATOM 3851 N N . ILE A 1 500 ? -22.584 -22.141 9.960 1.00 96.38 500 ILE A N 1
ATOM 3852 C CA . ILE A 1 500 ? -23.459 -21.147 10.603 1.00 96.38 500 ILE A CA 1
ATOM 3853 C C . ILE A 1 500 ? -22.711 -19.807 10.747 1.00 96.38 500 ILE A C 1
ATOM 3855 O O . ILE A 1 500 ? -21.496 -19.751 10.555 1.00 96.38 500 ILE A O 1
ATOM 3859 N N . GLY A 1 501 ? -23.412 -18.723 11.086 1.00 91.31 501 GLY A N 1
ATOM 3860 C CA . GLY A 1 501 ? -22.863 -17.357 11.087 1.00 91.31 501 GLY A CA 1
ATOM 3861 C C . GLY A 1 501 ? -21.883 -17.026 12.219 1.00 91.31 501 GLY A C 1
ATOM 3862 O O . GLY A 1 501 ? -21.426 -15.891 12.307 1.00 91.31 5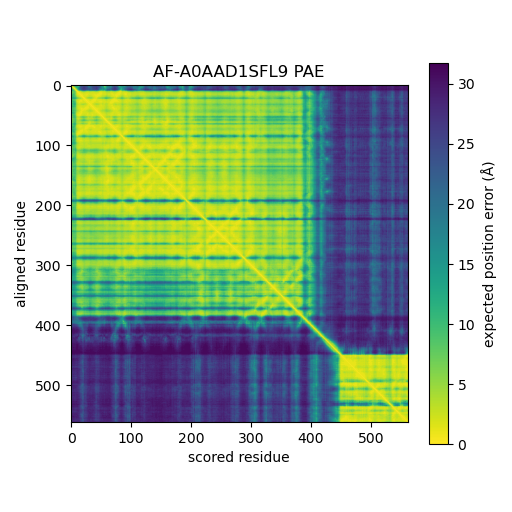01 GLY A O 1
ATOM 3863 N N . LEU A 1 502 ? -21.567 -17.974 13.111 1.00 89.44 502 LEU A N 1
ATOM 3864 C CA . LEU A 1 502 ? -20.661 -17.730 14.235 1.00 89.44 502 LEU A CA 1
ATOM 3865 C C . LEU A 1 502 ? -19.203 -17.812 13.772 1.00 89.44 502 LEU A C 1
ATOM 3867 O O . LEU A 1 502 ? -18.767 -18.841 13.242 1.00 89.44 502 LEU A O 1
ATOM 3871 N N . ARG A 1 503 ? -18.427 -16.764 14.046 1.00 83.88 503 ARG A N 1
ATOM 3872 C CA . ARG A 1 503 ? -16.981 -16.724 13.804 1.00 83.88 503 ARG A CA 1
ATOM 3873 C C . ARG A 1 503 ? -16.225 -16.344 15.078 1.00 83.88 503 ARG A C 1
ATOM 3875 O O . ARG A 1 503 ? -16.706 -15.569 15.906 1.00 83.88 503 ARG A O 1
ATOM 3882 N N . ARG A 1 504 ? -15.021 -16.895 15.236 1.00 65.00 504 ARG A N 1
ATOM 3883 C CA . ARG A 1 504 ? -14.037 -16.465 16.234 1.00 65.00 504 ARG A CA 1
ATOM 3884 C C . ARG A 1 504 ? -13.242 -15.283 15.691 1.00 65.00 504 ARG A C 1
ATOM 3886 O O . ARG A 1 504 ? -12.731 -15.334 14.575 1.00 65.00 504 ARG A O 1
ATOM 3893 N N . HIS A 1 505 ? -13.097 -14.228 16.485 1.00 58.72 505 HIS A N 1
ATOM 3894 C CA . HIS A 1 505 ? -12.214 -13.124 16.152 1.00 58.72 505 HIS A CA 1
ATOM 3895 C C . HIS A 1 505 ? -10.750 -13.542 16.317 1.00 58.72 505 HIS A C 1
ATOM 3897 O O . HIS A 1 505 ? -10.291 -13.908 17.396 1.00 58.72 505 HIS A O 1
ATOM 3903 N N . GLN A 1 506 ? -10.003 -13.449 15.229 1.00 48.53 506 GLN A N 1
ATOM 3904 C CA . GLN A 1 506 ? -8.758 -14.182 14.993 1.00 48.53 506 GLN A CA 1
ATOM 3905 C C . GLN A 1 506 ? -7.513 -13.566 15.659 1.00 48.53 506 GLN A C 1
ATOM 3907 O O . GLN A 1 506 ? -6.449 -14.173 15.673 1.00 48.53 506 GLN A O 1
ATOM 3912 N N . VAL A 1 507 ? -7.645 -12.377 16.260 1.00 40.53 507 VAL A N 1
ATOM 3913 C CA . VAL A 1 507 ? -6.598 -11.726 17.082 1.00 40.53 507 VAL A CA 1
ATOM 3914 C C . VAL A 1 507 ? -7.037 -11.518 18.544 1.00 40.53 507 VAL A C 1
ATOM 3916 O O . VAL A 1 507 ? -6.191 -11.284 19.404 1.00 40.53 507 VAL A O 1
ATOM 3919 N N . TRP A 1 508 ? -8.335 -11.645 18.864 1.00 39.50 508 TRP A N 1
ATOM 3920 C CA . TRP A 1 508 ? -8.867 -11.403 20.225 1.00 39.50 508 TRP A CA 1
ATOM 3921 C C . TRP A 1 508 ? -9.650 -12.581 20.836 1.00 39.50 508 TRP A C 1
ATOM 3923 O O . TRP A 1 508 ? -10.098 -12.489 21.975 1.00 39.50 508 TRP A O 1
ATOM 3933 N N . GLY A 1 509 ? -9.822 -13.691 20.115 1.00 48.38 509 GLY A N 1
ATOM 3934 C CA . GLY A 1 509 ? -10.406 -14.947 20.602 1.00 48.38 509 GLY A CA 1
ATOM 3935 C C . GLY A 1 509 ? -11.918 -14.944 20.875 1.00 48.38 509 GLY A C 1
ATOM 3936 O O . GLY A 1 509 ? -12.489 -16.026 21.045 1.00 48.38 509 GLY A O 1
ATOM 3937 N N . TYR A 1 510 ? -12.569 -13.773 20.904 1.00 59.47 510 TYR A N 1
ATOM 3938 C CA . TYR A 1 510 ? -14.008 -13.647 21.153 1.00 59.47 510 TYR A CA 1
ATOM 3939 C C . TYR A 1 510 ? -14.859 -14.259 20.034 1.00 59.47 510 TYR A C 1
ATOM 3941 O O . TYR A 1 510 ? -14.378 -14.500 18.930 1.00 59.47 510 TYR A O 1
ATOM 3949 N N . LEU A 1 511 ? -16.134 -14.511 20.319 1.00 67.81 511 LEU A N 1
ATOM 3950 C CA . LEU A 1 511 ? -17.110 -15.025 19.358 1.00 67.81 511 LEU A CA 1
ATOM 3951 C C . LEU A 1 511 ? -18.056 -13.903 18.924 1.00 67.81 511 LEU A C 1
ATOM 3953 O O . LEU A 1 511 ? -18.454 -13.097 19.761 1.00 67.81 511 LEU A O 1
ATOM 3957 N N . TYR A 1 512 ? -18.435 -13.881 17.647 1.00 76.00 512 TYR A N 1
ATOM 3958 C CA . TYR A 1 512 ? -19.412 -12.941 17.092 1.00 76.00 512 TYR A CA 1
ATOM 3959 C C . TYR A 1 512 ? -20.250 -13.602 15.987 1.00 76.00 512 TYR A C 1
ATOM 3961 O O . TYR A 1 512 ? -19.793 -14.548 15.341 1.00 76.00 512 TYR A O 1
ATOM 3969 N N . TRP A 1 513 ? -21.476 -13.115 15.781 1.00 80.25 513 TRP A N 1
ATOM 3970 C CA . TRP A 1 513 ? -22.323 -13.491 14.645 1.00 80.25 513 TRP A CA 1
ATOM 3971 C C . TRP A 1 513 ? -22.131 -12.500 13.484 1.00 80.25 513 TRP A C 1
ATOM 3973 O O . TRP A 1 513 ? -21.899 -11.312 13.712 1.00 80.25 513 TRP A O 1
ATOM 3983 N N . THR A 1 514 ? -22.207 -12.968 12.235 1.00 72.31 514 THR A N 1
ATOM 3984 C CA . THR A 1 514 ? -21.971 -12.147 11.027 1.00 72.31 514 THR A CA 1
ATOM 3985 C C . THR A 1 514 ? -23.000 -11.050 10.779 1.00 72.31 514 THR A C 1
ATOM 3987 O O . THR A 1 514 ? -22.663 -10.038 10.163 1.00 72.31 514 THR A O 1
ATOM 3990 N N . ASP A 1 515 ? -24.222 -11.244 11.262 1.00 70.69 515 ASP A N 1
ATOM 3991 C CA . ASP A 1 515 ? -25.350 -10.308 11.225 1.00 70.69 515 ASP A CA 1
ATOM 3992 C C . ASP A 1 515 ? -25.281 -9.217 12.315 1.00 70.69 515 ASP A C 1
ATOM 3994 O O . ASP A 1 515 ? -26.038 -8.247 12.270 1.00 70.69 515 ASP A O 1
ATOM 3998 N N . GLY A 1 516 ? -24.368 -9.355 13.283 1.00 61.06 516 GLY A N 1
ATOM 3999 C CA . GLY A 1 516 ? -24.250 -8.472 14.442 1.00 61.06 516 GLY A CA 1
ATOM 4000 C C . GLY A 1 516 ? -25.164 -8.828 15.621 1.00 61.06 516 GLY A C 1
ATOM 4001 O O . GLY A 1 516 ? -25.266 -8.023 16.549 1.00 61.06 516 GLY A O 1
ATOM 4002 N N . GLU A 1 517 ? -25.812 -9.999 15.623 1.00 70.44 517 GLU A N 1
ATOM 4003 C CA . GLU A 1 517 ? -26.564 -10.474 16.790 1.00 70.44 517 GLU A CA 1
ATOM 4004 C C . GLU A 1 517 ? -25.662 -10.744 18.004 1.00 70.44 517 GLU A C 1
ATOM 4006 O O . GLU A 1 517 ? -24.459 -11.006 17.906 1.00 70.44 517 GLU A O 1
ATOM 4011 N N . ALA A 1 518 ? -26.259 -10.704 19.195 1.00 63.25 518 ALA A N 1
ATOM 4012 C CA . ALA A 1 518 ? -25.519 -10.848 20.443 1.00 63.25 518 ALA A CA 1
ATOM 4013 C C . ALA A 1 518 ? -25.311 -12.328 20.825 1.00 63.25 518 ALA A C 1
ATOM 4015 O O . ALA A 1 518 ? -26.263 -13.109 20.913 1.00 63.25 518 ALA A O 1
ATOM 4016 N N . VAL A 1 519 ? -24.065 -12.717 21.134 1.00 76.25 519 VAL A N 1
ATOM 4017 C CA . VAL A 1 519 ? -23.686 -14.093 21.532 1.00 76.25 519 VAL A CA 1
ATOM 4018 C C . VAL A 1 519 ? -24.103 -14.394 22.985 1.00 76.25 519 VAL A C 1
ATOM 4020 O O . VAL A 1 519 ? -23.286 -14.595 23.879 1.00 76.25 519 VAL A O 1
ATOM 4023 N N . ASN A 1 520 ? -25.416 -14.418 23.222 1.00 76.69 520 ASN A N 1
ATOM 4024 C CA . ASN A 1 520 ? -26.048 -14.726 24.512 1.00 76.69 520 ASN A CA 1
ATOM 4025 C C . ASN A 1 520 ? -26.307 -16.230 24.728 1.00 76.69 520 ASN A C 1
ATOM 4027 O O . ASN A 1 520 ? -26.747 -16.641 25.803 1.00 76.69 520 ASN A O 1
ATOM 4031 N N . TYR A 1 521 ? -26.066 -17.052 23.706 1.00 83.62 521 TYR A N 1
ATOM 4032 C CA . TYR A 1 521 ? -26.275 -18.496 23.712 1.00 83.62 521 TYR A CA 1
ATOM 4033 C C . TYR A 1 521 ? -25.064 -19.194 23.089 1.00 83.62 521 TYR A C 1
ATOM 4035 O O . TYR A 1 521 ? -24.491 -18.697 22.121 1.00 83.62 521 TYR A O 1
ATOM 4043 N N . ILE A 1 522 ? -24.681 -20.341 23.654 1.00 86.69 522 ILE A N 1
ATOM 4044 C CA . ILE A 1 522 ? -23.604 -21.203 23.158 1.00 86.69 522 ILE A CA 1
ATOM 4045 C C . ILE A 1 522 ? -24.021 -22.673 23.247 1.00 86.69 522 ILE A C 1
ATOM 4047 O O . ILE A 1 522 ? -24.691 -23.068 24.200 1.00 86.69 522 ILE A O 1
ATOM 4051 N N . ASN A 1 523 ? -23.611 -23.479 22.264 1.00 91.62 523 ASN A N 1
ATOM 4052 C CA . ASN A 1 523 ? -23.929 -24.910 22.189 1.00 91.62 523 ASN A CA 1
ATOM 4053 C C . ASN A 1 523 ? -22.724 -25.748 21.709 1.00 91.62 523 ASN A C 1
ATOM 4055 O O . ASN A 1 523 ? -22.885 -26.650 20.891 1.00 91.62 523 ASN A O 1
ATOM 4059 N N . TRP A 1 524 ? -21.510 -25.412 22.160 1.00 90.31 524 TRP A N 1
ATOM 4060 C CA . TRP A 1 524 ? -20.264 -26.120 21.819 1.00 90.31 524 TRP A CA 1
ATOM 4061 C C . TRP A 1 524 ? -20.285 -27.604 22.220 1.00 90.31 524 TRP A C 1
ATOM 4063 O O . TRP A 1 524 ? -20.963 -27.986 23.174 1.00 90.31 524 TRP A O 1
ATOM 4073 N N . GLY A 1 525 ? -19.559 -28.439 21.471 1.00 86.62 525 GLY A N 1
ATOM 4074 C CA . GLY A 1 525 ? -19.365 -29.858 21.785 1.00 86.62 525 GLY A CA 1
ATOM 4075 C C . GLY A 1 525 ? -18.429 -30.107 22.973 1.00 86.62 525 GLY A C 1
ATOM 4076 O O . GLY A 1 525 ? -17.684 -29.226 23.396 1.00 86.62 525 GLY A O 1
ATOM 4077 N N . ASP A 1 526 ? -18.443 -31.335 23.501 1.00 80.69 526 ASP A N 1
ATOM 4078 C CA . ASP A 1 526 ? -17.539 -31.759 24.578 1.00 80.69 526 ASP A CA 1
ATOM 4079 C C . ASP A 1 526 ? -16.065 -31.663 24.143 1.00 80.69 526 ASP A C 1
ATOM 4081 O O . ASP A 1 526 ? -15.588 -32.482 23.360 1.00 80.69 526 ASP A O 1
ATOM 4085 N N . GLY A 1 527 ? -15.338 -30.688 24.698 1.00 68.25 527 GLY A N 1
ATOM 4086 C CA . GLY A 1 527 ? -13.933 -30.410 24.371 1.00 68.25 527 GLY A CA 1
ATOM 4087 C C . GLY A 1 527 ? -13.725 -29.262 23.381 1.00 68.25 527 GLY A C 1
ATOM 4088 O O . GLY A 1 527 ? -12.588 -28.831 23.209 1.00 68.25 527 GLY A O 1
ATOM 4089 N N . GLU A 1 528 ? -14.802 -28.730 22.800 1.00 71.69 528 GLU A N 1
ATOM 4090 C CA . GLU A 1 528 ? -14.757 -27.638 21.828 1.00 71.69 528 GLU A CA 1
ATOM 4091 C C . GLU A 1 528 ? -14.975 -26.273 22.506 1.00 71.69 528 GLU A C 1
ATOM 4093 O O . GLU A 1 528 ? -15.740 -26.178 23.474 1.00 71.69 528 GLU A O 1
ATOM 4098 N N . PRO A 1 529 ? -14.361 -25.182 22.015 1.00 59.91 529 PRO A N 1
ATOM 4099 C CA . PRO A 1 529 ? -13.445 -25.104 20.869 1.00 59.91 529 PRO A CA 1
ATOM 4100 C C . PRO A 1 529 ? -12.064 -25.725 21.128 1.00 59.91 529 PRO A C 1
ATOM 4102 O O . PRO A 1 529 ? -11.446 -25.429 22.155 1.00 59.91 529 PRO A O 1
ATOM 4105 N N . SER A 1 530 ? -11.573 -26.557 20.203 1.00 56.41 530 SER A N 1
ATOM 4106 C CA . SER A 1 530 ? -10.346 -27.345 20.411 1.00 56.41 530 SER A CA 1
ATOM 4107 C C . SER A 1 530 ? -9.058 -26.715 19.860 1.00 56.41 530 SER A C 1
ATOM 4109 O O . SER A 1 530 ? -7.993 -26.961 20.435 1.00 56.41 530 SER A O 1
ATOM 4111 N N . ASP A 1 531 ? -9.122 -25.848 18.840 1.00 54.91 531 ASP A N 1
ATOM 4112 C CA . ASP A 1 531 ? -7.987 -25.022 18.390 1.00 54.91 531 ASP A CA 1
ATOM 4113 C C . ASP A 1 531 ? -8.395 -23.542 18.212 1.00 54.91 531 ASP A C 1
ATOM 4115 O O . ASP A 1 531 ? -8.978 -23.166 17.195 1.00 54.91 531 ASP A O 1
ATOM 4119 N N . PRO A 1 532 ? -8.053 -22.653 19.168 1.00 48.41 532 PRO A N 1
ATOM 4120 C CA . PRO A 1 532 ? -8.443 -21.246 19.121 1.00 48.41 532 PRO A CA 1
ATOM 4121 C C . PRO A 1 532 ? -7.658 -20.404 18.099 1.00 48.41 532 PRO A C 1
ATOM 4123 O O . PRO A 1 532 ? -7.907 -19.199 18.024 1.00 48.41 532 PRO A O 1
ATOM 4126 N N . VAL A 1 533 ? -6.701 -20.991 17.369 1.00 45.28 533 VAL A N 1
ATOM 4127 C CA . VAL A 1 533 ? -5.843 -20.295 16.396 1.00 45.28 533 VAL A CA 1
ATOM 4128 C C . VAL A 1 533 ? -6.142 -20.732 14.961 1.00 45.28 533 VAL A C 1
ATOM 4130 O O . VAL A 1 533 ? -6.120 -19.879 14.077 1.00 45.28 533 VAL A O 1
ATOM 4133 N N . SER A 1 534 ? -6.422 -22.021 14.717 1.00 47.78 534 SER A N 1
ATOM 4134 C CA . SER A 1 534 ? -6.576 -22.538 13.345 1.00 47.78 534 SER A CA 1
ATOM 4135 C C . SER A 1 534 ? -8.006 -22.672 12.830 1.00 47.78 534 SER A C 1
ATOM 4137 O O . SER A 1 534 ? -8.249 -22.436 11.645 1.00 47.78 534 SER A O 1
ATOM 4139 N N . ASP A 1 535 ? -8.957 -22.978 13.709 1.00 61.19 535 ASP A N 1
ATOM 4140 C CA . ASP A 1 535 ? -10.336 -23.251 13.334 1.00 61.19 535 ASP A CA 1
ATOM 4141 C C . ASP A 1 535 ? -11.239 -22.130 13.883 1.00 61.19 535 ASP A C 1
ATOM 4143 O O . ASP A 1 535 ? -11.455 -21.961 15.083 1.00 61.19 535 ASP A O 1
ATOM 4147 N N . MET A 1 536 ? -11.720 -21.271 12.980 1.00 70.81 536 MET A N 1
ATOM 4148 C CA . MET A 1 536 ? -12.332 -19.983 13.357 1.00 70.81 536 MET A CA 1
ATOM 4149 C C . MET A 1 536 ? -13.769 -19.821 12.884 1.00 70.81 536 MET A C 1
ATOM 4151 O O . MET A 1 536 ? -14.508 -18.999 13.425 1.00 70.81 536 MET A O 1
ATOM 4155 N N . CYS A 1 537 ? -14.161 -20.569 11.858 1.00 85.31 537 CYS A N 1
ATOM 4156 C CA . CYS A 1 537 ? -15.514 -20.581 11.334 1.00 85.31 537 CYS A CA 1
ATOM 4157 C C . CYS A 1 537 ? -16.285 -21.725 11.998 1.00 85.31 537 CYS A C 1
ATOM 4159 O O . CYS A 1 537 ? -15.739 -22.807 12.193 1.00 85.31 537 CYS A O 1
ATOM 4161 N N . THR A 1 538 ? -17.544 -21.505 12.376 1.00 91.06 538 THR A N 1
ATOM 4162 C CA . THR A 1 538 ? -18.288 -22.496 13.172 1.00 91.06 538 THR A CA 1
ATOM 4163 C C . THR A 1 538 ? -19.198 -23.353 12.300 1.00 91.06 538 THR A C 1
ATOM 4165 O O . THR A 1 538 ? -19.958 -22.840 11.472 1.00 91.06 538 THR A O 1
ATOM 4168 N N . ILE A 1 539 ? -19.175 -24.665 12.534 1.00 94.19 539 ILE A N 1
ATOM 4169 C CA . ILE A 1 539 ? -20.151 -25.619 12.006 1.00 94.19 539 ILE A CA 1
ATOM 4170 C C . ILE A 1 539 ? -21.121 -26.085 13.092 1.00 94.19 539 ILE A C 1
ATOM 4172 O O . ILE A 1 539 ? -20.747 -26.288 14.244 1.00 94.19 539 ILE A O 1
ATOM 4176 N N . MET A 1 540 ? -22.361 -26.371 12.702 1.00 94.38 540 MET A N 1
ATOM 4177 C CA . MET A 1 540 ? -23.246 -27.243 13.472 1.00 94.38 540 MET A CA 1
ATOM 4178 C C . MET A 1 540 ? -22.983 -28.702 13.066 1.00 94.38 540 MET A C 1
ATOM 4180 O O . MET A 1 540 ? -23.238 -29.095 11.922 1.00 94.38 540 MET A O 1
ATOM 4184 N N . SER A 1 541 ? -22.455 -29.505 13.992 1.00 89.94 541 SER A N 1
ATOM 4185 C CA . SER A 1 541 ? -22.034 -30.890 13.751 1.00 89.94 541 SER A CA 1
ATOM 4186 C C . SER A 1 541 ? -23.229 -31.837 13.626 1.00 89.94 541 SER A C 1
ATOM 4188 O O . SER A 1 541 ? -24.017 -31.990 14.558 1.00 89.94 541 SER A O 1
ATOM 4190 N N . GLN A 1 542 ? -23.349 -32.538 12.496 1.00 85.56 542 GLN A N 1
ATOM 4191 C CA . GLN A 1 542 ? -24.388 -33.564 12.329 1.00 85.56 542 GLN A CA 1
ATOM 4192 C C . GLN A 1 542 ? -24.086 -34.812 13.171 1.00 85.56 542 GLN A C 1
ATOM 4194 O O . GLN A 1 542 ? -24.998 -35.485 13.648 1.00 85.56 542 GLN A O 1
ATOM 4199 N N . THR A 1 543 ? -22.801 -35.124 13.364 1.00 82.94 543 THR A N 1
ATOM 4200 C CA . THR A 1 543 ? -22.354 -36.317 14.092 1.00 82.94 543 THR A CA 1
ATOM 4201 C C . THR A 1 543 ? -22.352 -36.130 15.608 1.00 82.94 543 THR A C 1
ATOM 4203 O O . THR A 1 543 ? -22.550 -37.109 16.322 1.00 82.94 543 THR A O 1
ATOM 4206 N N . ASN A 1 544 ? -22.173 -34.901 16.105 1.00 83.94 544 ASN A N 1
ATOM 4207 C CA . ASN A 1 544 ? -22.136 -34.589 17.538 1.00 83.94 544 ASN A CA 1
ATOM 4208 C C . ASN A 1 544 ? -23.462 -33.978 18.039 1.00 83.94 544 ASN A C 1
ATOM 4210 O O . ASN A 1 544 ? -23.490 -32.923 18.657 1.00 83.94 544 ASN A O 1
ATOM 4214 N N . ASN A 1 545 ? -24.600 -34.608 17.717 1.00 87.88 545 ASN A N 1
ATOM 4215 C CA . ASN A 1 545 ? -25.933 -34.209 18.205 1.00 87.88 545 ASN A CA 1
ATOM 4216 C C . ASN A 1 545 ? -26.279 -32.707 18.015 1.00 87.88 545 ASN A C 1
ATOM 4218 O O . ASN A 1 545 ? -26.939 -32.100 18.858 1.00 87.88 545 ASN A O 1
ATOM 4222 N N . PHE A 1 546 ? -25.865 -32.109 16.892 1.00 92.19 546 PHE A N 1
ATOM 4223 C CA . PHE A 1 546 ? -26.089 -30.695 16.554 1.00 92.19 546 PHE A CA 1
ATOM 4224 C C . PHE A 1 546 ? -25.391 -29.683 17.482 1.00 92.19 546 PHE A C 1
ATOM 4226 O O . PHE A 1 546 ? -25.736 -28.500 17.454 1.00 92.19 546 PHE A O 1
ATOM 4233 N N . THR A 1 547 ? -24.390 -30.099 18.267 1.00 93.50 547 THR A N 1
ATOM 4234 C CA . THR A 1 547 ? -23.480 -29.151 18.927 1.00 93.50 547 THR A CA 1
ATOM 4235 C C . THR A 1 547 ? -22.618 -28.413 17.905 1.00 93.50 547 THR A C 1
ATOM 4237 O O . THR A 1 547 ? -22.488 -28.815 16.743 1.00 93.50 547 THR A O 1
ATOM 4240 N N . TRP A 1 548 ? -22.038 -27.299 18.331 1.00 93.88 548 TRP A N 1
ATOM 4241 C CA . TRP A 1 548 ? -21.133 -26.493 17.528 1.00 93.88 548 TRP A CA 1
ATOM 4242 C C . TRP A 1 548 ? -19.707 -27.031 17.632 1.00 93.88 548 TRP A C 1
ATOM 4244 O O . TRP A 1 548 ? -19.270 -27.445 18.707 1.00 93.88 548 TRP A O 1
ATOM 4254 N N . ASN A 1 549 ? -19.003 -27.006 16.507 1.00 87.62 549 ASN A N 1
ATOM 4255 C CA . ASN A 1 549 ? -17.577 -27.291 16.380 1.00 87.62 549 ASN A CA 1
ATOM 4256 C C . ASN A 1 549 ? -16.957 -26.144 15.586 1.00 87.62 549 ASN A C 1
ATOM 4258 O O . ASN A 1 549 ? -17.622 -25.582 14.713 1.00 87.62 549 ASN A O 1
ATOM 4262 N N . ASP A 1 550 ? -15.704 -25.806 15.840 1.00 82.69 550 ASP A N 1
ATOM 4263 C CA . ASP A 1 550 ? -14.948 -24.962 14.926 1.00 82.69 550 ASP A CA 1
ATOM 4264 C C . ASP A 1 550 ? -14.431 -25.783 13.727 1.00 82.69 550 ASP A C 1
ATOM 4266 O O . ASP A 1 550 ? -14.419 -27.015 13.745 1.00 82.69 550 ASP A O 1
ATOM 4270 N N . ALA A 1 551 ? -14.143 -25.111 12.612 1.00 82.69 551 ALA A N 1
ATOM 4271 C CA . ALA A 1 551 ? -13.558 -25.715 11.420 1.00 82.69 551 ALA A CA 1
ATOM 4272 C C . ALA A 1 551 ? -12.859 -24.668 10.536 1.00 82.69 551 ALA A C 1
ATOM 4274 O O . ALA A 1 551 ? -13.280 -23.509 10.439 1.00 82.69 551 ALA A O 1
ATOM 4275 N N . CYS A 1 552 ? -11.827 -25.113 9.821 1.00 80.94 552 CYS A N 1
ATOM 4276 C CA . CYS A 1 552 ? -11.049 -24.306 8.892 1.00 80.94 552 CYS A CA 1
ATOM 4277 C C . CYS A 1 552 ? -11.961 -23.711 7.815 1.00 80.94 552 CYS A C 1
ATOM 4279 O O . CYS A 1 552 ? -12.636 -24.445 7.083 1.00 80.94 552 CYS A O 1
ATOM 4281 N N . CYS A 1 553 ? -11.972 -22.381 7.708 1.00 80.00 553 CYS A N 1
ATOM 4282 C CA . CYS A 1 553 ? -12.949 -21.620 6.928 1.00 80.00 553 CYS A CA 1
ATOM 4283 C C . CYS A 1 553 ? -13.009 -22.010 5.438 1.00 80.00 553 CYS A C 1
ATOM 4285 O O . CYS A 1 553 ? -14.062 -21.864 4.817 1.00 80.00 553 CYS A O 1
ATOM 4287 N N . ASP A 1 554 ? -11.925 -22.546 4.866 1.00 79.88 554 ASP A N 1
ATOM 4288 C CA . ASP A 1 554 ? -11.864 -23.012 3.473 1.00 79.88 554 ASP A CA 1
ATOM 4289 C C . ASP A 1 554 ? -12.569 -24.356 3.208 1.00 79.88 554 ASP A C 1
ATOM 4291 O O . ASP A 1 554 ? -12.786 -24.727 2.046 1.00 79.88 554 ASP A O 1
ATOM 4295 N N . THR A 1 555 ? -12.964 -25.086 4.256 1.00 83.00 555 THR A N 1
ATOM 4296 C CA . THR A 1 555 ? -13.623 -26.394 4.134 1.00 83.00 555 THR A CA 1
ATOM 4297 C C . THR A 1 555 ? -14.927 -26.267 3.342 1.00 83.00 555 THR A C 1
ATOM 4299 O O . THR A 1 555 ? -15.838 -25.529 3.713 1.00 83.00 555 THR A O 1
ATOM 4302 N N . LYS A 1 556 ? -15.037 -26.992 2.224 1.00 87.25 556 LYS A N 1
ATOM 4303 C CA . LYS A 1 556 ? -16.194 -26.892 1.324 1.00 87.25 556 LYS A CA 1
ATOM 4304 C C . LYS A 1 556 ? -17.367 -27.732 1.850 1.00 87.25 556 LYS A C 1
ATOM 4306 O O . LYS A 1 556 ? -17.439 -28.932 1.590 1.00 87.25 556 LYS A O 1
ATOM 4311 N N . LEU A 1 557 ? -18.275 -27.097 2.594 1.00 90.69 557 LEU A N 1
ATOM 4312 C CA . LEU A 1 557 ? -19.416 -27.716 3.286 1.00 90.69 557 LEU A CA 1
ATOM 4313 C C . LEU A 1 557 ? -20.755 -27.135 2.818 1.00 90.69 557 LEU A C 1
ATOM 4315 O O . LEU A 1 557 ? -20.807 -26.062 2.221 1.00 90.69 557 LEU A O 1
ATOM 4319 N N . GLY A 1 558 ? -21.845 -27.846 3.121 1.00 93.81 558 GLY A N 1
ATOM 4320 C CA . GLY A 1 558 ? -23.181 -27.248 3.114 1.00 93.81 558 GLY A CA 1
ATOM 4321 C C . GLY A 1 558 ? -23.330 -26.226 4.246 1.00 93.81 558 GLY A C 1
ATOM 4322 O O . GLY A 1 558 ? -22.522 -26.183 5.174 1.00 93.81 558 GLY A O 1
ATOM 4323 N N . PHE A 1 559 ? -24.360 -25.395 4.177 1.00 96.25 559 PHE A N 1
ATOM 4324 C CA . PHE A 1 559 ? -24.523 -24.239 5.053 1.00 96.25 559 PHE A CA 1
ATOM 4325 C C . PHE A 1 559 ? -25.994 -23.886 5.272 1.00 96.25 559 PHE A C 1
ATOM 4327 O O . PHE A 1 559 ? -26.883 -24.394 4.581 1.00 96.25 559 PHE A O 1
ATOM 4334 N N . ILE A 1 560 ? -26.247 -23.041 6.271 1.00 95.75 560 ILE A N 1
ATOM 4335 C CA . ILE A 1 560 ? -27.592 -22.621 6.656 1.00 95.75 560 ILE A CA 1
ATOM 4336 C C . ILE A 1 560 ? -27.675 -21.096 6.619 1.00 95.75 560 ILE A C 1
ATOM 4338 O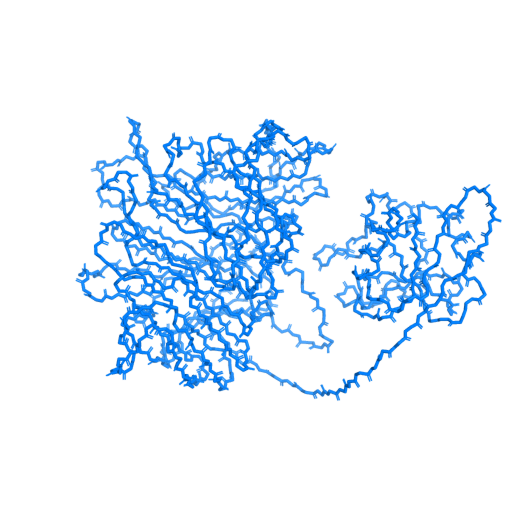 O . ILE A 1 560 ? -26.927 -20.422 7.325 1.00 95.75 560 ILE A O 1
ATOM 4342 N N . CYS A 1 561 ? -28.597 -20.572 5.818 1.00 92.56 561 CYS A N 1
ATOM 4343 C CA . CYS A 1 561 ? -28.947 -19.155 5.776 1.00 92.56 561 CYS A CA 1
ATOM 4344 C C . CYS A 1 561 ? -30.268 -18.889 6.518 1.00 92.56 561 CYS A C 1
ATOM 4346 O O . CYS A 1 561 ? -31.011 -19.823 6.844 1.00 92.56 561 CYS A O 1
ATOM 4348 N N . TYR A 1 562 ? -30.571 -17.611 6.707 1.00 85.31 562 TYR A N 1
ATOM 4349 C CA . TYR A 1 562 ? -31.901 -17.043 6.967 1.00 85.31 562 TYR A CA 1
ATOM 4350 C C . TYR A 1 562 ? -32.015 -15.705 6.211 1.00 85.31 562 TYR A C 1
ATOM 4352 O O . TYR A 1 562 ? -31.060 -15.416 5.452 1.00 85.31 562 TYR A O 1
#

Secondary structure (DSSP, 8-state):
-B-GGG--TT-EEEEEEEESSTTEEEEEEETTSS-EEEEEEPTT-EEEEEPPGGGS-BSSSEESS--EEEEESS-EEEEEEEEETTEEEEEE--BSTT-EEEEE------SSS-EEEEEEEE-SS-EEEEEE-SS--EEETTEEE-TT-EEEEEEPTT-EEEEEEES--TT-EEEEEEEEEEEEEEEEE--SSTT--EEEEEEEPPTTS-EEEEEEPPPTT--STT-EEEEEESSSEEEEEEETTEEEEEEEEPTT-EEEEEPPTT-EEEEEEEEEEEEEEE--EE-TTS-EE--EEEEE--GGG--SEEEEEE-TTSEEEEEEEEE-SS---EEETTEEE----BS-SSS-TTEEEEEEE--SEEEEEEESSS--EEEEEEEEB--TTSTT---EE-------------SS----EE-SSS------------------------SS---EEEEEEE-HHHHHHHHHHHSS-BPP--SHHHHHHHHHHHTT---SEEEEEEEE-TTT--EEETT--------B-TT-S--TTT--EEEEETTTTT-EEEE-TT--EEEEE-

pLDDT: mean 76.44, std 20.05, range [20.09, 98.56]

Radius of gyration: 24.89 Å; Cα contacts (8 Å, |Δi|>4): 1511; chains: 1; bounding box: 72×69×52 Å

Organism: Pelobates cultripes (NCBI:txid61616)

InterPro domains:
  IPR001304 C-type lectin-like [PF00059] (457-562)
  IPR001304 C-type lectin-like [PS50041] (459-562)
  IPR001304 C-type lectin-like [SM00034] (409-562)
  IPR016186 C-type lectin-like/link domain superfamily [G3DSA:3.10.100.10] (444-562)
  IPR016187 C-type lectin fold [SSF56436] (452-562)
  IPR018378 C-type lectin, conserved site [PS00615] (537-561)
  IPR035234 IgGFc-binding protein, N-terminal [PF17517] (89-382)

Foldseek 3Di:
DAACVVVFPPKWKKKKKADQAFQKKKWKAKPPDPDIDIDGHHRQDIDIHIADPLLDDYDFEKDDTSFMFMFIQDDMWIKMWIDTLAFIEIEGQFFDVQFDFKDFAWEADAPDWWKWKKKKFAAAAFKKKKKAFQQDFWAHPNDTDHHRDIDIDTAHHGMMGMTIHRGTRFLIMMGMPDGIKMKTYIQWHADPPPPFIYGEIYTDGGPVQFAFKFWFADDPQQQDFTKKKKKADQAFKWKWKDFQPDTPDTDTDGHRGIDIDTAHNLGIIMGMPGGIWMKIWDNWDADPQRKTAHIYIATTHHLVQQAQKWKDADAPQWWKKKKKKWFAPDDWWKDKVNRTDPDDWDCPSNNHNGMTMDMDTDHHGMIIMGTPDRIGMFMFMWTIHGHPPDSRDHTYGPHIGDRPPLPADDPDDDTRTTDGSSYHDYDDDDDDDDDDDDDDDDDDDDDDQPKGWFFFFFFLVRVQVVQVVPHNGFADDQDVVSLVVVCVVCQVDDDQWAFGQWWADQPPRDIAGPNGDDNNDAFAADCPPVDSHHFTTWTQGNVRSRGIYTHHRGGGGIGMHD

Solvent-accessible surface area (backbone atoms only — not comparable to full-atom values): 29930 Å² total; per-residue (Å²): 113,51,60,84,86,77,71,66,89,64,61,44,48,32,41,37,40,33,21,70,38,68,73,31,44,34,40,41,34,28,48,86,58,89,55,67,50,75,49,70,28,37,53,74,35,73,48,80,43,76,52,66,77,74,42,58,52,66,59,33,36,76,42,71,44,29,34,48,29,38,38,28,74,47,70,63,50,45,34,41,34,45,38,40,95,66,12,27,23,19,21,56,44,55,50,54,82,75,40,33,38,42,36,72,42,62,29,62,69,48,81,51,96,47,38,13,35,38,36,44,23,26,27,56,51,78,35,48,30,38,40,37,30,53,44,64,65,32,57,45,72,90,37,84,42,47,48,74,38,71,49,79,47,76,31,51,51,39,8,37,37,32,46,47,33,84,55,58,46,45,35,12,36,41,43,35,80,45,53,37,48,40,35,29,14,18,56,39,28,27,36,73,63,95,80,35,40,7,36,26,34,37,56,60,73,17,72,90,75,45,38,38,42,36,71,41,82,56,57,90,81,54,83,58,78,56,28,30,35,40,38,39,25,81,42,82,25,42,41,38,34,26,43,40,90,42,77,76,43,80,48,74,40,47,59,42,33,72,52,78,44,67,46,37,98,40,16,38,39,40,41,40,78,48,54,30,50,43,34,39,36,45,22,29,44,77,49,99,75,39,36,32,30,26,14,27,39,33,81,52,70,30,68,90,60,34,18,58,56,45,80,44,68,20,60,80,96,33,55,20,36,39,36,39,37,33,67,41,88,61,85,85,40,42,23,50,69,83,44,74,53,95,73,81,69,44,45,61,54,50,62,40,74,58,38,28,37,43,74,48,76,55,67,59,47,70,39,47,35,35,46,81,41,105,47,44,38,42,48,40,36,39,29,34,26,69,56,77,89,51,96,83,74,69,18,19,33,48,44,39,74,58,73,65,76,62,67,76,63,70,97,68,94,81,66,48,52,32,32,34,37,19,22,72,81,91,90,91,89,87,89,88,82,90,87,86,82,91,76,84,86,82,89,84,91,73,97,88,70,79,68,43,75,41,75,54,64,29,23,52,67,58,42,37,53,48,17,53,72,79,53,61,30,34,34,70,53,64,40,67,70,52,46,56,47,54,43,60,75,48,68,87,65,94,58,69,41,27,39,39,18,41,33,44,42,75,87,75,67,46,75,42,34,77,85,68,58,64,79,78,42,87,54,60,34,96,74,44,78,78,47,88,69,55,31,38,32,28,23,40,20,61,79,58,82,53,19,32,38,57,34,51,46,76,54,62,32,25,34,32,24,51